Protein 9K7M (pdb70)

InterPro domains:
  IPR041524 Glycoside hydrolase 131, catalytic N-terminal [PF18271] (20-307)
  IPR041524 Glycoside hydrolase 131, catalytic N-terminal [PTHR34612] (4-308)

Radius of gyration: 28.74 Å; Cα contacts (8 Å, |Δi|>4): 1596; chains: 2; bounding box: 76×79×74 Å

Foldseek 3Di:
DAFLFDPQAALPDDLVCQQVCAPFWRWQQWFPDGSCVFKPWCRPVDQAFQQPWDADPPCPPPGTDGRGTKMKGKWFQRGWHAPDPDRDTQNLKIDTKIWGDDPSHQPVSFVVCQAFKKKWKKKWAADPVFHDDLQWKKFFKFFQFPVRFGQKTFIAHAYEDVVDDDPPDVLNQWTFIAGSVRDTQDTGHNDHPKIWIWMWMAGNVQQWIWIWIDIGQDFTDTDGDTGHRPVQDPDSRNIGIIMGHIIIFAYFDPVDDPVCRVVSSHDHDDDRGMHIMMMRTTTMDGAVVAPSRGPPDGDHDD/DAFLFDPQAALPDDLVCQQVCDPFWNWQQWFPDGSCVFKPWCRPVDQAFQQPWDADPVCPPPGTDGGGTKMKGKWFQRGWHAPDPDRDTQNLKIDTKIWGDDPSHQVVSFVVCQAFKKKWKKKWAADPVAHDDLQWKKFFKFFQFPVRFGQKTFMAHAYEDVVDDDPPDVLNQWTFIAGSVRDTQDTGHNDHPKIWIWMWMAGNVQQWIWIWIDIGQDFTDTDGDTGHRPVQDPDRRNIGIIMGHIIIFAYFDPVDDPVCRVVSSHDHDDDRGMGIMMMRTTTMGGAVVAPSRGPPDGDHDD

Organism: Coprinopsis cinerea (strain Okayama-7 / 130 / ATCC MYA-4618 / FGSC 9003) (NCBI:txid240176)

Structure (mmCIF, N/CA/C/O backbone):
data_9K7M
#
_entry.id   9K7M
#
_cell.length_a   71.660
_cell.length_b   71.660
_cell.length_c   226.521
_cell.angle_alpha   90.00
_cell.angle_beta   90.00
_cell.angle_gamma   120.00
#
_symmetry.space_group_name_H-M   'P 61'
#
loop_
_entity.id
_entity.type
_entity.pdbx_description
1 polymer 'Glycoside hydrolase 131 catalytic N-terminal domain-containing protein'
2 branched beta-D-glucopyranose-(1-4)-alpha-D-glucopyranose
3 non-polymer '2-(N-MORPHOLINO)-ETHANESULFONIC ACID'
4 non-polymer DI(HYDROXYETHYL)ETHER
5 non-polymer 'TRIETHYLENE GLYCOL'
6 water water
#
loop_
_atom_site.group_PDB
_atom_site.id
_atom_site.type_symbol
_atom_site.label_atom_id
_atom_site.label_alt_id
_atom_site.label_comp_id
_atom_site.label_asym_id
_atom_site.label_entity_id
_atom_site.label_seq_id
_atom_site.pdbx_PDB_ins_code
_atom_site.Cartn_x
_atom_site.Cartn_y
_atom_site.Cartn_z
_atom_site.occupancy
_atom_site.B_iso_or_equiv
_atom_site.auth_seq_id
_atom_site.auth_comp_id
_atom_site.auth_asym_id
_atom_site.auth_atom_id
_atom_site.pdbx_PDB_model_num
ATOM 1 N N . GLY A 1 2 ? 32.662 -55.138 -26.124 1.00 16.78 18 GLY A N 1
ATOM 2 C CA . GLY A 1 2 ? 34.023 -55.113 -26.693 1.00 15.48 18 GLY A CA 1
ATOM 3 C C . GLY A 1 2 ? 35.013 -55.823 -25.779 1.00 14.21 18 GLY A C 1
ATOM 4 O O . GLY A 1 2 ? 34.656 -56.296 -24.713 1.00 15.84 18 GLY A O 1
ATOM 5 N N . LYS A 1 3 ? 36.257 -55.929 -26.234 1.00 15.21 19 LYS A N 1
ATOM 6 C CA . LYS A 1 3 ? 37.319 -56.502 -25.427 1.00 15.39 19 LYS A CA 1
ATOM 7 C C . LYS A 1 3 ? 37.751 -55.465 -24.387 1.00 13.35 19 LYS A C 1
ATOM 8 O O . LYS A 1 3 ? 38.013 -54.314 -24.748 1.00 14.06 19 LYS A O 1
ATOM 14 N N . VAL A 1 4 ? 37.934 -55.900 -23.139 1.00 14.73 20 VAL A N 1
ATOM 15 C CA . VAL A 1 4 ? 38.400 -54.985 -22.107 1.00 14.66 20 VAL A CA 1
ATOM 16 C C . VAL A 1 4 ? 39.875 -54.699 -22.338 1.00 15.43 20 VAL A C 1
ATOM 17 O O . VAL A 1 4 ? 40.689 -55.625 -22.409 1.00 18.82 20 VAL A O 1
ATOM 21 N N . LEU A 1 5 ? 40.221 -53.422 -22.470 1.00 14.00 21 LEU A N 1
ATOM 22 C CA . LEU A 1 5 ? 41.600 -53.002 -22.698 1.00 14.22 21 LEU A CA 1
ATOM 23 C C . LEU A 1 5 ? 42.293 -52.663 -21.384 1.00 14.27 21 LEU A C 1
ATOM 24 O O . LEU A 1 5 ? 43.504 -52.790 -21.240 1.00 14.88 21 LEU A O 1
ATOM 29 N N . TRP A 1 6 ? 41.509 -52.156 -20.428 1.00 13.35 22 TRP A N 1
ATOM 30 C CA . TRP A 1 6 ? 42.004 -51.818 -19.103 1.00 11.83 22 TRP A CA 1
ATOM 31 C C . TRP A 1 6 ? 40.798 -51.836 -18.175 1.00 11.93 22 TRP A C 1
ATOM 32 O O . TRP A 1 6 ? 39.743 -51.316 -18.562 1.00 12.55 22 TRP A O 1
ATOM 43 N N . ASP A 1 7 ? 40.934 -52.473 -17.015 1.00 12.05 23 ASP A N 1
ATOM 44 C CA . ASP A 1 7 ? 39.814 -52.624 -16.107 1.00 12.33 23 ASP A CA 1
ATOM 45 C C . ASP A 1 7 ? 40.117 -51.922 -14.790 1.00 12.69 23 ASP A C 1
ATOM 46 O O . ASP A 1 7 ? 40.971 -52.342 -14.020 1.00 13.03 23 ASP A O 1
ATOM 51 N N . GLY A 1 8 ? 39.419 -50.818 -14.552 1.00 12.60 24 GLY A N 1
ATOM 52 C CA . GLY A 1 8 ? 39.555 -50.065 -13.320 1.00 13.06 24 GLY A CA 1
ATOM 53 C C . GLY A 1 8 ? 38.424 -50.336 -12.334 1.00 12.19 24 GLY A C 1
ATOM 54 O O . GLY A 1 8 ? 38.238 -49.571 -11.399 1.00 11.74 24 GLY A O 1
ATOM 55 N N . ARG A 1 9 ? 37.672 -51.420 -12.545 1.00 11.53 25 ARG A N 1
ATOM 56 C CA . ARG A 1 9 ? 36.656 -51.843 -11.590 1.00 11.73 25 ARG A CA 1
ATOM 57 C C . ARG A 1 9 ? 37.351 -52.552 -10.443 1.00 12.58 25 ARG A C 1
ATOM 58 O O . ARG A 1 9 ? 37.949 -53.593 -10.648 1.00 13.58 25 ARG A O 1
ATOM 66 N N . ALA A 1 10 ? 37.409 -51.910 -9.286 1.00 12.32 26 ALA A N 1
ATOM 67 C CA . ALA A 1 10 ? 38.274 -52.377 -8.218 1.00 12.46 26 ALA A CA 1
ATOM 68 C C . ALA A 1 10 ? 37.870 -53.790 -7.805 1.00 13.28 26 ALA A C 1
ATOM 69 O O . ALA A 1 10 ? 36.735 -54.042 -7.387 1.00 13.88 26 ALA A O 1
ATOM 71 N N . PRO A 1 11 ? 38.795 -54.779 -7.853 1.00 14.29 27 PRO A N 1
ATOM 72 C CA . PRO A 1 11 ? 38.441 -56.114 -7.383 1.00 15.55 27 PRO A CA 1
ATOM 73 C C . PRO A 1 11 ? 37.955 -56.089 -5.936 1.00 17.02 27 PRO A C 1
ATOM 74 O O . PRO A 1 11 ? 38.386 -55.253 -5.128 1.00 15.41 27 PRO A O 1
ATOM 78 N N . ARG A 1 12 ? 37.111 -57.057 -5.582 1.00 16.38 28 ARG A N 1
ATOM 79 C CA . ARG A 1 12 ? 36.607 -57.140 -4.222 1.00 19.28 28 ARG A CA 1
ATOM 80 C C . ARG A 1 12 ? 37.759 -57.377 -3.243 1.00 18.65 28 ARG A C 1
ATOM 81 O O . ARG A 1 12 ? 37.674 -56.945 -2.103 1.00 20.99 28 ARG A O 1
ATOM 89 N N . ASN A 1 13 ? 38.846 -58.000 -3.701 1.00 19.49 29 ASN A N 1
ATOM 90 C CA . ASN A 1 13 ? 39.991 -58.256 -2.842 1.00 20.76 29 ASN A CA 1
ATOM 91 C C . ASN A 1 13 ? 41.044 -57.143 -2.876 1.00 19.31 29 ASN A C 1
ATOM 92 O O . ASN A 1 13 ? 42.076 -57.278 -2.234 1.00 18.46 29 ASN A O 1
ATOM 97 N N . TYR A 1 14 ? 40.810 -56.035 -3.597 1.00 16.74 30 TYR A N 1
ATOM 98 C CA . TYR A 1 14 ? 41.778 -54.941 -3.627 1.00 15.53 30 TYR A CA 1
ATOM 99 C C . TYR A 1 14 ? 41.832 -54.256 -2.260 1.00 15.98 30 TYR A C 1
ATOM 100 O O . TYR A 1 14 ? 40.828 -54.199 -1.561 1.00 15.85 30 TYR A O 1
ATOM 109 N N . THR A 1 15 ? 43.014 -53.731 -1.905 1.00 15.51 31 THR A N 1
ATOM 110 C CA . THR A 1 15 ? 43.221 -53.124 -0.600 1.00 16.28 31 THR A CA 1
ATOM 111 C C . THR A 1 15 ? 43.983 -51.801 -0.687 1.00 14.66 31 THR A C 1
ATOM 112 O O . THR A 1 15 ? 44.592 -51.451 -1.712 1.00 15.11 31 THR A O 1
ATOM 116 N N . SER A 1 16 ? 43.996 -51.102 0.453 1.00 15.13 32 SER A N 1
ATOM 117 C CA . SER A 1 16 ? 44.788 -49.902 0.650 1.00 15.55 32 SER A CA 1
ATOM 118 C C . SER A 1 16 ? 46.264 -50.136 0.323 1.00 15.14 32 SER A C 1
ATOM 119 O O . SER A 1 16 ? 46.957 -49.246 -0.158 1.00 15.27 32 SER A O 1
ATOM 122 N N . PHE A 1 17 ? 46.749 -51.346 0.623 1.00 16.27 33 PHE A N 1
ATOM 123 C CA . PHE A 1 17 ? 48.138 -51.683 0.374 1.00 16.82 33 PHE A CA 1
ATOM 124 C C . PHE A 1 17 ? 48.445 -51.735 -1.117 1.00 16.42 33 PHE A C 1
ATOM 125 O O . PHE A 1 17 ? 49.535 -51.367 -1.535 1.00 17.60 33 PHE A O 1
ATOM 133 N N . HIS A 1 18 ? 47.469 -52.120 -1.935 1.00 16.13 34 HIS A N 1
ATOM 134 C CA . HIS A 1 18 ? 47.678 -52.069 -3.371 1.00 15.98 34 HIS A CA 1
ATOM 135 C C . HIS A 1 18 ? 47.808 -50.615 -3.831 1.00 15.69 34 HIS A C 1
ATOM 136 O O . HIS A 1 18 ? 48.698 -50.264 -4.593 1.00 15.39 34 HIS A O 1
ATOM 143 N N . LEU A 1 19 ? 46.898 -49.759 -3.350 1.00 15.40 35 LEU A N 1
ATOM 144 C CA . LEU A 1 19 ? 46.883 -48.355 -3.746 1.00 15.93 35 LEU A CA 1
ATOM 145 C C . LEU A 1 19 ? 48.197 -47.667 -3.359 1.00 15.97 35 LEU A C 1
ATOM 146 O O . LEU A 1 19 ? 48.760 -46.871 -4.121 1.00 16.07 35 LEU A O 1
ATOM 151 N N . ASP A 1 20 ? 48.697 -48.020 -2.175 1.00 17.42 36 ASP A N 1
ATOM 152 C CA . ASP A 1 20 ? 49.917 -47.429 -1.651 1.00 17.88 36 ASP A CA 1
ATOM 153 C C . ASP A 1 20 ? 51.139 -47.929 -2.429 1.00 19.98 36 ASP A C 1
ATOM 154 O O . ASP A 1 20 ? 52.153 -47.236 -2.483 1.00 25.79 36 ASP A O 1
ATOM 159 N N . ALA A 1 21 ? 51.024 -49.090 -3.077 1.00 16.53 37 ALA A N 1
ATOM 160 C CA . ALA A 1 21 ? 52.105 -49.586 -3.917 1.00 17.54 37 ALA A CA 1
ATOM 161 C C . ALA A 1 21 ? 51.977 -49.088 -5.358 1.00 17.03 37 ALA A C 1
ATOM 162 O O . ALA A 1 21 ? 52.880 -49.310 -6.164 1.00 19.07 37 ALA A O 1
ATOM 164 N N . SER A 1 22 ? 50.872 -48.394 -5.697 1.00 15.48 38 SER A N 1
ATOM 165 C CA . SER A 1 22 ? 50.639 -47.879 -7.040 1.00 16.56 38 SER A CA 1
ATOM 166 C C . SER A 1 22 ? 50.762 -48.994 -8.083 1.00 15.91 38 SER A C 1
ATOM 167 O O . SER A 1 22 ? 51.422 -48.829 -9.107 1.00 17.75 38 SER A O 1
ATOM 170 N N . VAL A 1 23 ? 50.102 -50.124 -7.819 1.00 15.90 39 VAL A N 1
ATOM 171 C CA . VAL A 1 23 ? 50.159 -51.259 -8.721 1.00 15.86 39 VAL A CA 1
ATOM 172 C C . VAL A 1 23 ? 48.907 -51.262 -9.588 1.00 16.03 39 VAL A C 1
ATOM 173 O O . VAL A 1 23 ? 47.936 -50.537 -9.355 1.00 14.95 39 VAL A O 1
ATOM 177 N N . ASP A 1 24 ? 48.931 -52.132 -10.587 1.00 14.02 40 ASP A N 1
ATOM 178 C CA . ASP A 1 24 ? 47.807 -52.242 -11.493 1.00 13.44 40 ASP A CA 1
ATOM 179 C C . ASP A 1 24 ? 46.532 -52.431 -10.687 1.00 13.40 40 ASP A C 1
ATOM 180 O O . ASP A 1 24 ? 46.518 -53.116 -9.661 1.00 14.99 40 ASP A O 1
ATOM 185 N N . PRO A 1 25 ? 45.393 -51.852 -11.125 1.00 13.43 41 PRO A N 1
ATOM 186 C CA . PRO A 1 25 ? 45.291 -51.077 -12.361 1.00 12.95 41 PRO A CA 1
ATOM 187 C C . PRO A 1 25 ? 45.481 -49.564 -12.292 1.00 12.68 41 PRO A C 1
ATOM 188 O O . PRO A 1 25 ? 45.240 -48.894 -13.295 1.00 12.81 41 PRO A O 1
ATOM 192 N N . TYR A 1 26 ? 45.972 -49.039 -11.156 1.00 12.68 42 TYR A N 1
ATOM 193 C CA . TYR A 1 26 ? 45.940 -47.601 -10.935 1.00 12.60 42 TYR A CA 1
ATOM 194 C C . TYR A 1 26 ? 47.316 -47.026 -10.607 1.00 12.15 42 TYR A C 1
ATOM 195 O O . TYR A 1 26 ? 47.948 -47.435 -9.621 1.00 12.22 42 TYR A O 1
ATOM 204 N N . LEU A 1 27 ? 47.735 -46.033 -11.404 1.00 11.34 43 LEU A N 1
ATOM 205 C CA . LEU A 1 27 ? 48.821 -45.143 -11.023 1.00 11.31 43 LEU A CA 1
ATOM 206 C C . LEU A 1 27 ? 48.253 -44.116 -10.046 1.00 11.81 43 LEU A C 1
ATOM 207 O O . LEU A 1 27 ? 47.297 -43.413 -10.395 1.00 12.30 43 LEU A O 1
ATOM 212 N N . THR A 1 28 ? 48.857 -43.981 -8.858 1.00 11.86 44 THR A N 1
ATOM 213 C CA . THR A 1 28 ? 48.266 -43.204 -7.773 1.00 12.60 44 THR A CA 1
ATOM 214 C C . THR A 1 28 ? 49.055 -41.931 -7.440 1.00 13.38 44 THR A C 1
ATOM 215 O O . THR A 1 28 ? 48.762 -41.304 -6.424 1.00 14.06 44 THR A O 1
ATOM 219 N N . VAL A 1 29 ? 49.962 -41.497 -8.319 1.00 13.67 45 VAL A N 1
ATOM 220 C CA . VAL A 1 29 ? 50.908 -40.434 -7.993 1.00 14.37 45 VAL A CA 1
ATOM 221 C C . VAL A 1 29 ? 50.239 -39.053 -7.917 1.00 13.91 45 VAL A C 1
ATOM 222 O O . VAL A 1 29 ? 50.785 -38.154 -7.257 1.00 14.34 45 VAL A O 1
ATOM 226 N N . VAL A 1 30 ? 49.114 -38.839 -8.620 1.00 12.49 46 VAL A N 1
ATOM 227 C CA . VAL A 1 30 ? 48.513 -37.509 -8.673 1.00 12.26 46 VAL A CA 1
ATOM 228 C C . VAL A 1 30 ? 47.624 -37.293 -7.442 1.00 11.65 46 VAL A C 1
ATOM 229 O O . VAL A 1 30 ? 46.458 -37.674 -7.401 1.00 12.26 46 VAL A O 1
ATOM 233 N N . LYS A 1 31 ? 48.242 -36.700 -6.415 1.00 11.67 47 LYS A N 1
ATOM 234 C CA . LYS A 1 31 ? 47.649 -36.534 -5.099 1.00 11.78 47 LYS A CA 1
ATOM 235 C C . LYS A 1 31 ? 48.589 -35.653 -4.282 1.00 13.11 47 LYS A C 1
ATOM 236 O O . LYS A 1 31 ? 49.691 -35.329 -4.741 1.00 12.91 47 LYS A O 1
ATOM 242 N N . GLY A 1 32 ? 48.145 -35.290 -3.081 1.00 12.53 48 GLY A N 1
ATOM 243 C CA . GLY A 1 32 ? 48.995 -34.621 -2.127 1.00 13.36 48 GLY A CA 1
ATOM 244 C C . GLY A 1 32 ? 50.027 -35.574 -1.546 1.00 14.17 48 GLY A C 1
ATOM 245 O O . GLY A 1 32 ? 50.181 -36.719 -1.977 1.00 15.06 48 GLY A O 1
ATOM 246 N N . PRO A 1 33 ? 50.813 -35.104 -0.563 1.00 15.77 49 PRO A N 1
ATOM 247 C CA . PRO A 1 33 ? 51.951 -35.881 -0.086 1.00 16.99 49 PRO A CA 1
ATOM 248 C C . PRO A 1 33 ? 51.595 -37.108 0.726 1.00 16.72 49 PRO A C 1
ATOM 249 O O . PRO A 1 33 ? 52.470 -37.946 0.943 1.00 19.62 49 PRO A O 1
ATOM 253 N N . ARG A 1 34 ? 50.360 -37.211 1.219 1.00 16.67 50 ARG A N 1
ATOM 254 C CA . ARG A 1 34 ? 49.989 -38.348 2.047 1.00 17.56 50 ARG A CA 1
ATOM 255 C C . ARG A 1 34 ? 49.834 -39.598 1.178 1.00 16.89 50 ARG A C 1
ATOM 256 O O . ARG A 1 34 ? 49.771 -39.511 -0.037 1.00 16.69 50 ARG A O 1
ATOM 264 N N . ALA A 1 35 ? 49.777 -40.765 1.827 1.00 15.66 51 ALA A N 1
ATOM 265 C CA . ALA A 1 35 ? 49.700 -42.031 1.104 1.00 14.80 51 ALA A CA 1
ATOM 266 C C . ALA A 1 35 ? 48.439 -42.052 0.248 1.00 14.68 51 ALA A C 1
ATOM 267 O O . ALA A 1 35 ? 47.425 -41.471 0.629 1.00 14.62 51 ALA A O 1
ATOM 269 N N . ALA A 1 36 ? 48.478 -42.807 -0.853 1.00 13.42 52 ALA A N 1
ATOM 270 C CA . ALA A 1 36 ? 47.341 -42.862 -1.760 1.00 12.99 52 ALA A CA 1
ATOM 271 C C . ALA A 1 36 ? 46.076 -43.274 -1.008 1.00 13.96 52 ALA A C 1
ATOM 272 O O . ALA A 1 36 ? 45.002 -42.752 -1.307 1.00 14.00 52 ALA A O 1
ATOM 274 N N . SER A 1 37 ? 46.203 -44.241 -0.090 1.00 14.15 53 SER A N 1
ATOM 275 C CA . SER A 1 37 ? 45.073 -44.804 0.638 1.00 14.78 53 SER A CA 1
ATOM 276 C C . SER A 1 37 ? 44.460 -43.814 1.629 1.00 13.98 53 SER A C 1
ATOM 277 O O . SER A 1 37 ? 43.384 -44.073 2.171 1.00 15.85 53 SER A O 1
ATOM 280 N N . ILE A 1 38 ? 45.129 -42.693 1.889 1.00 14.28 54 ILE A N 1
ATOM 281 C CA . ILE A 1 38 ? 44.509 -41.657 2.702 1.00 15.39 54 ILE A CA 1
ATOM 282 C C . ILE A 1 38 ? 43.434 -40.943 1.878 1.00 14.97 54 ILE A C 1
ATOM 283 O O . ILE A 1 38 ? 42.412 -40.555 2.420 1.00 16.37 54 ILE A O 1
ATOM 288 N N . TYR A 1 39 ? 43.695 -40.721 0.582 1.00 13.85 55 TYR A N 1
ATOM 289 C CA . TYR A 1 39 ? 42.761 -39.976 -0.257 1.00 13.24 55 TYR A CA 1
ATOM 290 C C . TYR A 1 39 ? 41.735 -40.875 -0.938 1.00 14.16 55 TYR A C 1
ATOM 291 O O . TYR A 1 39 ? 40.625 -40.422 -1.209 1.00 14.91 55 TYR A O 1
ATOM 300 N N . THR A 1 40 ? 42.109 -42.114 -1.278 1.00 13.21 56 THR A N 1
ATOM 301 C CA . THR A 1 40 ? 41.200 -43.026 -1.950 1.00 13.20 56 THR A CA 1
ATOM 302 C C . THR A 1 40 ? 40.895 -44.224 -1.055 1.00 14.04 56 THR A C 1
ATOM 303 O O . THR A 1 40 ? 41.811 -44.911 -0.619 1.00 15.06 56 THR A O 1
ATOM 307 N N . ARG A 1 41 ? 39.618 -44.412 -0.753 1.00 13.92 57 ARG A N 1
ATOM 308 C CA . ARG A 1 41 ? 39.167 -45.473 0.131 1.00 15.31 57 ARG A CA 1
ATOM 309 C C . ARG A 1 41 ? 38.377 -46.501 -0.669 1.00 15.60 57 ARG A C 1
ATOM 310 O O . ARG A 1 41 ? 37.569 -46.173 -1.528 1.00 16.98 57 ARG A O 1
ATOM 318 N N . LEU A 1 42 ? 38.589 -47.771 -0.356 1.00 14.68 58 LEU A N 1
ATOM 319 C CA . LEU A 1 42 ? 37.871 -48.860 -0.987 1.00 14.84 58 LEU A CA 1
ATOM 320 C C . LEU A 1 42 ? 36.696 -49.229 -0.084 1.00 16.03 58 LEU A C 1
ATOM 321 O O . LEU A 1 42 ? 36.882 -49.488 1.097 1.00 18.76 58 LEU A O 1
ATOM 326 N N . LEU A 1 43 ? 35.492 -49.239 -0.632 1.00 14.40 59 LEU A N 1
ATOM 327 C CA . LEU A 1 43 ? 34.292 -49.196 0.193 1.00 15.12 59 LEU A CA 1
ATOM 328 C C . LEU A 1 43 ? 33.744 -50.579 0.548 1.00 17.00 59 LEU A C 1
ATOM 329 O O . LEU A 1 43 ? 32.799 -50.670 1.327 1.00 17.97 59 LEU A O 1
ATOM 334 N N . GLY A 1 44 ? 34.272 -51.656 -0.030 1.00 17.04 60 GLY A N 1
ATOM 335 C CA . GLY A 1 44 ? 33.814 -52.981 0.388 1.00 18.39 60 GLY A CA 1
ATOM 336 C C . GLY A 1 44 ? 32.309 -53.187 0.184 1.00 21.70 60 GLY A C 1
ATOM 337 O O . GLY A 1 44 ? 31.790 -52.900 -0.894 1.00 22.90 60 GLY A O 1
ATOM 338 N N . ARG A 1 45 ? 31.605 -53.721 1.202 1.00 23.97 61 ARG A N 1
ATOM 339 C CA . ARG A 1 45 ? 30.170 -53.934 1.094 1.00 24.60 61 ARG A CA 1
ATOM 340 C C . ARG A 1 45 ? 29.392 -52.772 1.710 1.00 22.49 61 ARG A C 1
ATOM 341 O O . ARG A 1 45 ? 28.166 -52.819 1.701 1.00 25.33 61 ARG A O 1
ATOM 349 N N . GLU A 1 46 ? 30.080 -51.712 2.161 1.00 21.67 62 GLU A N 1
ATOM 350 C CA . GLU A 1 46 ? 29.427 -50.518 2.693 1.00 22.32 62 GLU A CA 1
ATOM 351 C C . GLU A 1 46 ? 28.543 -49.842 1.646 1.00 21.93 62 GLU A C 1
ATOM 352 O O . GLU A 1 46 ? 27.502 -49.281 1.978 1.00 20.70 62 GLU A O 1
ATOM 358 N N . VAL A 1 47 ? 29.032 -49.797 0.398 1.00 17.89 63 VAL A N 1
ATOM 359 C CA . VAL A 1 47 ? 28.341 -49.123 -0.685 1.00 17.17 63 VAL A CA 1
ATOM 360 C C . VAL A 1 47 ? 28.225 -50.112 -1.831 1.00 15.54 63 VAL A C 1
ATOM 361 O O . VAL A 1 47 ? 29.238 -50.617 -2.325 1.00 19.24 63 VAL A O 1
ATOM 365 N N . THR A 1 48 ? 27.003 -50.325 -2.302 1.00 14.72 64 THR A N 1
ATOM 366 C CA . THR A 1 48 ? 26.749 -51.173 -3.449 1.00 15.84 64 THR A CA 1
ATOM 367 C C . THR A 1 48 ? 27.205 -50.433 -4.706 1.00 15.44 64 THR A C 1
ATOM 368 O O . THR A 1 48 ? 26.763 -49.322 -4.941 1.00 15.90 64 THR A O 1
ATOM 372 N N . PRO A 1 49 ? 28.086 -51.008 -5.553 1.00 15.16 65 PRO A N 1
ATOM 373 C CA . PRO A 1 49 ? 28.522 -50.317 -6.773 1.00 14.10 65 PRO A CA 1
ATOM 374 C C . PRO A 1 49 ? 27.425 -50.350 -7.836 1.00 13.56 65 PRO A C 1
ATOM 375 O O . PRO A 1 49 ? 26.349 -50.929 -7.652 1.00 13.47 65 PRO A O 1
ATOM 379 N N . THR A 1 50 ? 27.659 -49.691 -8.979 1.00 12.24 66 THR A N 1
ATOM 380 C CA . THR A 1 50 ? 26.683 -49.700 -10.043 1.00 12.55 66 THR A CA 1
ATOM 381 C C . THR A 1 50 ? 26.310 -51.135 -10.363 1.00 13.12 66 THR A C 1
ATOM 382 O O . THR A 1 50 ? 27.168 -52.015 -10.409 1.00 14.62 66 THR A O 1
ATOM 386 N N . PRO A 1 51 ? 25.019 -51.411 -10.575 1.00 13.65 67 PRO A N 1
ATOM 387 C CA . PRO A 1 51 ? 24.623 -52.787 -10.838 1.00 13.88 67 PRO A CA 1
ATOM 388 C C . PRO A 1 51 ? 24.942 -53.260 -12.252 1.00 14.04 67 PRO A C 1
ATOM 389 O O . PRO A 1 51 ? 24.743 -54.436 -12.561 1.00 13.66 67 PRO A O 1
ATOM 393 N N . LEU A 1 52 ? 25.414 -52.371 -13.142 1.00 12.65 68 LEU A N 1
ATOM 394 C CA . LEU A 1 52 ? 25.532 -52.752 -14.545 1.00 12.61 68 LEU A CA 1
ATOM 395 C C . LEU A 1 52 ? 26.440 -53.964 -14.744 1.00 12.11 68 LEU A C 1
ATOM 396 O O . LEU A 1 52 ? 26.209 -54.703 -15.698 1.00 12.95 68 LEU A O 1
ATOM 401 N N . TRP A 1 53 ? 27.483 -54.134 -13.910 1.00 11.87 69 TRP A N 1
ATOM 402 C CA . TRP A 1 53 ? 28.505 -55.152 -14.143 1.00 12.44 69 TRP A CA 1
ATOM 403 C C . TRP A 1 53 ? 28.377 -56.281 -13.113 1.00 13.36 69 TRP A C 1
ATOM 404 O O . TRP A 1 53 ? 29.333 -57.026 -12.888 1.00 14.49 69 TRP A O 1
ATOM 415 N N . ASN A 1 54 ? 27.204 -56.388 -12.478 1.00 13.40 70 ASN A N 1
ATOM 416 C CA . ASN A 1 54 ? 26.927 -57.492 -11.568 1.00 15.24 70 ASN A CA 1
ATOM 417 C C . ASN A 1 54 ? 26.931 -58.840 -12.286 1.00 15.52 70 ASN A C 1
ATOM 418 O O . ASN A 1 54 ? 26.730 -58.939 -13.492 1.00 15.84 70 ASN A O 1
ATOM 423 N N . ASP A 1 55 ? 27.130 -59.892 -11.483 1.00 16.66 71 ASP A N 1
ATOM 424 C CA . ASP A 1 55 ? 26.825 -61.246 -11.918 1.00 17.74 71 ASP A CA 1
ATOM 425 C C . ASP A 1 55 ? 25.462 -61.596 -11.332 1.00 19.20 71 ASP A C 1
ATOM 426 O O . ASP A 1 55 ? 24.996 -60.925 -10.423 1.00 23.51 71 ASP A O 1
ATOM 431 N N . ARG A 1 56 ? 24.758 -62.536 -11.964 1.00 20.54 72 ARG A N 1
ATOM 432 C CA . ARG A 1 56 ? 23.432 -62.922 -11.508 1.00 21.22 72 ARG A CA 1
ATOM 433 C C . ARG A 1 56 ? 23.460 -64.371 -11.039 1.00 19.80 72 ARG A C 1
ATOM 434 O O . ARG A 1 56 ? 24.074 -65.224 -11.680 1.00 18.47 72 ARG A O 1
ATOM 442 N N . LEU A 1 57 ? 22.742 -64.650 -9.951 1.00 19.58 73 LEU A N 1
ATOM 443 C CA . LEU A 1 57 ? 22.668 -65.985 -9.383 1.00 21.37 73 LEU A CA 1
ATOM 444 C C . LEU A 1 57 ? 21.431 -66.701 -9.915 1.00 21.47 73 LEU A C 1
ATOM 445 O O . LEU A 1 57 ? 20.431 -66.074 -10.288 1.00 23.50 73 LEU A O 1
ATOM 450 N N . PHE A 1 58 ? 21.566 -68.027 -10.013 1.00 21.91 74 PHE A N 1
ATOM 451 C CA . PHE A 1 58 ? 20.417 -68.904 -10.115 1.00 28.03 74 PHE A CA 1
ATOM 452 C C . PHE A 1 58 ? 20.438 -69.843 -8.908 1.00 30.62 74 PHE A C 1
ATOM 453 O O . PHE A 1 58 ? 21.467 -70.458 -8.644 1.00 26.39 74 PHE A O 1
ATOM 461 N N . PRO A 1 59 ? 19.344 -69.984 -8.115 1.00 41.22 75 PRO A N 1
ATOM 462 C CA . PRO A 1 59 ? 18.078 -69.276 -8.340 1.00 44.41 75 PRO A CA 1
ATOM 463 C C . PRO A 1 59 ? 18.157 -67.785 -8.014 1.00 48.80 75 PRO A C 1
ATOM 464 O O . PRO A 1 59 ? 19.127 -67.336 -7.401 1.00 46.96 75 PRO A O 1
ATOM 468 N N . GLU A 1 60 ? 17.109 -67.044 -8.407 1.00 54.07 76 GLU A N 1
ATOM 469 C CA . GLU A 1 60 ? 17.115 -65.587 -8.406 1.00 58.12 76 GLU A CA 1
ATOM 470 C C . GLU A 1 60 ? 16.462 -65.056 -7.128 1.00 62.14 76 GLU A C 1
ATOM 471 O O . GLU A 1 60 ? 16.119 -63.877 -7.045 1.00 58.15 76 GLU A O 1
ATOM 477 N N . VAL A 1 61 ? 16.300 -65.960 -6.152 1.00 67.43 77 VAL A N 1
ATOM 478 C CA . VAL A 1 61 ? 16.028 -65.665 -4.752 1.00 72.92 77 VAL A CA 1
ATOM 479 C C . VAL A 1 61 ? 16.823 -66.703 -3.952 1.00 75.30 77 VAL A C 1
ATOM 480 O O . VAL A 1 61 ? 16.915 -67.848 -4.393 1.00 76.11 77 VAL A O 1
ATOM 484 N N . PRO A 1 62 ? 17.462 -66.387 -2.795 1.00 79.39 78 PRO A N 1
ATOM 485 C CA . PRO A 1 62 ? 17.359 -65.091 -2.113 1.00 79.91 78 PRO A CA 1
ATOM 486 C C . PRO A 1 62 ? 18.106 -63.931 -2.777 1.00 78.48 78 PRO A C 1
ATOM 487 O O . PRO A 1 62 ? 17.530 -62.862 -2.982 1.00 76.33 78 PRO A O 1
ATOM 491 N N . TYR A 1 63 ? 19.392 -64.150 -3.090 1.00 74.45 79 TYR A N 1
ATOM 492 C CA . TYR A 1 63 ? 20.245 -63.137 -3.694 1.00 70.75 79 TYR A CA 1
ATOM 493 C C . TYR A 1 63 ? 20.109 -63.194 -5.216 1.00 57.51 79 TYR A C 1
ATOM 494 O O . TYR A 1 63 ? 20.503 -64.179 -5.832 1.00 52.02 79 TYR A O 1
ATOM 503 N N . PRO A 1 64 ? 19.548 -62.170 -5.897 1.00 47.58 80 PRO A N 1
ATOM 504 C CA . PRO A 1 64 ? 19.559 -62.166 -7.360 1.00 42.57 80 PRO A CA 1
ATOM 505 C C . PRO A 1 64 ? 20.944 -61.898 -7.955 1.00 38.58 80 PRO A C 1
ATOM 506 O O . PRO A 1 64 ? 21.235 -62.408 -9.033 1.00 36.00 80 PRO A O 1
ATOM 510 N N . ALA A 1 65 ? 21.783 -61.118 -7.250 1.00 33.98 81 ALA A N 1
ATOM 511 C CA . ALA A 1 65 ? 22.970 -60.513 -7.843 1.00 33.79 81 ALA A CA 1
ATOM 512 C C . ALA A 1 65 ? 24.193 -60.644 -6.935 1.00 29.65 81 ALA A C 1
ATOM 513 O O . ALA A 1 65 ? 24.071 -60.626 -5.719 1.00 27.65 81 ALA A O 1
ATOM 515 N N . VAL A 1 66 ? 25.382 -60.750 -7.542 1.00 26.16 82 VAL A N 1
ATOM 516 C CA . VAL A 1 66 ? 26.629 -60.633 -6.801 1.00 26.72 82 VAL A CA 1
ATOM 517 C C . VAL A 1 66 ? 27.457 -59.507 -7.423 1.00 24.49 82 VAL A C 1
ATOM 518 O O . VAL A 1 66 ? 27.580 -59.413 -8.644 1.00 21.42 82 VAL A O 1
ATOM 522 N N . SER A 1 67 ? 27.980 -58.629 -6.557 1.00 23.86 83 SER A N 1
ATOM 523 C CA . SER A 1 67 ? 28.849 -57.547 -6.993 1.00 24.14 83 SER A CA 1
ATOM 524 C C . SER A 1 67 ? 30.186 -58.129 -7.446 1.00 23.58 83 SER A C 1
ATOM 525 O O . SER A 1 67 ? 30.685 -59.066 -6.834 1.00 26.36 83 SER A O 1
ATOM 528 N N . THR A 1 68 ? 30.754 -57.559 -8.520 1.00 19.93 84 THR A N 1
ATOM 529 C CA . THR A 1 68 ? 31.998 -58.013 -9.125 1.00 18.58 84 THR A CA 1
ATOM 530 C C . THR A 1 68 ? 33.114 -56.996 -8.917 1.00 16.59 84 THR A C 1
ATOM 531 O O . THR A 1 68 ? 34.213 -57.146 -9.463 1.00 18.83 84 THR A O 1
ATOM 535 N N . GLU A 1 69 ? 32.796 -55.956 -8.142 1.00 15.19 85 GLU A N 1
ATOM 536 C CA . GLU A 1 69 ? 33.718 -54.876 -7.844 1.00 14.42 85 GLU A CA 1
ATOM 537 C C . GLU A 1 69 ? 33.320 -54.242 -6.523 1.00 14.28 85 GLU A C 1
ATOM 538 O O . GLU A 1 69 ? 32.210 -54.457 -6.040 1.00 14.66 85 GLU A O 1
ATOM 544 N N . GLN A 1 70 ? 34.231 -53.450 -5.967 1.00 13.72 86 GLN A N 1
ATOM 545 C CA . GLN A 1 70 ? 33.867 -52.529 -4.902 1.00 14.12 86 GLN A CA 1
ATOM 546 C C . GLN A 1 70 ? 34.036 -51.100 -5.393 1.00 13.14 86 GLN A C 1
ATOM 547 O O . GLN A 1 70 ? 34.890 -50.809 -6.233 1.00 14.08 86 GLN A O 1
ATOM 553 N N . ALA 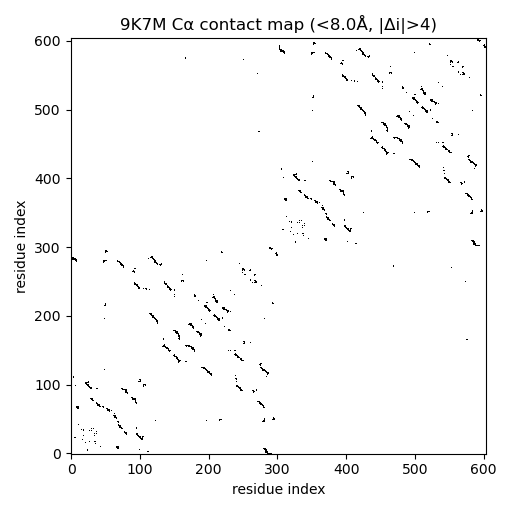A 1 71 ? 33.208 -50.218 -4.831 1.00 12.45 87 ALA A N 1
ATOM 554 C CA . ALA A 1 71 ? 33.259 -48.810 -5.166 1.00 13.30 87 ALA A CA 1
ATOM 555 C C . ALA A 1 71 ? 34.486 -48.170 -4.515 1.00 12.93 87 ALA A C 1
ATOM 556 O O . ALA A 1 71 ? 35.037 -48.663 -3.535 1.00 12.62 87 ALA A O 1
ATOM 558 N N . LEU A 1 72 ? 34.931 -47.056 -5.102 1.00 12.42 88 LEU A N 1
ATOM 559 C CA . LEU A 1 72 ? 36.020 -46.251 -4.599 1.00 12.67 88 LEU A CA 1
ATOM 560 C C . LEU A 1 72 ? 35.488 -44.910 -4.125 1.00 12.27 88 LEU A C 1
ATOM 561 O O . LEU A 1 72 ? 34.691 -44.307 -4.822 1.00 12.90 88 LEU A O 1
ATOM 566 N N . LEU A 1 73 ? 35.955 -44.438 -2.984 1.00 12.13 89 LEU A N 1
ATOM 567 C CA . LEU A 1 73 ? 35.684 -43.089 -2.526 1.00 12.48 89 LEU A CA 1
ATOM 568 C C . LEU A 1 73 ? 36.957 -42.283 -2.747 1.00 12.18 89 LEU A C 1
ATOM 569 O O . LEU A 1 73 ? 37.987 -42.581 -2.139 1.00 12.68 89 LEU A O 1
ATOM 574 N N . VAL A 1 74 ? 36.883 -41.253 -3.591 1.00 10.32 90 VAL A N 1
ATOM 575 C CA . VAL A 1 74 ? 37.998 -40.352 -3.823 1.00 11.14 90 VAL A CA 1
ATOM 576 C C . VAL A 1 74 ? 37.738 -39.063 -3.060 1.00 11.30 90 VAL A C 1
ATOM 577 O O . VAL A 1 74 ? 36.693 -38.445 -3.243 1.00 11.81 90 VAL A O 1
ATOM 581 N N . LEU A 1 75 ? 38.708 -38.680 -2.237 1.00 11.28 91 LEU A N 1
ATOM 582 C CA . LEU A 1 75 ? 38.622 -37.510 -1.370 1.00 11.91 91 LEU A CA 1
ATOM 583 C C . LEU A 1 75 ? 39.699 -36.509 -1.770 1.00 12.33 91 LEU A C 1
ATOM 584 O O . LEU A 1 75 ? 40.821 -36.892 -2.098 1.00 12.12 91 LEU A O 1
ATOM 589 N N . ILE A 1 76 ? 39.361 -35.225 -1.655 1.00 11.91 92 ILE A N 1
ATOM 590 C CA . ILE A 1 76 ? 40.334 -34.148 -1.602 1.00 11.86 92 ILE A CA 1
ATOM 591 C C . ILE A 1 76 ? 40.156 -33.392 -0.289 1.00 11.35 92 ILE A C 1
ATOM 592 O O . ILE A 1 76 ? 39.058 -33.346 0.277 1.00 12.49 92 ILE A O 1
ATOM 597 N N . GLY A 1 77 ? 41.255 -32.830 0.197 1.00 11.18 93 GLY A N 1
ATOM 598 C CA . GLY A 1 77 ? 41.244 -31.958 1.352 1.00 11.79 93 GLY A CA 1
ATOM 599 C C . GLY A 1 77 ? 42.377 -30.955 1.277 1.00 13.40 93 GLY A C 1
ATOM 600 O O . GLY A 1 77 ? 43.020 -30.770 0.236 1.00 12.33 93 GLY A O 1
ATOM 601 N N . ASN A 1 78 ? 42.637 -30.271 2.402 1.00 14.13 94 ASN A N 1
ATOM 602 C CA . ASN A 1 78 ? 43.575 -29.162 2.309 1.00 16.11 94 ASN A CA 1
ATOM 603 C C . ASN A 1 78 ? 44.992 -29.638 1.952 1.00 15.09 94 ASN A C 1
ATOM 604 O O . ASN A 1 78 ? 45.727 -28.828 1.407 1.00 15.77 94 ASN A O 1
ATOM 609 N N . SER A 1 79 ? 45.355 -30.924 2.140 1.00 13.86 95 SER A N 1
ATOM 610 C CA . SER A 1 79 ? 46.683 -31.376 1.755 1.00 13.61 95 SER A CA 1
ATOM 611 C C . SER A 1 79 ? 46.770 -31.795 0.289 1.00 12.98 95 SER A C 1
ATOM 612 O O . SER A 1 79 ? 47.860 -32.163 -0.160 1.00 13.72 95 SER A O 1
ATOM 615 N N . SER A 1 80 ? 45.662 -31.736 -0.464 1.00 11.68 96 SER A N 1
ATOM 616 C CA . SER A 1 80 ? 45.620 -32.305 -1.808 1.00 11.44 96 SER A CA 1
ATOM 617 C C . SER A 1 80 ? 46.253 -31.367 -2.849 1.00 11.20 96 SER A C 1
ATOM 618 O O . SER A 1 80 ? 45.628 -30.964 -3.831 1.00 12.14 96 SER A O 1
ATOM 621 N N . VAL A 1 81 ? 47.525 -31.013 -2.612 1.00 11.87 97 VAL A N 1
ATOM 622 C CA . VAL A 1 81 ? 48.318 -30.162 -3.470 1.00 11.92 97 VAL A CA 1
ATOM 623 C C . VAL A 1 81 ? 49.340 -31.047 -4.166 1.00 12.77 97 VAL A C 1
ATOM 624 O O . VAL A 1 81 ? 50.206 -31.647 -3.526 1.00 13.78 97 VAL A O 1
ATOM 628 N N . PHE A 1 82 ? 49.214 -31.127 -5.479 1.00 13.59 98 PHE A N 1
ATOM 629 C CA . PHE A 1 82 ? 50.103 -31.949 -6.285 1.00 13.14 98 PHE A CA 1
ATOM 630 C C . PHE A 1 82 ? 51.394 -31.185 -6.583 1.00 13.98 98 PHE A C 1
ATOM 631 O O . PHE A 1 82 ? 51.348 -30.051 -7.034 1.00 14.05 98 PHE A O 1
ATOM 639 N N . THR A 1 83 ? 52.536 -31.846 -6.364 1.00 15.20 99 THR A N 1
ATOM 640 C CA . THR A 1 83 ? 53.810 -31.328 -6.833 1.00 16.32 99 THR A CA 1
ATOM 641 C C . THR A 1 83 ? 54.256 -32.103 -8.080 1.00 16.79 99 THR A C 1
ATOM 642 O O . THR A 1 83 ? 54.487 -33.300 -7.951 1.00 18.02 99 THR A O 1
ATOM 646 N N . PRO A 1 84 ? 54.420 -31.462 -9.263 1.00 16.83 100 PRO A N 1
ATOM 647 C CA . PRO A 1 84 ? 54.929 -32.138 -10.471 1.00 18.55 100 PRO A CA 1
ATOM 648 C C . PRO A 1 84 ? 56.360 -32.642 -10.308 1.00 20.54 100 PRO A C 1
ATOM 649 O O . PRO A 1 84 ? 57.211 -31.939 -9.794 1.00 18.64 100 PRO A O 1
ATOM 653 N N . GLY A 1 85 ? 56.630 -33.870 -10.761 1.00 22.96 101 GLY A N 1
ATOM 654 C CA . GLY A 1 85 ? 57.964 -34.435 -10.643 1.00 23.16 101 GLY A CA 1
ATOM 655 C C . GLY A 1 85 ? 58.410 -34.454 -9.182 1.00 25.24 101 GLY A C 1
ATOM 656 O O . GLY A 1 85 ? 57.582 -34.539 -8.279 1.00 27.54 101 GLY A O 1
ATOM 657 N N . SER A 1 86 ? 59.730 -34.342 -8.966 1.00 24.49 102 SER A N 1
ATOM 658 C CA . SER A 1 86 ? 60.327 -34.212 -7.643 1.00 24.63 102 SER A CA 1
ATOM 659 C C . SER A 1 86 ? 60.448 -32.749 -7.211 1.00 21.91 102 SER A C 1
ATOM 660 O O . SER A 1 86 ? 60.575 -32.450 -6.033 1.00 26.94 102 SER A O 1
ATOM 663 N N . SER A 1 87 ? 60.476 -31.839 -8.190 1.00 17.60 103 SER A N 1
ATOM 664 C CA . SER A 1 87 ? 61.027 -30.512 -7.993 1.00 17.69 103 SER A CA 1
ATOM 665 C C . SER A 1 87 ? 60.093 -29.402 -8.469 1.00 16.37 103 SER A C 1
ATOM 666 O O . SER A 1 87 ? 60.486 -28.247 -8.467 1.00 17.41 103 SER A O 1
ATOM 669 N N . GLY A 1 88 ? 58.891 -29.733 -8.943 1.00 16.31 104 GLY A N 1
ATOM 670 C CA . GLY A 1 88 ? 58.023 -28.728 -9.517 1.00 15.52 104 GLY A CA 1
ATOM 671 C C . GLY A 1 88 ? 57.435 -27.790 -8.467 1.00 15.00 104 GLY A C 1
ATOM 672 O O . GLY A 1 88 ? 57.435 -28.052 -7.262 1.00 16.32 104 GLY A O 1
ATOM 673 N N . ARG A 1 89 ? 56.914 -26.690 -8.980 1.00 13.88 105 ARG A N 1
ATOM 674 C CA . ARG A 1 89 ? 56.139 -25.779 -8.162 1.00 13.47 105 ARG A CA 1
ATOM 675 C C . ARG A 1 89 ? 54.836 -26.465 -7.773 1.00 13.48 105 ARG A C 1
ATOM 676 O O . ARG A 1 89 ? 54.104 -26.964 -8.635 1.00 13.50 105 ARG A O 1
ATOM 684 N N . PRO A 1 90 ? 54.498 -26.533 -6.466 1.00 12.52 106 PRO A N 1
ATOM 685 C CA . PRO A 1 90 ? 53.216 -27.106 -6.022 1.00 13.10 106 PRO A CA 1
ATOM 686 C C . PRO A 1 90 ? 52.025 -26.419 -6.689 1.00 12.31 106 PRO A C 1
ATOM 687 O O . PRO A 1 90 ? 51.981 -25.198 -6.865 1.00 12.08 106 PRO A O 1
ATOM 691 N N . GLN A 1 91 ? 51.021 -27.232 -7.047 1.00 12.47 107 GLN A N 1
ATOM 692 C CA . GLN A 1 91 ? 49.845 -26.719 -7.711 1.00 11.87 107 GLN A CA 1
ATOM 693 C C . GLN A 1 91 ? 48.827 -26.233 -6.681 1.00 12.36 107 GLN A C 1
ATOM 694 O O . GLN A 1 91 ? 47.765 -26.832 -6.475 1.00 11.75 107 GLN A O 1
ATOM 700 N N . THR A 1 92 ? 49.176 -25.113 -6.040 1.00 12.12 108 THR A N 1
ATOM 701 C CA . THR A 1 92 ? 48.460 -24.592 -4.885 1.00 12.50 108 THR A CA 1
ATOM 702 C C . THR A 1 92 ? 47.062 -24.086 -5.242 1.00 12.77 108 THR A C 1
ATOM 703 O O . THR A 1 92 ? 46.226 -23.884 -4.350 1.00 12.88 108 THR A O 1
ATOM 707 N N . GLY A 1 93 ? 46.806 -23.836 -6.525 1.00 12.14 109 GLY A N 1
ATOM 708 C CA . GLY A 1 93 ? 45.504 -23.373 -6.972 1.00 12.18 109 GLY A CA 1
ATOM 709 C C . GLY A 1 93 ? 44.484 -24.506 -7.088 1.00 12.82 109 GLY A C 1
ATOM 710 O O . GLY A 1 93 ? 43.281 -24.263 -7.091 1.00 12.86 109 GLY A O 1
ATOM 711 N N . PHE A 1 94 ? 44.972 -25.739 -7.225 1.00 11.59 110 PHE A N 1
ATOM 712 C CA . PHE A 1 94 ? 44.119 -26.895 -7.398 1.00 10.93 110 PHE A CA 1
ATOM 713 C C . PHE A 1 94 ? 44.023 -27.685 -6.101 1.00 10.69 110 PHE A C 1
ATOM 714 O O . PHE A 1 94 ? 44.918 -27.620 -5.267 1.00 11.66 110 PHE A O 1
ATOM 722 N N . ARG A 1 95 ? 42.938 -28.440 -5.944 1.00 10.28 111 ARG A N 1
ATOM 723 C CA . ARG A 1 95 ? 42.888 -29.539 -4.993 1.00 10.11 111 ARG A CA 1
ATOM 724 C C . ARG A 1 95 ? 42.563 -30.794 -5.794 1.00 10.70 111 ARG A C 1
ATOM 725 O O . ARG A 1 95 ? 41.543 -30.856 -6.478 1.00 12.29 111 ARG A O 1
ATOM 733 N N . ARG A 1 96 ? 43.436 -31.799 -5.730 1.00 11.21 112 ARG A N 1
ATOM 734 C CA . ARG A 1 96 ? 43.223 -32.922 -6.631 1.00 11.20 112 ARG A CA 1
ATOM 735 C C . ARG A 1 96 ? 43.707 -34.231 -6.028 1.00 10.58 112 ARG A C 1
ATOM 736 O O . ARG A 1 96 ? 44.692 -34.305 -5.294 1.00 11.73 112 ARG A O 1
ATOM 744 N N . THR A 1 97 ? 42.950 -35.263 -6.368 1.00 10.32 113 THR A N 1
ATOM 745 C CA . THR A 1 97 ? 43.274 -36.648 -6.134 1.00 10.65 113 THR A CA 1
ATOM 746 C C . THR A 1 97 ? 42.783 -37.408 -7.356 1.00 10.54 113 THR A C 1
ATOM 747 O O . THR A 1 97 ? 41.581 -37.365 -7.654 1.00 11.02 113 THR A O 1
ATOM 751 N N . GLU A 1 98 ? 43.714 -38.029 -8.106 1.00 10.48 114 GLU A N 1
ATOM 752 C CA . GLU A 1 98 ? 43.311 -38.782 -9.279 1.00 11.23 114 GLU A CA 1
ATOM 753 C C . GLU A 1 98 ? 43.966 -40.152 -9.293 1.00 11.16 114 GLU A C 1
ATOM 754 O O . GLU A 1 98 ? 45.021 -40.355 -8.703 1.00 12.07 114 GLU A O 1
ATOM 760 N N . LEU A 1 99 ? 43.269 -41.068 -9.960 1.00 11.18 115 LEU A N 1
ATOM 761 C CA . LEU A 1 99 ? 43.782 -42.380 -10.298 1.00 12.33 115 LEU A CA 1
ATOM 762 C C . LEU A 1 99 ? 43.950 -42.387 -11.808 1.00 11.81 115 LEU A C 1
ATOM 763 O O . LEU A 1 99 ? 43.082 -41.889 -12.524 1.00 10.81 115 LEU A O 1
ATOM 768 N N . ILE A 1 100 ? 45.081 -42.922 -12.294 1.00 11.67 116 ILE A N 1
ATOM 769 C CA . ILE A 1 100 ? 45.385 -42.938 -13.712 1.00 12.14 116 ILE A CA 1
ATOM 770 C C . ILE A 1 100 ? 45.514 -44.389 -14.181 1.00 11.31 116 ILE A C 1
ATOM 771 O O . ILE A 1 100 ? 46.132 -45.213 -13.519 1.00 11.70 116 ILE A O 1
ATOM 776 N N . ALA A 1 101 ? 44.917 -44.720 -15.322 1.00 12.35 117 ALA A N 1
ATOM 777 C CA . ALA A 1 101 ? 45.012 -46.077 -15.839 1.00 11.73 117 ALA A CA 1
ATOM 778 C C . ALA A 1 101 ? 46.451 -46.454 -16.192 1.00 11.64 117 ALA A C 1
ATOM 779 O O . ALA A 1 101 ? 47.157 -45.670 -16.808 1.00 12.36 117 ALA A O 1
ATOM 781 N N . GLN A 1 102 ? 46.862 -47.661 -15.775 1.00 12.36 118 GLN A N 1
ATOM 782 C CA . GLN A 1 102 ? 48.166 -48.186 -16.153 1.00 13.69 118 GLN A CA 1
ATOM 783 C C . GLN A 1 102 ? 48.021 -49.684 -16.415 1.00 15.44 118 GLN A C 1
ATOM 784 O O . GLN A 1 102 ? 47.089 -50.319 -15.918 1.00 14.33 118 GLN A O 1
ATOM 790 N N . VAL A 1 103 ? 49.011 -50.230 -17.137 1.00 17.13 119 VAL A N 1
ATOM 791 C CA . VAL A 1 103 ? 49.196 -51.666 -17.256 1.00 18.53 119 VAL A CA 1
ATOM 792 C C . VAL A 1 103 ? 50.679 -51.969 -17.068 1.00 19.52 119 VAL A C 1
ATOM 793 O O . VAL A 1 103 ? 51.525 -51.194 -17.493 1.00 19.93 119 VAL A O 1
ATOM 797 N N . ASN A 1 104 ? 50.974 -53.064 -16.360 1.00 22.21 120 ASN A N 1
ATOM 798 C CA . ASN A 1 104 ? 52.341 -53.436 -16.016 1.00 24.60 120 ASN A CA 1
ATOM 799 C C . ASN A 1 104 ? 53.071 -52.273 -15.359 1.00 25.55 120 ASN A C 1
ATOM 800 O O . ASN A 1 104 ? 54.249 -52.035 -15.629 1.00 27.72 120 ASN A O 1
ATOM 805 N N . GLY A 1 105 ? 52.363 -51.532 -14.506 1.00 22.93 121 GLY A N 1
ATOM 806 C CA . GLY A 1 105 ? 52.969 -50.440 -13.766 1.00 22.52 121 GLY A CA 1
ATOM 807 C C . GLY A 1 105 ? 53.295 -49.216 -14.622 1.00 22.63 121 GLY A C 1
ATOM 808 O O . GLY A 1 105 ? 54.015 -48.343 -14.150 1.00 23.95 121 GLY A O 1
ATOM 809 N N . SER A 1 106 ? 52.675 -49.108 -15.811 1.00 23.06 122 SER A N 1
ATOM 810 C CA . SER A 1 106 ? 53.060 -48.118 -16.809 1.00 22.13 122 SER A CA 1
ATOM 811 C C . SER A 1 106 ? 51.840 -47.471 -17.461 1.00 19.35 122 SER A C 1
ATOM 812 O O . SER A 1 106 ? 51.057 -48.151 -18.121 1.00 18.65 122 SER A O 1
ATOM 815 N N . ASN A 1 107 ? 51.704 -46.146 -17.305 1.00 19.25 123 ASN A N 1
ATOM 816 C CA . ASN A 1 107 ? 50.751 -45.404 -18.120 1.00 18.48 123 ASN A CA 1
ATOM 817 C C . ASN A 1 107 ? 51.223 -45.315 -19.574 1.00 19.12 123 ASN A C 1
ATOM 818 O O . ASN A 1 107 ? 50.410 -45.330 -20.483 1.00 16.29 123 ASN A O 1
ATOM 823 N N . ILE A 1 108 ? 52.544 -45.268 -19.804 1.00 20.20 124 ILE A N 1
ATOM 824 C CA . ILE A 1 108 ? 53.107 -45.077 -21.133 1.00 21.30 124 ILE A CA 1
ATOM 825 C C . ILE A 1 108 ? 52.692 -46.223 -22.052 1.00 21.13 124 ILE A C 1
ATOM 826 O O . ILE A 1 108 ? 52.288 -45.985 -23.184 1.00 22.54 124 ILE A O 1
ATOM 831 N N . ASP A 1 109 ? 52.789 -47.456 -21.546 1.00 21.82 125 ASP A N 1
ATOM 832 C CA . ASP A 1 109 ? 52.511 -48.633 -22.354 1.00 24.30 125 ASP A CA 1
ATOM 833 C C . ASP A 1 109 ? 51.038 -48.680 -22.752 1.00 21.92 125 ASP A C 1
ATOM 834 O O . ASP A 1 109 ? 50.692 -49.273 -23.772 1.00 24.80 125 ASP A O 1
ATOM 839 N N . LEU A 1 110 ? 50.166 -48.049 -21.948 1.00 20.76 126 LEU A N 1
ATOM 840 C CA . LEU A 1 110 ? 48.739 -48.102 -22.222 1.00 19.95 126 LEU A CA 1
ATOM 841 C C . LEU A 1 110 ? 48.344 -47.104 -23.312 1.00 18.38 126 LEU A C 1
ATOM 842 O O . LEU A 1 110 ? 47.338 -47.298 -23.989 1.00 18.44 126 LEU A O 1
ATOM 847 N N . ILE A 1 111 ? 49.153 -46.063 -23.563 1.00 19.53 127 ILE A N 1
ATOM 848 C CA . ILE A 1 111 ? 48.758 -44.992 -24.464 1.00 21.25 127 ILE A CA 1
ATOM 849 C C . ILE A 1 111 ? 48.325 -45.547 -25.821 1.00 23.20 127 ILE A C 1
ATOM 850 O O . ILE A 1 111 ? 47.273 -45.162 -26.325 1.00 23.64 127 ILE A O 1
ATOM 855 N N . PRO A 1 112 ? 49.140 -46.376 -26.518 1.00 23.48 128 PRO A N 1
ATOM 856 C CA . PRO A 1 112 ? 48.788 -46.800 -27.871 1.00 26.85 128 PRO A CA 1
ATOM 857 C C . PRO A 1 112 ? 47.573 -47.724 -27.882 1.00 25.80 128 PRO A C 1
ATOM 858 O O . PRO A 1 112 ? 46.801 -47.686 -28.841 1.00 29.44 128 PRO A O 1
ATOM 862 N N . ILE A 1 113 ? 47.393 -48.489 -26.800 1.00 24.04 129 ILE A N 1
ATOM 863 C CA . ILE A 1 113 ? 46.283 -49.423 -26.664 1.00 23.61 129 ILE A CA 1
ATOM 864 C C . ILE A 1 113 ? 44.947 -48.676 -26.562 1.00 24.25 129 ILE A C 1
ATOM 865 O O . ILE A 1 113 ? 44.021 -48.925 -27.340 1.00 23.17 129 ILE A O 1
ATOM 870 N N . ILE A 1 114 ? 44.833 -47.740 -25.616 1.00 20.08 130 ILE A N 1
ATOM 871 C CA . ILE A 1 114 ? 43.575 -47.018 -25.457 1.00 18.59 130 ILE A CA 1
ATOM 872 C C . ILE A 1 114 ? 43.454 -45.856 -26.446 1.00 18.69 130 ILE A C 1
ATOM 873 O O . ILE A 1 114 ? 42.456 -45.132 -26.443 1.00 19.07 130 ILE A O 1
ATOM 878 N N . GLY A 1 115 ? 44.462 -45.681 -27.314 1.00 19.66 131 GLY A N 1
ATOM 879 C CA . GLY A 1 115 ? 44.534 -44.532 -28.190 1.00 19.26 131 GLY A CA 1
ATOM 880 C C . GLY A 1 115 ? 44.492 -44.896 -29.677 1.00 20.59 131 GLY A C 1
ATOM 881 O O . GLY A 1 115 ? 44.876 -44.088 -30.514 1.00 20.25 131 GLY A O 1
ATOM 882 N N . LYS A 1 116 ? 43.991 -46.089 -30.001 1.00 22.25 132 LYS A N 1
ATOM 883 C CA . LYS A 1 116 ? 43.857 -46.502 -31.393 1.00 23.91 132 LYS A CA 1
ATOM 884 C C . LYS A 1 116 ? 42.427 -46.960 -31.678 1.00 19.99 132 LYS A C 1
ATOM 885 O O . LYS A 1 116 ? 41.809 -47.637 -30.857 1.00 20.64 132 LYS A O 1
ATOM 891 N N . GLY A 1 117 ? 41.943 -46.630 -32.876 1.00 19.87 133 GLY A N 1
ATOM 892 C CA . GLY A 1 117 ? 40.655 -47.122 -33.331 1.00 19.59 133 GLY A CA 1
ATOM 893 C C . GLY A 1 117 ? 39.531 -46.480 -32.525 1.00 18.44 133 GLY A C 1
ATOM 894 O O . GLY A 1 117 ? 39.617 -45.309 -32.185 1.00 18.18 133 GLY A O 1
ATOM 895 N N . ARG A 1 118 ? 38.466 -47.249 -32.281 1.00 16.77 134 ARG A N 1
ATOM 896 C CA . ARG A 1 118 ? 37.345 -46.792 -31.476 1.00 14.82 134 ARG A CA 1
ATOM 897 C C . ARG A 1 118 ? 37.437 -47.448 -30.100 1.00 14.59 134 ARG A C 1
ATOM 898 O O . ARG A 1 118 ? 37.595 -48.659 -29.983 1.00 14.57 134 ARG A O 1
ATOM 906 N N . VAL A 1 119 ? 37.345 -46.594 -29.062 1.00 13.01 135 VAL A N 1
ATOM 907 C CA . VAL A 1 119 ? 37.551 -47.005 -27.682 1.00 13.99 135 VAL A CA 1
ATOM 908 C C . VAL A 1 119 ? 36.437 -46.398 -26.836 1.00 12.82 135 VAL A C 1
ATOM 909 O O . VAL A 1 119 ? 36.145 -45.210 -26.985 1.00 13.37 135 VAL A O 1
ATOM 913 N N . ALA A 1 120 ? 35.838 -47.216 -25.966 1.00 11.53 136 ALA A N 1
ATOM 914 C CA . ALA A 1 120 ? 34.787 -46.740 -25.076 1.00 11.86 136 ALA A CA 1
ATOM 915 C C . ALA A 1 120 ? 35.361 -46.619 -23.675 1.00 10.95 136 ALA A C 1
ATOM 916 O O . ALA A 1 120 ? 35.830 -47.593 -23.106 1.00 10.99 136 ALA A O 1
ATOM 918 N N . PHE A 1 121 ? 35.223 -45.410 -23.107 1.00 10.55 137 PHE A N 1
ATOM 919 C CA . PHE A 1 121 ? 35.645 -45.074 -21.762 1.00 10.69 137 PHE A CA 1
ATOM 920 C C . PHE A 1 121 ? 34.417 -45.068 -20.857 1.00 9.79 137 PHE A C 1
ATOM 921 O O . PHE A 1 121 ? 33.516 -44.270 -21.075 1.00 10.41 137 PHE A O 1
ATOM 929 N N . HIS A 1 122 ? 34.371 -46.040 -19.948 1.00 9.20 138 HIS A N 1
ATOM 930 C CA . HIS A 1 122 ? 33.257 -46.242 -19.039 1.00 9.55 138 HIS A CA 1
ATOM 931 C C . HIS A 1 122 ? 33.607 -45.667 -17.675 1.00 9.40 138 HIS A C 1
ATOM 932 O O . HIS A 1 122 ? 34.704 -45.855 -17.189 1.00 9.50 138 HIS A O 1
ATOM 939 N N . PHE A 1 123 ? 32.589 -45.128 -16.984 1.00 9.35 139 PHE A N 1
ATOM 940 C CA . PHE A 1 123 ? 32.743 -44.637 -15.626 1.00 9.22 139 PHE A CA 1
ATOM 941 C C . PHE A 1 123 ? 31.351 -44.362 -15.062 1.00 9.16 139 PHE A C 1
ATOM 942 O O . PHE A 1 123 ? 30.507 -43.833 -15.774 1.00 9.93 139 PHE A O 1
ATOM 950 N N . SER A 1 124 ? 31.153 -44.725 -13.790 1.00 9.66 140 SER A N 1
ATOM 951 C CA . SER A 1 124 ? 29.943 -44.377 -13.067 1.00 9.18 140 SER A CA 1
ATOM 952 C C . SER A 1 124 ? 30.301 -43.596 -11.802 1.00 9.45 140 SER A C 1
ATOM 953 O O . SER A 1 124 ? 31.297 -43.901 -11.154 1.00 9.10 140 SER A O 1
ATOM 956 N N . VAL A 1 125 ? 29.435 -42.639 -11.426 1.00 9.76 141 VAL A N 1
ATOM 957 C CA . VAL A 1 125 ? 29.657 -41.821 -10.248 1.00 9.51 141 VAL A CA 1
ATOM 958 C C . VAL A 1 125 ? 28.409 -41.808 -9.365 1.00 10.25 141 VAL A C 1
ATOM 959 O O . VAL A 1 125 ? 27.279 -41.848 -9.865 1.00 9.82 141 VAL A O 1
ATOM 963 N N . LEU A 1 126 ? 28.683 -41.667 -8.065 1.00 10.44 142 LEU A N 1
ATOM 964 C CA . LEU A 1 126 ? 27.684 -41.585 -7.017 1.00 10.98 142 LEU A CA 1
ATOM 965 C C . LEU A 1 126 ? 28.090 -40.470 -6.067 1.00 10.82 142 LEU A C 1
ATOM 966 O O . LEU A 1 126 ? 29.232 -40.398 -5.622 1.00 10.62 142 LEU A O 1
ATOM 971 N N . MET A 1 127 ? 27.132 -39.604 -5.732 1.00 10.98 143 MET A N 1
ATOM 972 C CA . MET A 1 127 ? 27.377 -38.481 -4.851 1.00 12.86 143 MET A CA 1
ATOM 973 C C . MET A 1 127 ? 27.727 -38.963 -3.442 1.00 12.84 143 MET A C 1
ATOM 974 O O . MET A 1 127 ? 27.073 -39.862 -2.904 1.00 13.88 143 MET A O 1
ATOM 979 N N . ASP A 1 128 ? 28.777 -38.377 -2.863 1.00 13.22 144 ASP A N 1
ATOM 980 C CA . ASP A 1 128 ? 29.181 -38.641 -1.489 1.00 16.72 144 ASP A CA 1
ATOM 981 C C . ASP A 1 128 ? 28.406 -37.724 -0.550 1.00 18.42 144 ASP A C 1
ATOM 982 O O . ASP A 1 128 ? 28.591 -36.521 -0.579 1.00 19.32 144 ASP A O 1
ATOM 987 N N . GLU A 1 129 ? 27.528 -38.311 0.276 1.00 20.98 145 GLU A N 1
ATOM 988 C CA . GLU A 1 129 ? 26.673 -37.534 1.164 1.00 26.60 145 GLU A CA 1
ATOM 989 C C . GLU A 1 129 ? 27.443 -37.041 2.389 1.00 23.47 145 GLU A C 1
ATOM 990 O O . GLU A 1 129 ? 27.003 -36.108 3.063 1.00 24.88 145 GLU A O 1
ATOM 996 N N . TRP A 1 130 ? 28.593 -37.666 2.668 1.00 22.73 146 TRP A N 1
ATOM 997 C CA . TRP A 1 130 ? 29.321 -37.410 3.903 1.00 21.64 146 TRP A CA 1
ATOM 998 C C . TRP A 1 130 ? 30.375 -36.320 3.745 1.00 20.11 146 TRP A C 1
ATOM 999 O O . TRP A 1 130 ? 30.864 -35.801 4.750 1.00 20.61 146 TRP A O 1
ATOM 1010 N N . HIS A 1 131 ? 30.789 -36.015 2.498 1.00 18.22 147 HIS A N 1
ATOM 1011 C CA . HIS A 1 131 ? 31.743 -34.941 2.258 1.00 16.28 147 HIS A CA 1
ATOM 1012 C C . HIS A 1 131 ? 31.339 -34.202 0.984 1.00 16.69 147 HIS A C 1
ATOM 1013 O O . HIS A 1 131 ? 31.862 -34.441 -0.111 1.00 15.43 147 HIS A O 1
ATOM 1020 N N . LYS A 1 132 ? 30.351 -33.319 1.103 1.00 15.66 148 LYS A N 1
ATOM 1021 C CA . LYS A 1 132 ? 29.662 -32.834 -0.080 1.00 14.39 148 LYS A CA 1
ATOM 1022 C C . LYS A 1 132 ? 30.588 -31.969 -0.938 1.00 12.72 148 LYS A C 1
ATOM 1023 O O . LYS A 1 132 ? 31.276 -31.087 -0.438 1.00 12.53 148 LYS A O 1
ATOM 1029 N N . LEU A 1 133 ? 30.522 -32.192 -2.256 1.00 12.49 149 LEU A N 1
ATOM 1030 C CA . LEU A 1 133 ? 31.138 -31.295 -3.218 1.00 12.20 149 LEU A CA 1
ATOM 1031 C C . LEU A 1 133 ? 30.496 -29.920 -3.132 1.00 12.62 149 LEU A C 1
ATOM 1032 O O . LEU A 1 133 ? 29.285 -29.819 -2.965 1.00 13.63 149 LEU A O 1
ATOM 1037 N N . ASP A 1 134 ? 31.331 -28.894 -3.263 1.00 11.64 150 ASP A N 1
ATOM 1038 C CA . ASP A 1 134 ? 30.875 -27.516 -3.298 1.00 11.27 150 ASP A CA 1
ATOM 1039 C C . ASP A 1 134 ? 30.714 -27.066 -4.749 1.00 10.71 150 ASP A C 1
ATOM 1040 O O . ASP A 1 134 ? 31.699 -26.797 -5.439 1.00 10.19 150 ASP A O 1
ATOM 1045 N N . MET A 1 135 ? 29.468 -26.962 -5.220 1.00 11.25 151 MET A N 1
ATOM 1046 C CA . MET A 1 135 ? 29.203 -26.681 -6.622 1.00 11.36 151 MET A CA 1
ATOM 1047 C C . MET A 1 135 ? 29.449 -25.221 -6.982 1.00 11.50 151 MET A C 1
ATOM 1048 O O . MET A 1 135 ? 29.268 -24.826 -8.121 1.00 11.81 151 MET A O 1
ATOM 1053 N N . ILE A 1 136 ? 29.897 -24.411 -6.007 1.00 11.16 152 ILE A N 1
ATOM 1054 C CA . ILE A 1 136 ? 30.432 -23.095 -6.319 1.00 11.07 152 ILE A CA 1
ATOM 1055 C C . ILE A 1 136 ? 31.701 -23.167 -7.177 1.00 10.81 152 ILE A C 1
ATOM 1056 O O . ILE A 1 136 ? 31.995 -22.263 -7.960 1.00 11.14 152 ILE A O 1
ATOM 1061 N N . HIS A 1 137 ? 32.461 -24.261 -7.005 1.00 11.09 153 HIS A N 1
ATOM 1062 C CA . HIS A 1 137 ? 33.687 -24.516 -7.743 1.00 10.43 153 HIS A CA 1
ATOM 1063 C C . HIS A 1 137 ? 33.484 -25.513 -8.889 1.00 10.45 153 HIS A C 1
ATOM 1064 O O . HIS A 1 137 ? 32.632 -26.388 -8.832 1.00 10.99 153 HIS A O 1
ATOM 1071 N N . GLU A 1 138 ? 34.411 -25.418 -9.839 1.00 10.76 154 GLU A N 1
ATOM 1072 C CA . GLU A 1 138 ? 34.471 -26.361 -10.949 1.00 10.51 154 GLU A CA 1
ATOM 1073 C C . GLU A 1 138 ? 35.276 -27.579 -10.523 1.00 9.83 154 GLU A C 1
ATOM 1074 O O . GLU A 1 138 ? 36.351 -27.461 -9.949 1.00 9.79 154 GLU A O 1
ATOM 1080 N N . HIS A 1 139 ? 34.764 -28.750 -10.900 1.00 9.57 155 HIS A N 1
ATOM 1081 C CA . HIS A 1 139 ? 35.449 -30.012 -10.682 1.00 9.80 155 HIS A CA 1
ATOM 1082 C C . HIS A 1 139 ? 35.546 -30.762 -12.004 1.00 9.36 155 HIS A C 1
ATOM 1083 O O . HIS A 1 139 ? 34.546 -30.969 -12.697 1.00 9.68 155 HIS A O 1
ATOM 1090 N N . GLN A 1 140 ? 36.777 -31.153 -12.349 1.00 9.79 156 GLN A N 1
ATOM 1091 C CA . GLN A 1 140 ? 37.039 -32.035 -13.476 1.00 9.55 156 GLN A CA 1
ATOM 1092 C C . GLN A 1 140 ? 37.243 -33.420 -12.891 1.00 9.29 156 GLN A C 1
ATOM 1093 O O . GLN A 1 140 ? 38.192 -33.641 -12.149 1.00 9.78 156 GLN A O 1
ATOM 1099 N N . LEU A 1 141 ? 36.326 -34.323 -13.238 1.00 9.01 157 LEU A N 1
ATOM 1100 C CA . LEU A 1 141 ? 36.221 -35.616 -12.576 1.00 8.98 157 LEU A CA 1
ATOM 1101 C C . LEU A 1 141 ? 36.909 -36.716 -13.380 1.00 9.81 157 LEU A C 1
ATOM 1102 O O . LEU A 1 141 ? 37.569 -37.560 -12.791 1.00 10.26 157 LEU A O 1
ATOM 1107 N N . VAL A 1 142 ? 36.657 -36.741 -14.691 1.00 9.98 158 VAL A N 1
ATOM 1108 C CA . VAL A 1 142 ? 37.160 -37.793 -15.560 1.00 9.93 158 VAL A CA 1
ATOM 1109 C C . VAL A 1 142 ? 37.642 -37.109 -16.828 1.00 10.57 158 VAL A C 1
ATOM 1110 O O . VAL A 1 142 ? 36.935 -36.254 -17.376 1.00 9.55 158 VAL A O 1
ATOM 1114 N N . PHE A 1 143 ? 38.801 -37.526 -17.339 1.00 10.20 159 PHE A N 1
ATOM 1115 C CA . PHE A 1 143 ? 39.294 -36.986 -18.587 1.00 10.07 159 PHE A CA 1
ATOM 1116 C C . PHE A 1 143 ? 40.401 -37.872 -19.158 1.00 10.42 159 PHE A C 1
ATOM 1117 O O . PHE A 1 143 ? 41.040 -38.622 -18.416 1.00 10.58 159 PHE A O 1
ATOM 1125 N N . VAL A 1 144 ? 40.614 -37.728 -20.469 1.00 11.28 160 VAL A N 1
ATOM 1126 C CA . VAL A 1 144 ? 41.801 -38.226 -21.158 1.00 10.71 160 VAL A CA 1
ATOM 1127 C C . VAL A 1 144 ? 42.667 -37.022 -21.499 1.00 10.65 160 VAL A C 1
ATOM 1128 O O . VAL A 1 144 ? 42.196 -36.121 -22.172 1.00 11.14 160 VAL A O 1
ATOM 1132 N N . ALA A 1 145 ? 43.891 -37.000 -20.954 1.00 11.27 161 ALA A N 1
ATOM 1133 C CA . ALA A 1 145 ? 44.769 -35.844 -21.071 1.00 12.46 161 ALA A CA 1
ATOM 1134 C C . ALA A 1 145 ? 46.003 -36.155 -21.920 1.00 12.53 161 ALA A C 1
ATOM 1135 O O . ALA A 1 145 ? 46.889 -36.864 -21.451 1.00 13.37 161 ALA A O 1
ATOM 1137 N N . PRO A 1 146 ? 46.134 -35.519 -23.108 1.00 12.31 162 PRO A N 1
ATOM 1138 C CA . PRO A 1 146 ? 47.401 -35.516 -23.852 1.00 13.76 162 PRO A CA 1
ATOM 1139 C C . PRO A 1 146 ? 48.486 -34.801 -23.059 1.00 14.72 162 PRO A C 1
ATOM 1140 O O . PRO A 1 146 ? 48.236 -34.197 -22.015 1.00 15.07 162 PRO A O 1
ATOM 1144 N N . SER A 1 147 ? 49.705 -34.862 -23.609 1.00 14.81 163 SER A N 1
ATOM 1145 C CA . SER A 1 147 ? 50.868 -34.320 -22.937 1.00 15.29 163 SER A CA 1
ATOM 1146 C C . SER A 1 147 ? 50.734 -32.822 -22.694 1.00 14.50 163 SER A C 1
ATOM 1147 O O . SER A 1 147 ? 51.359 -32.319 -21.774 1.00 14.49 163 SER A O 1
ATOM 1150 N N . ASP A 1 148 ? 49.916 -32.117 -23.491 1.00 14.18 164 ASP A N 1
ATOM 1151 C CA . ASP A 1 148 ? 49.782 -30.680 -23.355 1.00 15.20 164 ASP A CA 1
ATOM 1152 C C . ASP A 1 148 ? 48.829 -30.296 -22.221 1.00 15.46 164 ASP A C 1
ATOM 1153 O O . ASP A 1 148 ? 48.653 -29.112 -21.961 1.00 17.49 164 ASP A O 1
ATOM 1158 N N . GLY A 1 149 ? 48.211 -31.279 -21.556 1.00 14.72 165 GLY A N 1
ATOM 1159 C CA . GLY A 1 149 ? 47.327 -31.005 -20.429 1.00 14.80 165 GLY A CA 1
ATOM 1160 C C . GLY A 1 149 ? 45.886 -30.678 -20.817 1.00 14.52 165 GLY A C 1
ATOM 1161 O O . GLY A 1 149 ? 45.062 -30.437 -19.931 1.00 14.43 165 GLY A O 1
ATOM 1162 N N . SER A 1 150 ? 45.586 -30.621 -22.112 1.00 13.65 166 SER A N 1
ATOM 1163 C CA . SER A 1 150 ? 44.226 -30.530 -22.611 1.00 13.19 166 SER A CA 1
ATOM 1164 C C . SER A 1 150 ? 43.479 -31.821 -22.263 1.00 12.53 166 SER A C 1
ATOM 1165 O O . SER A 1 150 ? 44.072 -32.767 -21.800 1.00 11.70 166 SER A O 1
ATOM 1168 N N . HIS A 1 151 ? 42.166 -31.838 -22.500 1.00 10.92 167 HIS A N 1
ATOM 1169 C CA . HIS A 1 151 ? 41.328 -32.994 -22.215 1.00 10.34 167 HIS A CA 1
ATOM 1170 C C . HIS A 1 151 ? 40.527 -33.359 -23.462 1.00 10.13 167 HIS A C 1
ATOM 1171 O O . HIS A 1 151 ? 39.724 -32.576 -23.947 1.00 11.83 167 HIS A O 1
ATOM 1178 N N . VAL A 1 152 ? 40.754 -34.552 -24.018 1.00 11.27 168 VAL A N 1
ATOM 1179 C CA . VAL A 1 152 ? 40.024 -34.992 -25.196 1.00 11.26 168 VAL A CA 1
ATOM 1180 C C . VAL A 1 152 ? 38.511 -34.953 -24.945 1.00 10.78 168 VAL A C 1
ATOM 1181 O O . VAL A 1 152 ? 37.746 -34.558 -25.818 1.00 11.16 168 VAL A O 1
ATOM 1185 N N . PHE A 1 153 ? 38.104 -35.359 -23.741 1.00 9.67 169 PHE A N 1
ATOM 1186 C CA . PHE A 1 153 ? 36.784 -35.112 -23.191 1.00 9.66 169 PHE A CA 1
ATOM 1187 C C . PHE A 1 153 ? 36.960 -34.965 -21.693 1.00 9.56 169 PHE A C 1
ATOM 1188 O O . PHE A 1 153 ? 37.985 -35.358 -21.140 1.00 8.94 169 PHE A O 1
ATOM 1196 N N . THR A 1 154 ? 35.940 -34.400 -21.043 1.00 9.86 170 THR A N 1
ATOM 1197 C CA . THR A 1 154 ? 35.931 -34.193 -19.601 1.00 9.71 170 THR A CA 1
ATOM 1198 C C . THR A 1 154 ? 34.533 -34.471 -19.059 1.00 9.32 170 THR A C 1
ATOM 1199 O O . THR A 1 154 ? 33.568 -34.017 -19.658 1.00 9.41 170 THR A O 1
ATOM 1203 N N . LEU A 1 155 ? 34.435 -35.183 -17.939 1.00 8.97 171 LEU A N 1
ATOM 1204 C CA . LEU A 1 155 ? 33.240 -35.149 -17.114 1.00 8.26 171 LEU A CA 1
ATOM 1205 C C . LEU A 1 155 ? 33.486 -34.085 -16.060 1.00 8.36 171 LEU A C 1
ATOM 1206 O O . LEU A 1 155 ? 34.462 -34.168 -15.317 1.00 8.85 171 LEU A O 1
ATOM 1211 N N . GLN A 1 156 ? 32.610 -33.077 -16.029 1.00 9.31 172 GLN A N 1
ATOM 1212 C CA . GLN A 1 156 ? 32.705 -31.915 -15.155 1.00 8.87 172 GLN A CA 1
ATOM 1213 C C . GLN A 1 156 ? 31.475 -31.833 -14.255 1.00 9.69 172 GLN A C 1
ATOM 1214 O O . GLN A 1 156 ? 30.393 -32.220 -14.654 1.00 9.50 172 GLN A O 1
ATOM 1220 N N . VAL A 1 157 ? 31.627 -31.255 -13.069 1.00 9.83 173 VAL A N 1
ATOM 1221 C CA . VAL A 1 157 ? 30.484 -30.848 -12.275 1.00 9.86 173 VAL A CA 1
ATOM 1222 C C . VAL A 1 157 ? 30.893 -29.607 -11.492 1.00 10.31 173 VAL A C 1
ATOM 1223 O O . VAL A 1 157 ? 32.071 -29.417 -11.144 1.00 10.63 173 VAL A O 1
ATOM 1227 N N . GLY A 1 158 ? 29.883 -28.784 -11.169 1.00 10.44 174 GLY A N 1
ATOM 1228 C CA . GLY A 1 158 ? 30.116 -27.533 -10.450 1.00 10.41 174 GLY A CA 1
ATOM 1229 C C . GLY A 1 158 ? 30.208 -26.344 -11.410 1.00 11.51 174 GLY A C 1
ATOM 1230 O O . GLY A 1 158 ? 30.392 -26.490 -12.613 1.00 12.32 174 GLY A O 1
ATOM 1231 N N . SER A 1 159 ? 30.166 -25.136 -10.837 1.00 10.44 175 SER A N 1
ATOM 1232 C CA . SER A 1 159 ? 30.128 -23.919 -11.618 1.00 10.89 175 SER A CA 1
ATOM 1233 C C . SER A 1 159 ? 31.459 -23.741 -12.320 1.00 10.88 175 SER A C 1
ATOM 1234 O O . SER A 1 159 ? 32.496 -23.660 -11.652 1.00 11.00 175 SER A O 1
ATOM 1237 N N . PRO A 1 160 ? 31.486 -23.645 -13.660 1.00 11.69 176 PRO A N 1
ATOM 1238 C CA . PRO A 1 160 ? 32.742 -23.385 -14.367 1.00 12.05 176 PRO A CA 1
ATOM 1239 C C . PRO A 1 160 ? 33.500 -22.176 -13.839 1.00 12.73 176 PRO A C 1
ATOM 1240 O O . PRO A 1 160 ? 32.898 -21.137 -13.532 1.00 13.28 176 PRO A O 1
ATOM 1244 N N . PHE A 1 161 ? 34.823 -22.335 -13.711 1.00 12.69 177 PHE A N 1
ATOM 1245 C CA . PHE A 1 161 ? 35.703 -21.260 -13.275 1.00 12.57 177 PHE A CA 1
ATOM 1246 C C . PHE A 1 161 ? 35.643 -20.133 -14.302 1.00 13.58 177 PHE A C 1
ATOM 1247 O O . PHE A 1 161 ? 35.769 -20.383 -15.498 1.00 13.51 177 PHE A O 1
ATOM 1255 N N . THR A 1 162 ? 35.513 -18.891 -13.823 1.00 13.55 178 THR A N 1
ATOM 1256 C CA . THR A 1 162 ? 35.654 -17.739 -14.701 1.00 14.63 178 THR A CA 1
ATOM 1257 C C . THR A 1 162 ? 36.455 -16.660 -13.985 1.00 15.61 178 THR A C 1
ATOM 1258 O O . THR A 1 162 ? 36.405 -16.538 -12.760 1.00 14.51 178 THR A O 1
ATOM 1262 N N . ASN A 1 163 ? 37.183 -15.891 -14.798 1.00 15.68 179 ASN A N 1
ATOM 1263 C CA . ASN A 1 163 ? 37.879 -14.704 -14.351 1.00 17.04 179 ASN A CA 1
ATOM 1264 C C . ASN A 1 163 ? 37.483 -13.556 -15.268 1.00 18.09 179 ASN A C 1
ATOM 1265 O O . ASN A 1 163 ? 37.871 -13.567 -16.429 1.00 18.97 179 ASN A O 1
ATOM 1270 N N . PRO A 1 164 ? 36.772 -12.514 -14.777 1.00 18.48 180 PRO A N 1
ATOM 1271 C CA . PRO A 1 164 ? 36.383 -12.399 -13.369 1.00 17.43 180 PRO A CA 1
ATOM 1272 C C . PRO A 1 164 ? 35.268 -13.333 -12.912 1.00 16.47 180 PRO A C 1
ATOM 1273 O O . PRO A 1 164 ? 34.543 -13.904 -13.722 1.00 16.82 180 PRO A O 1
ATOM 1277 N N . THR A 1 165 ? 35.143 -13.443 -11.593 1.00 16.65 181 THR A N 1
ATOM 1278 C CA . THR A 1 165 ? 34.052 -14.183 -10.988 1.00 17.05 181 THR A CA 1
ATOM 1279 C C . THR A 1 165 ? 32.711 -13.613 -11.456 1.00 18.23 181 THR A C 1
ATOM 1280 O O . THR A 1 165 ? 32.527 -12.387 -11.536 1.00 19.26 181 THR A O 1
ATOM 1284 N N . GLY A 1 166 ? 31.791 -14.523 -11.800 1.00 17.35 182 GLY A N 1
ATOM 1285 C CA . GLY A 1 166 ? 30.427 -14.188 -12.182 1.00 16.90 182 GLY A CA 1
ATOM 1286 C C . GLY A 1 166 ? 29.439 -14.670 -11.128 1.00 17.10 182 GLY A C 1
ATOM 1287 O O . GLY A 1 166 ? 29.845 -15.085 -10.046 1.00 16.43 182 GLY A O 1
ATOM 1288 N N . PRO A 1 167 ? 28.123 -14.668 -11.436 1.00 18.07 183 PRO A N 1
ATOM 1289 C CA . PRO A 1 167 ? 27.113 -15.105 -10.481 1.00 18.65 183 PRO A CA 1
ATOM 1290 C C . PRO A 1 167 ? 27.366 -16.576 -10.170 1.00 19.12 183 PRO A C 1
ATOM 1291 O O . PRO A 1 167 ? 27.633 -17.356 -11.088 1.00 17.97 183 PRO A O 1
ATOM 1295 N N . LEU A 1 168 ? 27.316 -16.920 -8.881 1.00 16.77 184 LEU A N 1
ATOM 1296 C CA . LEU A 1 168 ? 27.559 -18.276 -8.417 1.00 16.57 184 LEU A CA 1
ATOM 1297 C C . LEU A 1 168 ? 26.538 -18.657 -7.355 1.00 19.65 184 LEU A C 1
ATOM 1298 O O . LEU A 1 168 ? 26.275 -17.884 -6.420 1.00 20.73 184 LEU A O 1
ATOM 1303 N N . PRO A 1 169 ? 26.019 -19.901 -7.366 1.00 15.57 185 PRO A N 1
ATOM 1304 C CA . PRO A 1 169 ? 26.375 -20.903 -8.384 1.00 14.77 185 PRO A CA 1
ATOM 1305 C C . PRO A 1 169 ? 25.783 -20.620 -9.758 1.00 16.24 185 PRO A C 1
ATOM 1306 O O . PRO A 1 169 ? 24.769 -19.936 -9.882 1.00 17.62 185 PRO A O 1
ATOM 1310 N N . ALA A 1 170 ? 26.437 -21.161 -10.795 1.00 14.88 186 ALA A N 1
ATOM 1311 C CA . ALA A 1 170 ? 25.954 -21.086 -12.165 1.00 14.86 186 ALA A CA 1
ATOM 1312 C C . ALA A 1 170 ? 24.670 -21.883 -12.301 1.00 14.79 186 ALA A C 1
ATOM 1313 O O . ALA A 1 170 ? 24.433 -22.821 -11.546 1.00 14.90 186 ALA A O 1
ATOM 1315 N N . PRO A 1 171 ? 23.812 -21.580 -13.302 1.00 16.19 187 PRO A N 1
ATOM 1316 C CA . PRO A 1 171 ? 22.691 -22.462 -13.595 1.00 16.85 187 PRO A CA 1
ATOM 1317 C C . PRO A 1 171 ? 23.169 -23.890 -13.848 1.00 15.09 187 PRO A C 1
ATOM 1318 O O . PRO A 1 171 ? 24.142 -24.092 -14.565 1.00 16.76 187 PRO A O 1
ATOM 1322 N N . ARG A 1 172 ? 22.479 -24.855 -13.240 1.00 14.96 188 ARG A N 1
ATOM 1323 C CA . ARG A 1 172 ? 22.794 -26.270 -13.406 1.00 14.92 188 ARG A CA 1
ATOM 1324 C C . ARG A 1 172 ? 24.225 -26.570 -12.974 1.00 14.02 188 ARG A C 1
ATOM 1325 O O . ARG A 1 172 ? 24.865 -27.486 -13.492 1.00 13.22 188 ARG A O 1
ATOM 1333 N N . ALA A 1 173 ? 24.729 -25.837 -11.979 1.00 13.50 189 ALA A N 1
ATOM 1334 C CA . ALA A 1 173 ? 26.036 -26.134 -11.408 1.00 12.86 189 ALA A CA 1
ATOM 1335 C C . ALA A 1 173 ? 26.106 -27.584 -10.954 1.00 13.09 189 ALA A C 1
ATOM 1336 O O . ALA A 1 173 ? 27.160 -28.217 -11.090 1.00 12.88 189 ALA A O 1
ATOM 1338 N N . ASP A 1 174 ? 25.004 -28.126 -10.431 1.00 12.68 190 ASP A N 1
ATOM 1339 C CA . ASP A 1 174 ? 25.015 -29.476 -9.903 1.00 12.91 190 ASP A CA 1
ATOM 1340 C C . ASP A 1 174 ? 24.585 -30.495 -10.961 1.00 12.12 190 ASP A C 1
ATOM 1341 O O . ASP A 1 174 ? 24.186 -31.599 -10.591 1.00 13.00 190 ASP A O 1
ATOM 1346 N N . TRP A 1 175 ? 24.696 -30.134 -12.236 1.00 11.31 191 TRP A N 1
ATOM 1347 C CA . TRP A 1 175 ? 24.564 -31.087 -13.330 1.00 10.85 191 TRP A CA 1
ATOM 1348 C C . TRP A 1 175 ? 25.948 -31.565 -13.769 1.00 11.28 191 TRP A C 1
ATOM 1349 O O . TRP A 1 175 ? 26.828 -30.756 -14.053 1.00 10.90 191 TRP A O 1
ATOM 1360 N N . LEU A 1 176 ? 26.069 -32.896 -13.851 1.00 10.31 192 LEU A N 1
ATOM 1361 C CA . LEU A 1 176 ? 27.185 -33.536 -14.546 1.00 10.28 192 LEU A CA 1
ATOM 1362 C C . LEU A 1 176 ? 27.161 -33.141 -16.019 1.00 10.91 192 LEU A C 1
ATOM 1363 O O . LEU A 1 176 ? 26.087 -33.135 -16.627 1.00 10.57 192 LEU A O 1
ATOM 1368 N N . LYS A 1 177 ? 28.336 -32.834 -16.583 1.00 9.85 193 LYS A N 1
ATOM 1369 C CA . LYS A 1 177 ? 28.452 -32.409 -17.967 1.00 10.46 193 LYS A CA 1
ATOM 1370 C C . LYS A 1 177 ? 29.591 -33.157 -18.639 1.00 9.78 193 LYS A C 1
ATOM 1371 O O . LYS A 1 177 ? 30.650 -33.334 -18.036 1.00 10.67 193 LYS A O 1
ATOM 1377 N N . ILE A 1 178 ? 29.333 -33.646 -19.836 1.00 9.91 194 ILE A N 1
ATOM 1378 C CA . ILE A 1 178 ? 30.404 -34.143 -20.685 1.00 9.35 194 ILE A CA 1
ATOM 1379 C C . ILE A 1 178 ? 30.783 -33.031 -21.656 1.00 10.03 194 ILE A C 1
ATOM 1380 O O . ILE A 1 178 ? 29.917 -32.543 -22.387 1.00 10.74 194 ILE A O 1
ATOM 1385 N N . LEU A 1 179 ? 32.087 -32.703 -21.687 1.00 10.00 195 LEU A N 1
ATOM 1386 C CA . LEU A 1 179 ? 32.644 -31.694 -22.579 1.00 10.49 195 LEU A CA 1
ATOM 1387 C C . LEU A 1 179 ? 33.538 -32.331 -23.638 1.00 10.88 195 LEU A C 1
ATOM 1388 O O . LEU A 1 179 ? 34.235 -33.289 -23.362 1.00 10.68 195 LEU A O 1
ATOM 1393 N N . ASN A 1 180 ? 33.601 -31.679 -24.793 1.00 10.71 196 ASN A N 1
ATOM 1394 C CA . ASN A 1 180 ? 34.571 -32.032 -25.810 1.00 11.65 196 ASN A CA 1
ATOM 1395 C C . ASN A 1 180 ? 35.879 -31.305 -25.498 1.00 11.36 196 ASN A C 1
ATOM 1396 O O . ASN A 1 180 ? 36.008 -30.590 -24.511 1.00 10.94 196 ASN A O 1
ATOM 1401 N N . HIS A 1 181 ? 36.867 -31.492 -26.375 1.00 11.54 197 HIS A N 1
ATOM 1402 C CA . HIS A 1 181 ? 38.195 -30.935 -26.169 1.00 12.26 197 HIS A CA 1
ATOM 1403 C C . HIS A 1 181 ? 38.198 -29.404 -26.193 1.00 12.02 197 HIS A C 1
ATOM 1404 O O . HIS A 1 181 ? 39.057 -28.793 -25.555 1.00 13.43 197 HIS A O 1
ATOM 1411 N N . ASN A 1 182 ? 37.221 -28.818 -26.884 1.00 11.77 198 ASN A N 1
ATOM 1412 C CA . ASN A 1 182 ? 37.000 -27.380 -26.961 1.00 13.18 198 ASN A CA 1
ATOM 1413 C C . ASN A 1 182 ? 36.137 -26.825 -25.825 1.00 13.23 198 ASN A C 1
ATOM 1414 O O . ASN A 1 182 ? 35.825 -25.635 -25.830 1.00 14.60 198 ASN A O 1
ATOM 1419 N N . LEU A 1 183 ? 35.768 -27.689 -24.869 1.00 12.28 199 LEU A N 1
ATOM 1420 C CA . LEU A 1 183 ? 34.938 -27.353 -23.719 1.00 12.75 199 LEU A CA 1
ATOM 1421 C C . LEU A 1 183 ? 33.477 -27.089 -24.066 1.00 13.15 199 LEU A C 1
ATOM 1422 O O . LEU A 1 183 ? 32.723 -26.658 -23.197 1.00 13.60 199 LEU A O 1
ATOM 1427 N N . ASP A 1 184 ? 33.027 -27.486 -25.253 1.00 13.02 200 ASP A N 1
ATOM 1428 C CA . ASP A 1 184 ? 31.603 -27.425 -25.536 1.00 14.01 200 ASP A CA 1
ATOM 1429 C C . ASP A 1 184 ? 30.871 -28.473 -24.706 1.00 13.27 200 ASP A C 1
ATOM 1430 O O . ASP A 1 184 ? 31.355 -29.605 -24.562 1.00 13.72 200 ASP A O 1
ATOM 1435 N N . VAL A 1 185 ? 29.718 -28.085 -24.169 1.00 12.40 201 VAL A N 1
ATOM 1436 C CA . VAL A 1 185 ? 28.873 -29.004 -23.426 1.00 11.79 201 VAL A CA 1
ATOM 1437 C C . VAL A 1 185 ? 28.150 -29.902 -24.414 1.00 12.66 201 VAL A C 1
ATOM 1438 O O . VAL A 1 185 ? 27.376 -29.413 -25.235 1.00 13.35 201 VAL A O 1
ATOM 1442 N N . LEU A 1 186 ? 28.423 -31.203 -24.339 1.00 11.98 202 LEU A N 1
ATOM 1443 C CA . LEU A 1 186 ? 27.795 -32.153 -25.242 1.00 11.77 202 LEU A CA 1
ATOM 1444 C C . LEU A 1 186 ? 26.513 -32.725 -24.664 1.00 11.75 202 LEU A C 1
ATOM 1445 O O . LEU A 1 186 ? 25.587 -33.056 -25.416 1.00 12.59 202 LEU A O 1
ATOM 1450 N N . PHE A 1 187 ? 26.515 -32.938 -23.352 1.00 11.09 203 PHE A N 1
ATOM 1451 C CA . PHE A 1 187 ? 25.448 -33.599 -22.630 1.00 11.39 203 PHE A CA 1
ATOM 1452 C C . PHE A 1 187 ? 25.518 -33.163 -21.176 1.00 11.65 203 PHE A C 1
ATOM 1453 O O . PHE A 1 187 ? 26.609 -33.081 -20.631 1.00 11.55 203 PHE A O 1
ATOM 1461 N N . GLU A 1 188 ? 24.377 -32.931 -20.526 1.00 11.82 204 GLU A N 1
ATOM 1462 C CA . GLU A 1 188 ? 24.372 -32.585 -19.113 1.00 12.69 204 GLU A CA 1
ATOM 1463 C C . GLU A 1 188 ? 23.132 -33.195 -18.465 1.00 11.81 204 GLU A C 1
ATOM 1464 O O . GLU A 1 188 ? 22.091 -33.333 -19.102 1.00 13.16 204 GLU A O 1
ATOM 1470 N N . THR A 1 189 ? 23.269 -33.587 -17.205 1.00 12.28 205 THR A N 1
ATOM 1471 C CA . THR A 1 189 ? 22.192 -34.238 -16.487 1.00 12.67 205 THR A CA 1
ATOM 1472 C C . THR A 1 189 ? 22.379 -33.979 -14.999 1.00 12.55 205 THR A C 1
ATOM 1473 O O . THR A 1 189 ? 23.499 -33.894 -14.499 1.00 11.92 205 THR A O 1
ATOM 1477 N N . GLU A 1 190 ? 21.279 -33.865 -14.246 1.00 12.55 206 GLU A N 1
ATOM 1478 C CA . GLU A 1 190 ? 21.377 -33.479 -12.847 1.00 13.64 206 GLU A CA 1
ATOM 1479 C C . GLU A 1 190 ? 22.158 -34.547 -12.082 1.00 11.85 206 GLU A C 1
ATOM 1480 O O . GLU A 1 190 ? 21.871 -35.723 -12.236 1.00 12.98 206 GLU A O 1
ATOM 1486 N N . PHE A 1 191 ? 23.076 -34.134 -11.202 1.00 11.72 207 PHE A N 1
ATOM 1487 C CA . PHE A 1 191 ? 23.774 -35.059 -10.321 1.00 11.81 207 PHE A CA 1
ATOM 1488 C C . PHE A 1 191 ? 22.884 -35.394 -9.125 1.00 12.58 207 PHE A C 1
ATOM 1489 O O . PHE A 1 191 ? 23.126 -34.928 -8.013 1.00 14.20 207 PHE A O 1
ATOM 1497 N N . THR A 1 192 ? 21.845 -36.171 -9.393 1.00 12.97 208 THR A N 1
ATOM 1498 C CA . THR A 1 192 ? 20.911 -36.563 -8.352 1.00 13.17 208 THR A CA 1
ATOM 1499 C C . THR A 1 192 ? 21.627 -37.470 -7.358 1.00 13.27 208 THR A C 1
ATOM 1500 O O . THR A 1 192 ? 22.512 -38.246 -7.731 1.00 12.48 208 THR A O 1
ATOM 1504 N N . ASP A 1 193 ? 21.237 -37.382 -6.082 1.00 14.75 209 ASP A N 1
ATOM 1505 C CA . ASP A 1 193 ? 21.840 -38.190 -5.038 1.00 15.78 209 ASP A CA 1
ATOM 1506 C C . ASP A 1 193 ? 21.332 -39.637 -5.102 1.00 14.21 209 ASP A C 1
ATOM 1507 O O . ASP A 1 193 ? 20.333 -39.955 -5.754 1.00 14.77 209 ASP A O 1
ATOM 1512 N N . GLU A 1 194 ? 22.048 -40.522 -4.401 1.00 15.16 210 GLU A N 1
ATOM 1513 C CA . GLU A 1 194 ? 21.649 -41.914 -4.195 1.00 16.86 210 GLU A CA 1
ATOM 1514 C C . GLU A 1 194 ? 21.392 -42.634 -5.512 1.00 17.81 210 GLU A C 1
ATOM 1515 O O . GLU A 1 194 ? 20.572 -43.545 -5.568 1.00 19.64 210 GLU A O 1
ATOM 1521 N N . THR A 1 195 ? 22.135 -42.234 -6.554 1.00 15.40 211 THR A N 1
ATOM 1522 C CA . THR A 1 195 ? 21.970 -42.731 -7.903 1.00 14.30 211 THR A CA 1
ATOM 1523 C C . THR A 1 195 ? 23.352 -42.957 -8.520 1.00 12.90 211 THR A C 1
ATOM 1524 O O . THR A 1 195 ? 24.238 -42.101 -8.419 1.00 13.18 211 THR A O 1
ATOM 1528 N N . TRP A 1 196 ? 23.546 -44.131 -9.118 1.00 11.43 212 TRP A N 1
ATOM 1529 C CA . TRP A 1 196 ? 24.711 -44.351 -9.958 1.00 10.83 212 TRP A CA 1
ATOM 1530 C C . TRP A 1 196 ? 24.443 -43.766 -11.323 1.00 11.19 212 TRP A C 1
ATOM 1531 O O . TRP A 1 196 ? 23.522 -44.196 -12.014 1.00 11.32 212 TRP A O 1
ATOM 1542 N N . HIS A 1 197 ? 25.276 -42.787 -11.693 1.00 10.83 213 HIS A N 1
ATOM 1543 C CA . HIS A 1 197 ? 25.238 -42.126 -12.979 1.00 10.80 213 HIS A CA 1
ATOM 1544 C C . HIS A 1 197 ? 26.281 -42.807 -13.860 1.00 9.94 213 HIS A C 1
ATOM 1545 O O . HIS A 1 197 ? 27.476 -42.640 -13.637 1.00 10.53 213 HIS A O 1
ATOM 1552 N N . ASN A 1 198 ? 25.797 -43.624 -14.784 1.00 8.88 214 ASN A N 1
ATOM 1553 C CA . ASN A 1 198 ? 26.635 -44.452 -15.644 1.00 9.12 214 ASN A CA 1
ATOM 1554 C C . ASN A 1 198 ? 26.899 -43.720 -16.953 1.00 9.24 214 ASN A C 1
ATOM 1555 O O . ASN A 1 198 ? 25.952 -43.310 -17.633 1.00 9.16 214 ASN A O 1
ATOM 1560 N N . PHE A 1 199 ? 28.167 -43.721 -17.399 1.00 9.45 215 PHE A N 1
ATOM 1561 C CA . PHE A 1 199 ? 28.569 -43.102 -18.652 1.00 9.34 215 PHE A CA 1
ATOM 1562 C C . PHE A 1 199 ? 29.435 -44.040 -19.482 1.00 9.30 215 PHE A C 1
ATOM 1563 O O . PHE A 1 199 ? 30.180 -44.846 -18.923 1.00 9.28 215 PHE A O 1
ATOM 1571 N N . ALA A 1 200 ? 29.347 -43.871 -20.796 1.00 9.87 216 ALA A N 1
ATOM 1572 C CA . ALA A 1 200 ? 30.426 -44.281 -21.672 1.00 9.18 216 ALA A CA 1
ATOM 1573 C C . ALA A 1 200 ? 30.619 -43.169 -22.693 1.00 10.12 216 ALA A C 1
ATOM 1574 O O . ALA A 1 200 ? 29.650 -42.663 -23.263 1.00 11.99 216 ALA A O 1
ATOM 1576 N N . VAL A 1 201 ? 31.893 -42.873 -22.974 1.00 9.81 217 VAL A N 1
ATOM 1577 C CA . VAL A 1 201 ? 32.280 -41.957 -24.025 1.00 9.61 217 VAL A CA 1
ATOM 1578 C C . VAL A 1 201 ? 33.081 -42.764 -25.040 1.00 9.96 217 VAL A C 1
ATOM 1579 O O . VAL A 1 201 ? 34.095 -43.357 -24.667 1.00 10.69 217 VAL A O 1
ATOM 1583 N N . ILE A 1 202 ? 32.558 -42.855 -26.267 1.00 10.60 218 ILE A N 1
ATOM 1584 C CA . ILE A 1 202 ? 33.282 -43.502 -27.351 1.00 10.66 218 ILE A CA 1
ATOM 1585 C C . ILE A 1 202 ? 34.122 -42.437 -28.025 1.00 10.16 218 ILE A C 1
ATOM 1586 O O . ILE A 1 202 ? 33.594 -41.463 -28.548 1.00 11.08 218 ILE A O 1
ATOM 1591 N N . VAL A 1 203 ? 35.436 -42.669 -27.999 1.00 11.57 219 VAL A N 1
ATOM 1592 C CA . VAL A 1 203 ? 36.384 -41.893 -28.773 1.00 11.89 219 VAL A CA 1
ATOM 1593 C C . VAL A 1 203 ? 36.740 -42.686 -30.024 1.00 12.38 219 VAL A C 1
ATOM 1594 O O . VAL A 1 203 ? 37.218 -43.805 -29.906 1.00 13.41 219 VAL A O 1
ATOM 1598 N N . ASP A 1 204 ? 36.546 -42.065 -31.186 1.00 14.11 220 ASP A N 1
ATOM 1599 C CA . ASP A 1 204 ? 37.065 -42.636 -32.426 1.00 14.20 220 ASP A CA 1
ATOM 1600 C C . ASP A 1 204 ? 38.345 -41.870 -32.713 1.00 14.99 220 ASP A C 1
ATOM 1601 O O . ASP A 1 204 ? 38.244 -40.716 -33.102 1.00 15.94 220 ASP A O 1
ATOM 1606 N N . TRP A 1 205 ? 39.482 -42.504 -32.406 1.00 16.89 221 TRP A N 1
ATOM 1607 C CA . TRP A 1 205 ? 40.789 -41.874 -32.542 1.00 17.68 221 TRP A CA 1
ATOM 1608 C C . TRP A 1 205 ? 41.150 -41.616 -34.003 1.00 20.56 221 TRP A C 1
ATOM 1609 O O . TRP A 1 205 ? 41.964 -40.742 -34.264 1.00 22.31 221 TRP A O 1
ATOM 1620 N N . GLU A 1 206 ? 40.550 -42.356 -34.947 1.00 21.22 222 GLU A N 1
ATOM 1621 C CA . GLU A 1 206 ? 40.852 -42.151 -36.355 1.00 22.28 222 GLU A CA 1
ATOM 1622 C C . GLU A 1 206 ? 40.127 -40.920 -36.875 1.00 24.62 222 GLU A C 1
ATOM 1623 O O . GLU A 1 206 ? 40.702 -40.119 -37.595 1.00 25.45 222 GLU A O 1
ATOM 1629 N N . LYS A 1 207 ? 38.844 -40.785 -36.527 1.00 23.77 223 LYS A N 1
ATOM 1630 C CA . LYS A 1 207 ? 37.997 -39.751 -37.096 1.00 24.25 223 LYS A CA 1
ATOM 1631 C C . LYS A 1 207 ? 37.883 -38.548 -36.163 1.00 21.70 223 LYS A C 1
ATOM 1632 O O . LYS A 1 207 ? 37.301 -37.548 -36.567 1.00 21.79 223 LYS A O 1
ATOM 1638 N N . ARG A 1 208 ? 38.468 -38.649 -34.962 1.00 21.38 224 ARG A N 1
ATOM 1639 C CA . ARG A 1 208 ? 38.400 -37.631 -33.917 1.00 21.31 224 ARG A CA 1
ATOM 1640 C C . ARG A 1 208 ? 36.941 -37.229 -33.674 1.00 18.48 224 ARG A C 1
ATOM 1641 O O . ARG A 1 208 ? 36.541 -36.087 -33.873 1.00 18.76 224 ARG A O 1
ATOM 1649 N N . THR A 1 209 ? 36.145 -38.224 -33.255 1.00 15.99 225 THR A N 1
ATOM 1650 C CA . THR A 1 209 ? 34.773 -38.010 -32.838 1.00 14.16 225 THR A CA 1
ATOM 1651 C C . THR A 1 209 ? 34.605 -38.460 -31.387 1.00 13.20 225 THR A C 1
ATOM 1652 O O . THR A 1 209 ? 35.420 -39.201 -30.834 1.00 12.95 225 THR A O 1
ATOM 1656 N N . LEU A 1 210 ? 33.485 -37.997 -30.812 1.00 13.35 226 LEU A N 1
ATOM 1657 C CA . LEU A 1 210 ? 32.992 -38.419 -29.509 1.00 11.91 226 LEU A CA 1
ATOM 1658 C C . LEU A 1 210 ? 31.526 -38.806 -29.612 1.00 12.41 226 LEU A C 1
ATOM 1659 O O . LEU A 1 210 ? 30.753 -38.207 -30.356 1.00 12.88 226 LEU A O 1
ATOM 1664 N N . GLN A 1 211 ? 31.133 -39.776 -28.795 1.00 11.49 227 GLN A N 1
ATOM 1665 C CA . GLN A 1 211 ? 29.719 -40.061 -28.602 1.00 11.80 227 GLN A CA 1
ATOM 1666 C C . GLN A 1 211 ? 29.470 -40.433 -27.152 1.00 11.94 227 GLN A C 1
ATOM 1667 O O . GLN A 1 211 ? 30.196 -41.245 -26.585 1.00 11.43 227 GLN A O 1
ATOM 1673 N N . VAL A 1 212 ? 28.438 -39.821 -26.567 1.00 11.22 228 VAL A N 1
ATOM 1674 C CA . VAL A 1 212 ? 28.121 -40.030 -25.169 1.00 10.75 228 VAL A CA 1
ATOM 1675 C C . VAL A 1 212 ? 26.942 -40.988 -25.001 1.00 9.94 228 VAL A C 1
ATOM 1676 O O . VAL A 1 212 ? 25.933 -40.884 -25.711 1.00 10.70 228 VAL A O 1
ATOM 1680 N N . TRP A 1 213 ? 27.117 -41.905 -24.053 1.00 9.97 229 TRP A N 1
ATOM 1681 C CA . TRP A 1 213 ? 26.111 -42.847 -23.596 1.00 11.07 229 TRP A CA 1
ATOM 1682 C C . TRP A 1 213 ? 25.910 -42.669 -22.093 1.00 10.11 229 TRP A C 1
ATOM 1683 O O . TRP A 1 213 ? 26.875 -42.394 -21.364 1.00 9.46 229 TRP A O 1
ATOM 1694 N N . TYR A 1 214 ? 24.665 -42.801 -21.622 1.00 10.71 230 TYR A N 1
ATOM 1695 C CA . TYR A 1 214 ? 24.346 -42.541 -20.240 1.00 11.05 230 TYR A CA 1
ATOM 1696 C C . TYR A 1 214 ? 23.145 -43.363 -19.782 1.00 11.31 230 TYR A C 1
ATOM 1697 O O . TYR A 1 214 ? 22.244 -43.651 -20.579 1.00 11.85 230 TYR A O 1
ATOM 1706 N N . SER A 1 215 ? 23.158 -43.718 -18.492 1.00 10.72 231 SER A N 1
ATOM 1707 C CA . SER A 1 215 ? 21.971 -44.259 -17.830 1.00 10.67 231 SER A CA 1
ATOM 1708 C C . SER A 1 215 ? 22.107 -44.076 -16.331 1.00 11.25 231 SER A C 1
ATOM 1709 O O . SER A 1 215 ? 23.161 -43.704 -15.828 1.00 10.68 231 SER A O 1
ATOM 1712 N N . GLN A 1 216 ? 21.039 -44.448 -15.614 1.00 11.55 232 GLN A N 1
ATOM 1713 C CA . GLN A 1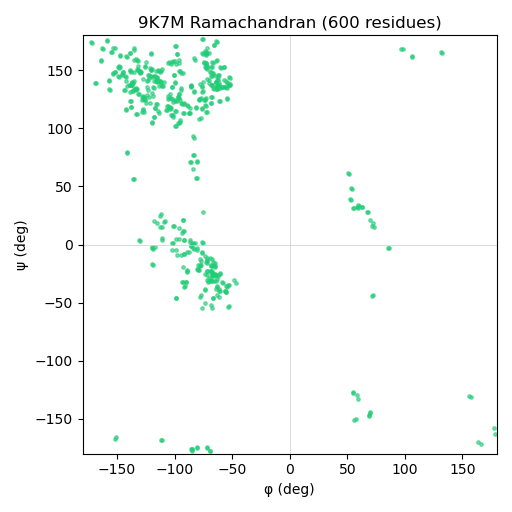 216 ? 21.047 -44.468 -14.165 1.00 12.32 232 GLN A CA 1
ATOM 1714 C C . GLN A 1 216 ? 20.857 -45.881 -13.616 1.00 11.99 232 GLN A C 1
ATOM 1715 O O . GLN A 1 216 ? 20.071 -46.657 -14.145 1.00 12.44 232 GLN A O 1
ATOM 1721 N N . ASN A 1 217 ? 21.580 -46.198 -12.554 1.00 12.00 233 ASN A N 1
ATOM 1722 C CA . ASN A 1 217 ? 21.374 -47.414 -11.787 1.00 12.61 233 ASN A CA 1
ATOM 1723 C C . ASN A 1 217 ? 21.460 -48.623 -12.707 1.00 13.35 233 ASN A C 1
ATOM 1724 O O . ASN A 1 217 ? 22.450 -48.773 -13.410 1.00 12.15 233 ASN A O 1
ATOM 1729 N N . GLU A 1 218 ? 20.447 -49.501 -12.677 1.00 14.00 234 GLU A N 1
ATOM 1730 C CA . GLU A 1 218 ? 20.489 -50.762 -13.408 1.00 14.57 234 GLU A CA 1
ATOM 1731 C C . GLU A 1 218 ? 20.067 -50.654 -14.873 1.00 14.35 234 GLU A C 1
ATOM 1732 O O . GLU A 1 218 ? 20.030 -51.659 -15.577 1.00 15.76 234 GLU A O 1
ATOM 1738 N N . ASN A 1 219 ? 19.740 -49.461 -15.356 1.00 13.38 235 ASN A N 1
ATOM 1739 C CA . ASN A 1 219 ? 19.246 -49.289 -16.711 1.00 14.01 235 ASN A CA 1
ATOM 1740 C C . ASN A 1 219 ? 20.411 -49.352 -17.691 1.00 13.29 235 ASN A C 1
ATOM 1741 O O . ASN A 1 219 ? 21.475 -48.819 -17.400 1.00 13.00 235 ASN A O 1
ATOM 1746 N N . ASN A 1 220 ? 20.221 -50.032 -18.815 1.00 12.82 236 ASN A N 1
ATOM 1747 C CA . ASN A 1 220 ? 21.275 -50.110 -19.810 1.00 13.52 236 ASN A CA 1
ATOM 1748 C C . ASN A 1 220 ? 21.631 -48.719 -20.334 1.00 13.04 236 ASN A C 1
ATOM 1749 O O . ASN A 1 220 ? 20.789 -47.835 -20.469 1.00 12.88 236 ASN A O 1
ATOM 1754 N N . LEU A 1 221 ? 22.914 -48.526 -20.649 1.00 12.18 237 LEU A N 1
ATOM 1755 C CA . LEU A 1 221 ? 23.354 -47.310 -21.313 1.00 11.39 237 LEU A CA 1
ATOM 1756 C C . LEU A 1 221 ? 22.539 -47.075 -22.585 1.00 11.83 237 LEU A C 1
ATOM 1757 O O . LEU A 1 221 ? 22.310 -48.012 -23.351 1.00 12.18 237 LEU A O 1
ATOM 1762 N N . VAL A 1 222 ? 22.169 -45.808 -22.838 1.00 12.12 238 VAL A N 1
ATOM 1763 C CA . VAL A 1 222 ? 21.541 -45.394 -24.074 1.00 12.13 238 VAL A CA 1
ATOM 1764 C C . VAL A 1 222 ? 22.365 -44.243 -24.652 1.00 12.24 238 VAL A C 1
ATOM 1765 O O . VAL A 1 222 ? 23.016 -43.498 -23.913 1.00 11.55 238 VAL A O 1
ATOM 1769 N N . TRP A 1 223 ? 22.318 -44.069 -25.974 1.00 12.43 239 TRP A N 1
ATOM 1770 C CA . TRP A 1 223 ? 23.061 -42.982 -26.590 1.00 11.94 239 TRP A CA 1
ATOM 1771 C C . TRP A 1 223 ? 22.335 -41.664 -26.328 1.00 12.17 239 TRP A C 1
ATOM 1772 O O . TRP A 1 223 ? 21.124 -41.579 -26.496 1.00 12.54 239 TRP A O 1
ATOM 1783 N N . VAL A 1 224 ? 23.094 -40.653 -25.892 1.00 11.54 240 VAL A N 1
ATOM 1784 C CA . VAL A 1 224 ? 22.521 -39.349 -25.585 1.00 10.94 240 VAL A CA 1
ATOM 1785 C C . VAL A 1 224 ? 23.115 -38.233 -26.441 1.00 10.97 240 VAL A C 1
ATOM 1786 O O . VAL A 1 224 ? 22.678 -37.084 -26.320 1.00 11.97 240 VAL A O 1
ATOM 1790 N N . THR A 1 225 ? 24.087 -38.563 -27.300 1.00 11.28 241 THR A N 1
ATOM 1791 C CA . THR A 1 225 ? 24.505 -37.665 -28.363 1.00 11.25 241 THR A CA 1
ATOM 1792 C C . THR A 1 225 ? 24.633 -38.493 -29.625 1.00 11.62 241 THR A C 1
ATOM 1793 O O . THR A 1 225 ? 24.891 -39.682 -29.536 1.00 11.90 241 THR A O 1
ATOM 1797 N N . PRO A 1 226 ? 24.580 -37.863 -30.812 1.00 13.19 242 PRO A N 1
ATOM 1798 C CA . PRO A 1 226 ? 25.078 -38.513 -32.013 1.00 13.35 242 PRO A CA 1
ATOM 1799 C C . PRO A 1 226 ? 26.596 -38.635 -31.936 1.00 13.07 242 PRO A C 1
ATOM 1800 O O . PRO A 1 226 ? 27.235 -38.221 -30.967 1.00 12.06 242 PRO A O 1
ATOM 1804 N N . VAL A 1 227 ? 27.194 -39.175 -32.995 1.00 13.91 243 VAL A N 1
ATOM 1805 C CA . VAL A 1 227 ? 28.630 -39.131 -33.178 1.00 14.36 243 VAL A CA 1
ATOM 1806 C C . VAL A 1 227 ? 29.017 -37.711 -33.557 1.00 14.69 243 VAL A C 1
ATOM 1807 O O . VAL A 1 227 ? 28.514 -37.184 -34.544 1.00 17.08 243 VAL A O 1
ATOM 1811 N N . LEU A 1 228 ? 29.855 -37.086 -32.730 1.00 14.14 244 LEU A N 1
ATOM 1812 C CA . LEU A 1 228 ? 30.116 -35.669 -32.843 1.00 15.21 244 LEU A CA 1
ATOM 1813 C C . LEU A 1 228 ? 31.572 -35.429 -33.211 1.00 14.71 244 LEU A C 1
ATOM 1814 O O . LEU A 1 228 ? 32.477 -36.041 -32.649 1.00 14.26 244 LEU A O 1
ATOM 1819 N N . PRO A 1 229 ? 31.866 -34.453 -34.090 1.00 16.89 245 PRO A N 1
ATOM 1820 C CA . PRO A 1 229 ? 33.252 -34.099 -34.376 1.00 16.55 245 PRO A CA 1
ATOM 1821 C C . PRO A 1 229 ? 33.901 -33.462 -33.155 1.00 15.35 245 PRO A C 1
ATOM 1822 O O . PRO A 1 229 ? 33.231 -32.745 -32.407 1.00 15.92 245 PRO A O 1
ATOM 1826 N N . ASN A 1 230 ? 35.193 -33.741 -32.974 1.00 14.52 246 ASN A N 1
ATOM 1827 C CA . ASN A 1 230 ? 35.993 -33.262 -31.855 1.00 13.91 246 ASN A CA 1
ATOM 1828 C C . ASN A 1 230 ? 37.333 -32.794 -32.420 1.00 14.53 246 ASN A C 1
ATOM 1829 O O . ASN A 1 230 ? 38.384 -33.231 -31.991 1.00 15.40 246 ASN A O 1
ATOM 1834 N N . GLU A 1 231 ? 37.270 -31.860 -33.376 1.00 17.08 247 GLU A N 1
ATOM 1835 C CA . GLU A 1 231 ? 38.368 -31.623 -34.304 1.00 20.37 247 GLU A CA 1
ATOM 1836 C C . GLU A 1 231 ? 39.437 -30.692 -33.725 1.00 19.46 247 GLU A C 1
ATOM 1837 O O . GLU A 1 231 ? 40.427 -30.437 -34.405 1.00 20.63 247 GLU A O 1
ATOM 1843 N N . THR A 1 232 ? 39.268 -30.154 -32.510 1.00 17.40 248 THR A N 1
ATOM 1844 C CA . THR A 1 232 ? 40.330 -29.370 -31.896 1.00 17.26 248 THR A CA 1
ATOM 1845 C C . THR A 1 232 ? 41.426 -30.269 -31.315 1.00 17.60 248 THR A C 1
ATOM 1846 O O . THR A 1 232 ? 42.491 -29.756 -30.979 1.00 17.43 248 THR A O 1
ATOM 1850 N N . VAL A 1 233 ? 41.187 -31.586 -31.205 1.00 17.80 249 VAL A N 1
ATOM 1851 C CA . VAL A 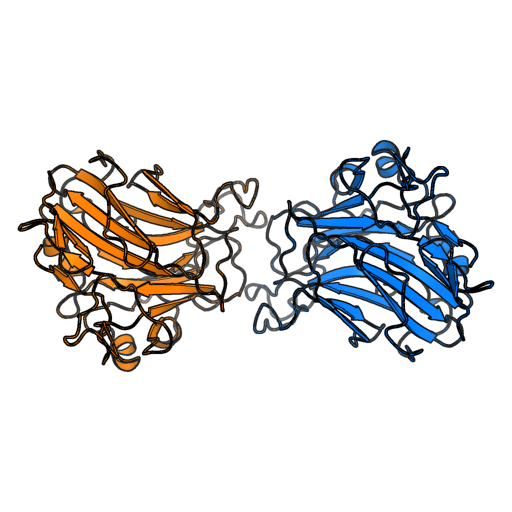1 233 ? 42.192 -32.541 -30.743 1.00 18.30 249 VAL A CA 1
ATOM 1852 C C . VAL A 1 233 ? 43.327 -32.541 -31.760 1.00 19.42 249 VAL A C 1
ATOM 1853 O O . VAL A 1 233 ? 43.055 -32.529 -32.949 1.00 21.92 249 VAL A O 1
ATOM 1857 N N . LYS A 1 234 ? 44.566 -32.605 -31.283 1.00 19.20 250 LYS A N 1
ATOM 1858 C CA . LYS A 1 234 ? 45.715 -32.572 -32.175 1.00 20.76 250 LYS A CA 1
ATOM 1859 C C . LYS A 1 234 ? 45.829 -33.892 -32.923 1.00 21.87 250 LYS A C 1
ATOM 1860 O O . LYS A 1 234 ? 45.378 -34.930 -32.456 1.00 21.78 250 LYS A O 1
ATOM 1866 N N . ARG A 1 235 ? 46.458 -33.811 -34.096 1.00 25.06 251 ARG A N 1
ATOM 1867 C CA . ARG A 1 235 ? 46.708 -34.963 -34.938 1.00 26.72 251 ARG A CA 1
ATOM 1868 C C . ARG A 1 235 ? 47.800 -35.818 -34.311 1.00 23.04 251 ARG A C 1
ATOM 1869 O O . ARG A 1 235 ? 48.671 -35.312 -33.606 1.00 24.45 251 ARG A O 1
ATOM 1877 N N . GLY A 1 236 ? 47.741 -37.121 -34.598 1.00 23.25 252 GLY A N 1
ATOM 1878 C CA . GLY A 1 236 ? 48.802 -38.048 -34.255 1.00 23.07 252 GLY A CA 1
ATOM 1879 C C . GLY A 1 236 ? 48.922 -38.258 -32.747 1.00 23.03 252 GLY A C 1
ATOM 1880 O O . GLY A 1 236 ? 47.924 -38.207 -32.019 1.00 19.91 252 GLY A O 1
ATOM 1881 N N . THR A 1 237 ? 50.157 -38.468 -32.284 1.00 21.74 253 THR A N 1
ATOM 1882 C CA . THR A 1 237 ? 50.408 -38.901 -30.918 1.00 21.36 253 THR A CA 1
ATOM 1883 C C . THR A 1 237 ? 50.072 -37.783 -29.928 1.00 19.36 253 THR A C 1
ATOM 1884 O O . THR A 1 237 ? 49.740 -38.077 -28.785 1.00 19.37 253 THR A O 1
ATOM 1888 N N . ALA A 1 238 ? 50.077 -36.533 -30.398 1.00 19.19 254 ALA A N 1
ATOM 1889 C CA . ALA A 1 238 ? 49.865 -35.372 -29.548 1.00 19.77 254 ALA A CA 1
ATOM 1890 C C . ALA A 1 238 ? 48.398 -35.260 -29.138 1.00 19.69 254 ALA A C 1
ATOM 1891 O O . ALA A 1 238 ? 48.045 -34.399 -28.319 1.00 19.56 254 ALA A O 1
ATOM 1893 N N . GLY A 1 239 ? 47.543 -36.076 -29.757 1.00 18.27 255 GLY A N 1
ATOM 1894 C CA . GLY A 1 239 ? 46.125 -36.101 -29.447 1.00 17.23 255 GLY A CA 1
ATOM 1895 C C . GLY A 1 239 ? 45.752 -37.214 -28.481 1.00 17.01 255 GLY A C 1
ATOM 1896 O O . GLY A 1 239 ? 44.618 -37.257 -28.042 1.00 17.48 255 GLY A O 1
ATOM 1897 N N . ARG A 1 240 ? 46.682 -38.119 -28.189 1.00 15.80 256 ARG A N 1
ATOM 1898 C CA . ARG A 1 240 ? 46.448 -39.238 -27.296 1.00 16.78 256 ARG A CA 1
ATOM 1899 C C . ARG A 1 240 ? 46.982 -38.885 -25.910 1.00 16.36 256 ARG A C 1
ATOM 1900 O O . ARG A 1 240 ? 47.768 -37.957 -25.759 1.00 15.98 256 ARG A O 1
ATOM 1908 N N . GLY A 1 241 ? 46.567 -39.644 -24.898 1.00 16.92 257 GLY A N 1
ATOM 1909 C CA . GLY A 1 241 ? 47.072 -39.385 -23.565 1.00 16.85 257 GLY A CA 1
ATOM 1910 C C . GLY A 1 241 ? 46.462 -40.323 -22.531 1.00 15.34 257 GLY A C 1
ATOM 1911 O O . GLY A 1 241 ? 45.946 -41.381 -22.879 1.00 16.32 257 GLY A O 1
ATOM 1912 N N . ASP A 1 242 ? 46.592 -39.930 -21.266 1.00 13.43 258 ASP A N 1
ATOM 1913 C CA . ASP A 1 242 ? 46.319 -40.785 -20.119 1.00 12.96 258 ASP A CA 1
ATOM 1914 C C . ASP A 1 242 ? 44.880 -40.612 -19.640 1.00 12.09 258 ASP A C 1
ATOM 1915 O O . ASP A 1 242 ? 44.311 -39.526 -19.716 1.00 12.32 258 ASP A O 1
ATOM 1920 N N . PHE A 1 243 ? 44.325 -41.708 -19.124 1.00 11.41 259 PHE A N 1
ATOM 1921 C CA . PHE A 1 243 ? 42.992 -41.685 -18.545 1.00 11.24 259 PHE A CA 1
ATOM 1922 C C . PHE A 1 243 ? 43.081 -41.411 -17.046 1.00 11.24 259 PHE A C 1
ATOM 1923 O O . PHE A 1 243 ? 43.688 -42.178 -16.302 1.00 11.08 259 PHE A O 1
ATOM 1931 N N . HIS A 1 244 ? 42.415 -40.329 -16.616 1.00 10.47 260 HIS A N 1
ATOM 1932 C CA . HIS A 1 244 ? 42.353 -39.894 -15.222 1.00 10.14 260 HIS A CA 1
ATOM 1933 C C . HIS A 1 244 ? 40.924 -39.978 -14.695 1.00 9.46 260 HIS A C 1
ATOM 1934 O O . HIS A 1 244 ? 39.995 -39.619 -15.417 1.00 9.74 260 HIS A O 1
ATOM 1941 N N . PHE A 1 245 ? 40.762 -40.413 -13.453 1.00 9.81 261 PHE A N 1
ATOM 1942 C CA . PHE A 1 245 ? 39.492 -40.227 -12.777 1.00 9.81 261 PHE A CA 1
ATOM 1943 C C . PHE A 1 245 ? 39.742 -39.925 -11.310 1.00 10.12 261 PHE A C 1
ATOM 1944 O O . PHE A 1 245 ? 40.662 -40.437 -10.697 1.00 9.66 261 PHE A O 1
ATOM 1952 N N . GLY A 1 246 ? 38.887 -39.065 -10.744 1.00 10.47 262 GLY A N 1
ATOM 1953 C CA . GLY A 1 246 ? 39.012 -38.644 -9.368 1.00 10.51 262 GLY A CA 1
ATOM 1954 C C . GLY A 1 246 ? 38.345 -37.290 -9.197 1.00 9.68 262 GLY A C 1
ATOM 1955 O O . GLY A 1 246 ? 37.203 -37.126 -9.626 1.00 9.36 262 GLY A O 1
ATOM 1956 N N . ILE A 1 247 ? 39.066 -36.359 -8.577 1.00 9.37 263 ILE A N 1
ATOM 1957 C CA . ILE A 1 247 ? 38.582 -35.001 -8.411 1.00 9.80 263 ILE A CA 1
ATOM 1958 C C . ILE A 1 247 ? 39.746 -34.056 -8.675 1.00 9.55 263 ILE A C 1
ATOM 1959 O O . ILE A 1 247 ? 40.730 -34.121 -7.961 1.00 10.58 263 ILE A O 1
ATOM 1964 N N . LEU A 1 248 ? 39.553 -33.149 -9.626 1.00 9.65 264 LEU A N 1
ATOM 1965 C CA . LEU A 1 248 ? 40.424 -31.995 -9.831 1.00 10.59 264 LEU A CA 1
ATOM 1966 C C . LEU A 1 248 ? 39.564 -30.753 -9.642 1.00 9.94 264 LEU A C 1
ATOM 1967 O O . LEU A 1 248 ? 38.758 -30.407 -10.501 1.00 9.56 264 LEU A O 1
ATOM 1972 N N . LYS A 1 249 ? 39.751 -30.114 -8.485 1.00 10.32 265 LYS A N 1
ATOM 1973 C CA . LYS A 1 249 ? 38.950 -28.956 -8.110 1.00 10.37 265 LYS A CA 1
ATOM 1974 C C . LYS A 1 249 ? 39.714 -27.671 -8.434 1.00 9.86 265 LYS A C 1
ATOM 1975 O O . LYS A 1 249 ? 40.804 -27.459 -7.914 1.00 10.17 265 LYS A O 1
ATOM 1981 N N . LEU A 1 250 ? 39.089 -26.814 -9.245 1.00 10.41 266 LEU A N 1
ATOM 1982 C CA . LEU A 1 250 ? 39.645 -25.503 -9.546 1.00 10.70 266 LEU A CA 1
ATOM 1983 C C . LEU A 1 250 ? 39.285 -24.535 -8.428 1.00 10.30 266 LEU A C 1
ATOM 1984 O O . LEU A 1 250 ? 38.316 -24.735 -7.680 1.00 10.00 266 LEU A O 1
ATOM 1989 N N . PRO A 1 251 ? 40.035 -23.428 -8.327 1.00 10.82 267 PRO A N 1
ATOM 1990 C CA . PRO A 1 251 ? 39.755 -22.403 -7.316 1.00 11.09 267 PRO A CA 1
ATOM 1991 C C . PRO A 1 251 ? 38.708 -21.401 -7.782 1.00 11.41 267 PRO A C 1
ATOM 1992 O O . PRO A 1 251 ? 38.126 -21.537 -8.846 1.00 12.52 267 PRO A O 1
ATOM 1996 N N . LEU A 1 252 ? 38.455 -20.384 -6.947 1.00 11.96 268 LEU A N 1
ATOM 1997 C CA . LEU A 1 252 ? 37.832 -19.154 -7.418 1.00 13.10 268 LEU A CA 1
ATOM 1998 C C . LEU A 1 252 ? 38.902 -18.074 -7.490 1.00 12.67 268 LEU A C 1
ATOM 1999 O O . LEU A 1 252 ? 39.917 -18.139 -6.788 1.00 14.35 268 LEU A O 1
ATOM 2004 N N . VAL A 1 253 ? 38.666 -17.054 -8.315 1.00 13.16 269 VAL A N 1
ATOM 2005 C CA . VAL A 1 253 ? 39.580 -15.922 -8.338 1.00 13.93 269 VAL A CA 1
ATOM 2006 C C . VAL A 1 253 ? 39.656 -15.284 -6.953 1.00 14.37 269 VAL A C 1
ATOM 2007 O O . VAL A 1 253 ? 38.634 -15.040 -6.308 1.00 15.35 269 VAL A O 1
ATOM 2011 N N . ASN A 1 254 ? 40.891 -14.981 -6.535 1.00 15.28 270 ASN A N 1
ATOM 2012 C CA . ASN A 1 254 ? 41.146 -14.112 -5.399 1.00 17.87 270 ASN A CA 1
ATOM 2013 C C . ASN A 1 254 ? 41.535 -12.731 -5.918 1.00 19.77 270 ASN A C 1
ATOM 2014 O O . ASN A 1 254 ? 42.633 -12.561 -6.437 1.00 19.09 270 ASN A O 1
ATOM 2019 N N . VAL A 1 255 ? 40.651 -11.743 -5.739 1.00 21.03 271 VAL A N 1
ATOM 2020 C CA . VAL A 1 255 ? 40.920 -10.393 -6.224 1.00 25.02 271 VAL A CA 1
ATOM 2021 C C . VAL A 1 255 ? 42.120 -9.779 -5.499 1.00 25.98 271 VAL A C 1
ATOM 2022 O O . VAL A 1 255 ? 42.690 -8.808 -5.995 1.00 28.73 271 VAL A O 1
ATOM 2026 N N . ALA A 1 256 ? 42.534 -10.350 -4.360 1.00 25.84 272 ALA A N 1
ATOM 2027 C CA . ALA A 1 256 ? 43.745 -9.898 -3.684 1.00 27.30 272 ALA A CA 1
ATOM 2028 C C . ALA A 1 256 ? 44.980 -10.200 -4.529 1.00 26.89 272 ALA A C 1
ATOM 2029 O O . ALA A 1 256 ? 46.005 -9.543 -4.377 1.00 29.63 272 ALA A O 1
ATOM 2031 N N . ASP A 1 257 ? 44.908 -11.223 -5.393 1.00 25.00 273 ASP A N 1
ATOM 2032 C CA . ASP A 1 257 ? 46.029 -11.548 -6.252 1.00 23.13 273 ASP A CA 1
ATOM 2033 C C . ASP A 1 257 ? 46.126 -10.499 -7.347 1.00 22.84 273 ASP A C 1
ATOM 2034 O O . ASP A 1 257 ? 45.123 -9.919 -7.736 1.00 22.09 273 ASP A O 1
ATOM 2039 N N . PRO A 1 258 ? 47.327 -10.242 -7.899 1.00 26.21 274 PRO A N 1
ATOM 2040 C CA . PRO A 1 258 ? 47.438 -9.319 -9.021 1.00 26.46 274 PRO A CA 1
ATOM 2041 C C . PRO A 1 258 ? 46.688 -9.851 -10.234 1.00 25.98 274 PRO A C 1
ATOM 2042 O O . PRO A 1 258 ? 46.687 -11.066 -10.473 1.00 23.76 274 PRO A O 1
ATOM 2046 N N . PRO A 1 259 ? 46.075 -8.960 -11.049 1.00 24.76 275 PRO A N 1
ATOM 2047 C CA . PRO A 1 259 ? 45.405 -9.367 -12.284 1.00 24.86 275 PRO A CA 1
ATOM 2048 C C . PRO A 1 259 ? 46.214 -10.325 -13.153 1.00 26.06 275 PRO A C 1
ATOM 2049 O O . PRO A 1 259 ? 45.636 -11.184 -13.813 1.00 26.27 275 PRO A O 1
ATOM 2053 N N . GLU A 1 260 ? 47.548 -10.179 -13.134 1.00 27.60 276 GLU A N 1
ATOM 2054 C CA . GLU A 1 260 ? 48.433 -10.883 -14.051 1.00 28.52 276 GLU A CA 1
ATOM 2055 C C . GLU A 1 260 ? 48.536 -12.377 -13.729 1.00 26.72 276 GLU A C 1
ATOM 2056 O O . GLU A 1 260 ? 49.012 -13.141 -14.566 1.00 28.87 276 GLU A O 1
ATOM 2062 N N . VAL A 1 261 ? 48.086 -12.802 -12.537 1.00 22.81 277 VAL A N 1
ATOM 2063 C CA . VAL A 1 261 ? 48.201 -14.208 -12.157 1.00 21.30 277 VAL A CA 1
ATOM 2064 C C . VAL A 1 261 ? 46.828 -14.857 -11.943 1.00 19.83 277 VAL A C 1
ATOM 2065 O O . VAL A 1 261 ? 46.779 -16.061 -11.682 1.00 18.47 277 VAL A O 1
ATOM 2069 N N . ARG A 1 262 ? 45.722 -14.115 -12.067 1.00 17.49 278 ARG A N 1
ATOM 2070 C CA . ARG A 1 262 ? 44.424 -14.647 -11.673 1.00 18.20 278 ARG A CA 1
ATOM 2071 C C . ARG A 1 262 ? 43.982 -15.782 -12.599 1.00 17.53 278 ARG A C 1
ATOM 2072 O O . ARG A 1 262 ? 43.235 -16.659 -12.163 1.00 16.78 278 ARG A O 1
ATOM 2080 N N . ASP A 1 263 ? 44.450 -15.793 -13.848 1.00 17.27 279 ASP A N 1
ATOM 2081 C CA . ASP A 1 263 ? 44.082 -16.842 -14.782 1.00 17.31 279 ASP A CA 1
ATOM 2082 C C . ASP A 1 263 ? 44.864 -18.123 -14.494 1.00 15.47 279 ASP A C 1
ATOM 2083 O O . ASP A 1 263 ? 44.478 -19.181 -14.979 1.00 16.60 279 ASP A O 1
ATOM 2088 N N . ASP A 1 264 ? 45.964 -18.036 -13.745 1.00 15.59 280 ASP A N 1
ATOM 2089 C CA . ASP A 1 264 ? 46.804 -19.195 -13.483 1.00 14.70 280 ASP A CA 1
ATOM 2090 C C . ASP A 1 264 ? 46.230 -19.972 -12.300 1.00 14.36 280 ASP A C 1
ATOM 2091 O O . ASP A 1 264 ? 46.775 -19.961 -11.205 1.00 14.32 280 ASP A O 1
ATOM 2096 N N . VAL A 1 265 ? 45.163 -20.717 -12.584 1.00 13.45 281 VAL A N 1
ATOM 2097 C CA . VAL A 1 265 ? 44.447 -21.518 -11.608 1.00 12.09 281 VAL A CA 1
ATOM 2098 C C . VAL A 1 265 ? 45.297 -22.655 -11.056 1.00 12.24 281 VAL A C 1
ATOM 2099 O O . VAL A 1 265 ? 44.919 -23.250 -10.064 1.00 12.45 281 VAL A O 1
ATOM 2103 N N . VAL A 1 266 ? 46.389 -23.031 -11.739 1.00 12.02 282 VAL A N 1
ATOM 2104 C CA . VAL A 1 266 ? 47.262 -24.074 -11.231 1.00 11.66 282 VAL A CA 1
ATOM 2105 C C . VAL A 1 266 ? 47.875 -23.628 -9.907 1.00 12.01 282 VAL A C 1
ATOM 2106 O O . VAL A 1 266 ? 48.094 -24.447 -9.018 1.00 12.40 282 VAL A O 1
ATOM 2110 N N . HIS A 1 267 ? 48.182 -22.328 -9.786 1.00 12.76 283 HIS A N 1
ATOM 2111 C CA . HIS A 1 267 ? 48.940 -21.819 -8.652 1.00 12.89 283 HIS A CA 1
ATOM 2112 C C . HIS A 1 267 ? 48.203 -20.782 -7.803 1.00 13.87 283 HIS A C 1
ATOM 2113 O O . HIS A 1 267 ? 48.677 -20.496 -6.712 1.00 17.11 283 HIS A O 1
ATOM 2120 N N . TYR A 1 268 ? 47.136 -20.163 -8.316 1.00 13.29 284 TYR A N 1
ATOM 2121 C CA . TYR A 1 268 ? 46.506 -19.044 -7.634 1.00 14.25 284 TYR A CA 1
ATOM 2122 C C . TYR A 1 268 ? 45.008 -19.257 -7.542 1.00 13.57 284 TYR A C 1
ATOM 2123 O O . TYR A 1 268 ? 44.388 -19.783 -8.461 1.00 13.63 284 TYR A O 1
ATOM 2132 N N . GLY A 1 269 ? 44.425 -18.736 -6.459 1.00 14.00 285 GLY A N 1
ATOM 2133 C CA . GLY A 1 269 ? 42.988 -18.712 -6.298 1.00 14.75 285 GLY A CA 1
ATOM 2134 C C . GLY A 1 269 ? 42.580 -19.232 -4.924 1.00 13.10 285 GL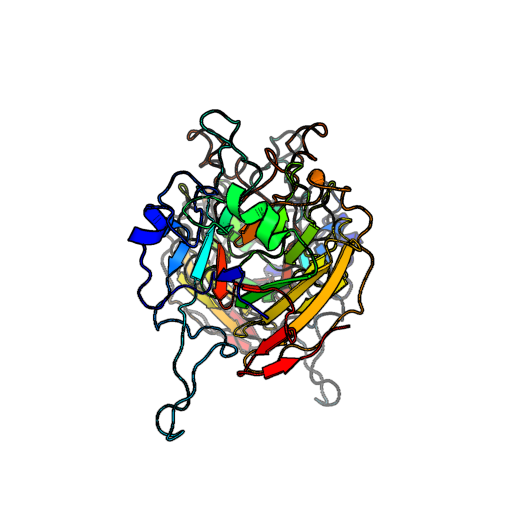Y A C 1
ATOM 2135 O O . GLY A 1 269 ? 43.349 -19.830 -4.191 1.00 14.00 285 GLY A O 1
ATOM 2136 N N . ILE A 1 270 ? 41.323 -18.970 -4.588 1.00 14.00 286 ILE A N 1
ATOM 2137 C CA . ILE A 1 270 ? 40.756 -19.366 -3.319 1.00 14.56 286 ILE A CA 1
ATOM 2138 C C . ILE A 1 270 ? 40.417 -20.851 -3.326 1.00 12.48 286 ILE A C 1
ATOM 2139 O O . ILE A 1 270 ? 39.673 -21.329 -4.184 1.00 13.39 286 ILE A O 1
ATOM 2144 N N . GLN A 1 271 ? 40.955 -21.543 -2.325 1.00 12.35 287 GLN A N 1
ATOM 2145 C CA . GLN A 1 271 ? 40.622 -22.922 -2.035 1.00 13.39 287 GLN A CA 1
ATOM 2146 C C . GLN A 1 271 ? 40.371 -23.034 -0.540 1.00 13.79 287 GLN A C 1
ATOM 2147 O O . GLN A 1 271 ? 41.305 -22.891 0.261 1.00 14.32 287 GLN A O 1
ATOM 2153 N N . PRO A 1 272 ? 39.135 -23.302 -0.101 1.00 13.33 288 PRO A N 1
ATOM 2154 C CA . PRO A 1 272 ? 38.909 -23.517 1.313 1.00 14.43 288 PRO A CA 1
ATOM 2155 C C . PRO A 1 272 ? 39.558 -24.812 1.768 1.00 14.17 288 PRO A C 1
ATOM 2156 O O . PRO A 1 272 ? 39.703 -25.762 0.986 1.00 13.20 288 PRO A O 1
ATOM 2160 N N . PRO A 1 273 ? 39.938 -24.880 3.056 1.00 14.17 289 PRO A N 1
ATOM 2161 C CA . PRO A 1 273 ? 40.516 -26.079 3.651 1.00 14.96 289 PRO A CA 1
ATOM 2162 C C . PRO A 1 273 ? 39.417 -27.034 4.089 1.00 17.67 289 PRO A C 1
ATOM 2163 O O . PRO A 1 273 ? 39.132 -27.164 5.287 1.00 22.54 289 PRO A O 1
ATOM 2167 N N . THR A 1 274 ? 38.672 -27.552 3.115 1.00 14.35 290 THR A N 1
ATOM 2168 C CA . THR A 1 274 ? 37.577 -28.458 3.377 1.00 13.71 290 THR A CA 1
ATOM 2169 C C . THR A 1 274 ? 37.773 -29.749 2.589 1.00 13.36 290 THR A C 1
ATOM 2170 O O . THR A 1 274 ? 38.498 -29.784 1.590 1.00 14.04 290 THR A O 1
ATOM 2174 N N . THR A 1 275 ? 37.133 -30.803 3.086 1.00 12.82 291 THR A N 1
ATOM 2175 C CA . THR A 1 275 ? 37.195 -32.138 2.513 1.00 12.47 291 THR A CA 1
ATOM 2176 C C . THR A 1 275 ? 35.954 -32.390 1.667 1.00 12.57 291 THR A C 1
ATOM 2177 O O . THR A 1 275 ? 34.839 -32.078 2.077 1.00 13.25 291 THR A O 1
ATOM 2181 N N . HIS A 1 276 ? 36.157 -33.042 0.517 1.00 10.95 292 HIS A N 1
ATOM 2182 C CA . HIS A 1 276 ? 35.100 -33.314 -0.433 1.00 11.17 292 HIS A CA 1
ATOM 2183 C C . HIS A 1 276 ? 35.372 -34.670 -1.056 1.00 11.59 292 HIS A C 1
ATOM 2184 O O . HIS A 1 276 ? 36.533 -35.048 -1.252 1.00 12.14 292 HIS A O 1
ATOM 2191 N N . GLY A 1 277 ? 34.297 -35.370 -1.412 1.00 10.92 293 GLY A N 1
ATOM 2192 C CA . GLY A 1 277 ? 34.406 -36.687 -2.000 1.00 10.78 293 GLY A CA 1
ATOM 2193 C C . GLY A 1 277 ? 33.437 -36.917 -3.143 1.00 10.88 293 GLY A C 1
ATOM 2194 O O . GLY A 1 277 ? 32.505 -36.148 -3.386 1.00 10.98 293 GLY A O 1
ATOM 2195 N N . ILE A 1 278 ? 33.744 -37.978 -3.897 1.00 9.80 294 ILE A N 1
ATOM 2196 C CA . ILE A 1 278 ? 32.852 -38.548 -4.887 1.00 10.43 294 ILE A CA 1
ATOM 2197 C C . ILE A 1 278 ? 33.133 -40.046 -4.928 1.00 10.11 294 ILE A C 1
ATOM 2198 O O . ILE A 1 278 ? 34.246 -40.445 -4.602 1.00 11.43 294 ILE A O 1
ATOM 2203 N N . MET A 1 279 ? 32.136 -40.838 -5.329 1.00 10.23 295 MET A N 1
ATOM 2204 C CA . MET A 1 279 ? 32.317 -42.281 -5.393 1.00 11.06 295 MET A CA 1
ATOM 2205 C C . MET A 1 279 ? 32.275 -42.758 -6.841 1.00 10.05 295 MET A C 1
ATOM 2206 O O . MET A 1 279 ? 31.493 -42.247 -7.650 1.00 10.13 295 MET A O 1
ATOM 2211 N N . TYR A 1 280 ? 33.152 -43.721 -7.149 1.00 10.62 296 TYR A N 1
ATOM 2212 C CA . TYR A 1 280 ? 33.322 -44.295 -8.473 1.00 10.28 296 TYR A CA 1
ATOM 2213 C C . TYR A 1 280 ? 33.056 -45.795 -8.420 1.00 10.35 296 TYR A C 1
ATOM 2214 O O . TYR A 1 280 ? 33.429 -46.476 -7.467 1.00 10.87 296 TYR A O 1
ATOM 2223 N N . SER A 1 281 ? 32.467 -46.279 -9.513 1.00 9.72 297 SER A N 1
ATOM 2224 C CA . SER A 1 281 ? 32.459 -47.692 -9.846 1.00 10.65 297 SER A CA 1
ATOM 2225 C C . SER A 1 281 ? 32.321 -47.832 -11.355 1.00 10.60 297 SER A C 1
ATOM 2226 O O . SER A 1 281 ? 32.061 -46.865 -12.070 1.00 10.23 297 SER A O 1
ATOM 2229 N N . GLY A 1 282 ? 32.522 -49.037 -11.881 1.00 10.00 298 GLY A N 1
ATOM 2230 C CA . GLY A 1 282 ? 32.249 -49.290 -13.284 1.00 9.96 298 GLY A CA 1
ATOM 2231 C C . GLY A 1 282 ? 33.215 -48.554 -14.219 1.00 9.78 298 GLY A C 1
ATOM 2232 O O . GLY A 1 282 ? 32.835 -48.209 -15.327 1.00 10.32 298 GLY A O 1
ATOM 2233 N N . VAL A 1 283 ? 34.439 -48.280 -13.744 1.00 9.83 299 VAL A N 1
ATOM 2234 C CA . VAL A 1 283 ? 35.421 -47.551 -14.533 1.00 9.54 299 VAL A CA 1
ATOM 2235 C C . VAL A 1 283 ? 36.286 -48.544 -15.304 1.00 10.10 299 VAL A C 1
ATOM 2236 O O . VAL A 1 283 ? 37.012 -49.318 -14.695 1.00 10.44 299 VAL A O 1
ATOM 2240 N N . PHE A 1 284 ? 36.166 -48.535 -16.633 1.00 10.10 300 PHE A N 1
ATOM 2241 C CA . PHE A 1 284 ? 36.953 -49.452 -17.448 1.00 9.72 300 PHE A CA 1
ATOM 2242 C C . PHE A 1 284 ? 36.942 -48.942 -18.884 1.00 10.29 300 PHE A C 1
ATOM 2243 O O . PHE A 1 284 ? 36.150 -48.072 -19.258 1.00 10.69 300 PHE A O 1
ATOM 2251 N N . ILE A 1 285 ? 37.807 -49.536 -19.723 1.00 11.14 301 ILE A N 1
ATOM 2252 C CA . ILE A 1 285 ? 38.006 -49.123 -21.097 1.00 11.58 301 ILE A CA 1
ATOM 2253 C C . ILE A 1 285 ? 37.945 -50.380 -21.967 1.00 11.84 301 ILE A C 1
ATOM 2254 O O . ILE A 1 285 ? 38.629 -51.349 -21.642 1.00 12.11 301 ILE A O 1
ATOM 2259 N N . GLU A 1 286 ? 37.131 -50.344 -23.024 1.00 11.06 302 GLU A N 1
ATOM 2260 C CA . GLU A 1 286 ? 36.995 -51.471 -23.938 1.00 11.55 302 GLU A CA 1
ATOM 2261 C C . GLU A 1 286 ? 37.102 -50.966 -25.375 1.00 11.49 302 GLU A C 1
ATOM 2262 O O . GLU A 1 286 ? 36.843 -49.811 -25.684 1.00 11.62 302 GLU A O 1
ATOM 2268 N N . ASP A 1 287 ? 37.449 -51.869 -26.310 1.00 12.51 303 ASP A N 1
ATOM 2269 C CA . ASP A 1 287 ? 37.223 -51.587 -27.720 1.00 14.19 303 ASP A CA 1
ATOM 2270 C C . ASP A 1 287 ? 35.757 -51.856 -28.073 1.00 14.08 303 ASP A C 1
ATOM 2271 O O . ASP A 1 287 ? 34.923 -52.116 -27.192 1.00 13.39 303 ASP A O 1
ATOM 2276 N N . LEU A 1 288 ? 35.410 -51.742 -29.363 1.00 15.19 304 LEU A N 1
ATOM 2277 C CA . LEU A 1 288 ? 34.035 -51.911 -29.792 1.00 15.84 304 LEU A CA 1
ATOM 2278 C C . LEU A 1 288 ? 33.861 -53.184 -30.628 1.00 16.41 304 LEU A C 1
ATOM 2279 O O . LEU A 1 288 ? 32.883 -53.290 -31.360 1.00 17.46 304 LEU A O 1
ATOM 2284 N N . GLU A 1 289 ? 34.720 -54.196 -30.430 1.00 16.51 305 GLU A N 1
ATOM 2285 C CA . GLU A 1 289 ? 34.478 -55.516 -31.014 1.00 17.94 305 GLU A CA 1
ATOM 2286 C C . GLU A 1 289 ? 33.093 -56.019 -30.597 1.00 17.75 305 GLU A C 1
ATOM 2287 O O . GLU A 1 289 ? 32.776 -56.072 -29.400 1.00 18.14 305 GLU A O 1
ATOM 2293 N N . ASP A 1 290 ? 32.278 -56.390 -31.604 1.00 16.78 306 ASP A N 1
ATOM 2294 C CA . ASP A 1 290 ? 30.910 -56.876 -31.486 1.00 18.35 306 ASP A CA 1
ATOM 2295 C C . ASP A 1 290 ? 29.973 -55.743 -31.085 1.00 19.34 306 ASP A C 1
ATOM 2296 O O . ASP A 1 290 ? 28.883 -55.625 -31.642 1.00 23.19 306 ASP A O 1
ATOM 2301 N N . GLY A 1 291 ? 30.394 -54.931 -30.114 1.00 17.08 307 GLY A N 1
ATOM 2302 C CA . GLY A 1 291 ? 29.628 -53.752 -29.767 1.00 15.68 307 GLY A CA 1
ATOM 2303 C C . GLY A 1 291 ? 30.078 -53.158 -28.441 1.00 14.53 307 GLY A C 1
ATOM 2304 O O . GLY A 1 291 ? 31.044 -53.592 -27.832 1.00 15.54 307 GLY A O 1
ATOM 2305 N N . LEU A 1 292 ? 29.297 -52.186 -27.989 1.00 12.96 308 LEU A N 1
ATOM 2306 C CA . LEU A 1 292 ? 29.518 -51.502 -26.730 1.00 12.70 308 LEU A CA 1
ATOM 2307 C C . LEU A 1 292 ? 28.854 -52.324 -25.635 1.00 11.67 308 LEU A C 1
ATOM 2308 O O . LEU A 1 292 ? 27.743 -52.819 -25.814 1.00 12.40 308 LEU A O 1
ATOM 2313 N N . SER A 1 293 ? 29.539 -52.488 -24.510 1.00 10.58 309 SER A N 1
ATOM 2314 C CA . SER A 1 293 ? 28.920 -53.060 -23.323 1.00 11.01 309 SER A CA 1
ATOM 2315 C C . SER A 1 293 ? 27.959 -52.039 -22.728 1.00 11.47 309 SER A C 1
ATOM 2316 O O . SER A 1 293 ? 28.399 -51.000 -22.245 1.00 12.02 309 SER A O 1
ATOM 2319 N N . VAL A 1 294 ? 26.659 -52.327 -22.733 1.00 11.45 310 VAL A N 1
ATOM 2320 C CA . VAL A 1 294 ? 25.679 -51.369 -22.231 1.00 11.52 310 VAL A CA 1
ATOM 2321 C C . VAL A 1 294 ? 25.186 -51.722 -20.833 1.00 11.63 310 VAL A C 1
ATOM 2322 O O . VAL A 1 294 ? 24.434 -50.947 -20.264 1.00 11.91 310 VAL A O 1
ATOM 2326 N N . GLY A 1 295 ? 25.701 -52.805 -20.236 1.00 11.90 311 GLY A N 1
ATOM 2327 C CA . GLY A 1 295 ? 25.251 -53.270 -18.937 1.00 12.31 311 GLY A CA 1
ATOM 2328 C C . GLY A 1 295 ? 24.395 -54.521 -19.018 1.00 14.20 311 GLY A C 1
ATOM 2329 O O . GLY A 1 295 ? 23.855 -54.869 -20.069 1.00 12.92 311 GLY A O 1
ATOM 2330 N N . ASN A 1 296 ? 24.273 -55.188 -17.869 1.00 15.07 312 ASN A N 1
ATOM 2331 C CA . ASN A 1 296 ? 23.333 -56.288 -17.715 1.00 17.88 312 ASN A CA 1
ATOM 2332 C C . ASN A 1 296 ? 23.655 -57.410 -18.714 1.00 18.03 312 ASN A C 1
ATOM 2333 O O . ASN A 1 296 ? 22.738 -58.060 -19.216 1.00 19.70 312 ASN A O 1
ATOM 2338 N N . LYS A 1 297 ? 24.940 -57.599 -19.028 1.00 18.36 313 LYS A N 1
ATOM 2339 C CA . LYS A 1 297 ? 25.398 -58.653 -19.930 1.00 19.54 313 LYS A CA 1
ATOM 2340 C C . LYS A 1 297 ? 24.841 -58.485 -21.344 1.00 19.48 313 LYS A C 1
ATOM 2341 O O . LYS A 1 297 ? 24.603 -59.480 -22.039 1.00 20.66 313 LYS A O 1
ATOM 2347 N N . PHE A 1 298 ? 24.622 -57.241 -21.780 1.00 16.06 314 PHE A N 1
ATOM 2348 C CA . PHE A 1 298 ? 24.208 -56.959 -23.140 1.00 16.07 314 PHE A CA 1
ATOM 2349 C C . PHE A 1 298 ? 25.290 -56.170 -23.870 1.00 15.01 314 PHE A C 1
ATOM 2350 O O . PHE A 1 298 ? 25.967 -55.316 -23.287 1.00 15.30 314 PHE A O 1
ATOM 2358 N N . ILE A 1 299 ? 25.441 -56.472 -25.161 1.00 15.55 315 ILE A N 1
ATOM 2359 C CA . ILE A 1 299 ? 26.223 -55.646 -26.061 1.00 15.71 315 ILE A CA 1
ATOM 2360 C C . ILE A 1 299 ? 25.303 -55.001 -27.099 1.00 14.79 315 ILE A C 1
ATOM 2361 O O . ILE A 1 299 ? 24.244 -55.539 -27.450 1.00 15.73 315 ILE A O 1
ATOM 2366 N N . GLN A 1 300 ? 25.687 -53.804 -27.560 1.00 13.30 316 GLN A N 1
ATOM 2367 C CA . GLN A 1 300 ? 24.937 -53.092 -28.573 1.00 14.01 316 GLN A CA 1
ATOM 2368 C C . GLN A 1 300 ? 25.874 -52.673 -29.698 1.00 15.66 316 GLN A C 1
ATOM 2369 O O . GLN A 1 300 ? 26.897 -52.056 -29.459 1.00 15.47 316 GLN A O 1
ATOM 2375 N N . GLU A 1 301 ? 25.521 -53.017 -30.946 1.00 18.18 317 GLU A N 1
ATOM 2376 C CA . GLU A 1 301 ? 26.318 -52.611 -32.094 1.00 21.87 317 GLU A CA 1
ATOM 2377 C C . GLU A 1 301 ? 26.329 -51.094 -32.248 1.00 22.60 317 GLU A C 1
ATOM 2378 O O . GLU A 1 301 ? 25.304 -50.441 -32.068 1.00 24.16 317 GLU A O 1
ATOM 2384 N N . VAL A 1 302 ? 27.503 -50.545 -32.591 1.00 23.47 318 VAL A N 1
ATOM 2385 C CA . VAL A 1 302 ? 27.686 -49.108 -32.720 1.00 27.43 318 VAL A CA 1
ATOM 2386 C C . VAL A 1 302 ? 28.221 -48.799 -34.115 1.00 31.26 318 VAL A C 1
ATOM 2387 O O . VAL A 1 302 ? 29.224 -49.371 -34.525 1.00 33.14 318 VAL A O 1
ATOM 2391 N N . ALA A 1 303 ? 27.559 -47.854 -34.803 1.00 35.95 319 ALA A N 1
ATOM 2392 C CA . ALA A 1 303 ? 27.984 -47.373 -36.113 1.00 37.40 319 ALA A CA 1
ATOM 2393 C C . ALA A 1 303 ? 29.073 -46.297 -35.976 1.00 38.39 319 ALA A C 1
ATOM 2394 O O . ALA A 1 303 ? 28.921 -45.402 -35.095 1.00 31.49 319 ALA A O 1
ATOM 2396 N N . GLY B 1 2 ? 4.397 -6.187 26.262 1.00 16.94 18 GLY B N 1
ATOM 2397 C CA . GLY B 1 2 ? 5.121 -5.018 26.793 1.00 15.86 18 GLY B CA 1
ATOM 2398 C C . GLY B 1 2 ? 4.979 -3.811 25.876 1.00 14.59 18 GLY B C 1
ATOM 2399 O O . GLY B 1 2 ? 4.387 -3.886 24.814 1.00 15.82 18 GLY B O 1
ATOM 2400 N N . LYS B 1 3 ? 5.505 -2.682 26.333 1.00 15.24 19 LYS B N 1
ATOM 2401 C CA . LYS B 1 3 ? 5.554 -1.483 25.522 1.00 15.27 19 LYS B CA 1
ATOM 2402 C C . LYS B 1 3 ? 6.673 -1.629 24.492 1.00 13.49 19 LYS B C 1
ATOM 2403 O O . LYS B 1 3 ? 7.803 -1.965 24.849 1.00 13.77 19 LYS B O 1
ATOM 2409 N N . VAL B 1 4 ? 6.389 -1.244 23.253 1.00 14.83 20 VAL B N 1
ATOM 2410 C CA . VAL B 1 4 ? 7.417 -1.302 22.227 1.00 14.69 20 VAL B CA 1
ATOM 2411 C C . VAL B 1 4 ? 8.395 -0.165 22.469 1.00 15.52 20 VAL B C 1
ATOM 2412 O O . VAL B 1 4 ? 7.995 0.995 22.576 1.00 18.09 20 VAL B O 1
ATOM 2416 N N . LEU B 1 5 ? 9.672 -0.505 22.606 1.00 14.24 21 LEU B N 1
ATOM 2417 C CA . LEU B 1 5 ? 10.724 0.480 22.817 1.00 14.14 21 LEU B CA 1
ATOM 2418 C C . LEU B 1 5 ? 11.352 0.906 21.493 1.00 14.20 21 LEU B C 1
ATOM 2419 O O . LEU B 1 5 ? 11.822 2.029 21.338 1.00 14.84 21 LEU B O 1
ATOM 2424 N N . TRP B 1 6 ? 11.405 -0.037 20.539 1.00 13.27 22 TRP B N 1
ATOM 2425 C CA . TRP B 1 6 ? 11.941 0.205 19.209 1.00 11.97 22 TRP B CA 1
ATOM 2426 C C . TRP B 1 6 ? 11.327 -0.818 18.265 1.00 11.91 22 TRP B C 1
ATOM 2427 O O . TRP B 1 6 ? 11.254 -1.997 18.621 1.00 12.32 22 TRP B O 1
ATOM 2438 N N . ASP B 1 7 ? 10.849 -0.370 17.111 1.00 12.30 23 ASP B N 1
ATOM 2439 C CA . ASP B 1 7 ? 10.164 -1.265 16.201 1.00 12.59 23 ASP B CA 1
ATOM 2440 C C . ASP B 1 7 ? 10.937 -1.348 14.891 1.00 13.26 23 ASP B C 1
ATOM 2441 O O . ASP B 1 7 ? 10.979 -0.402 14.117 1.00 12.96 23 ASP B O 1
ATOM 2446 N N . GLY B 1 8 ? 11.553 -2.500 14.652 1.00 12.68 24 GLY B N 1
ATOM 2447 C CA . GLY B 1 8 ? 12.251 -2.762 13.408 1.00 12.93 24 GLY B CA 1
ATOM 2448 C C . GLY B 1 8 ? 11.435 -3.607 12.436 1.00 11.90 24 GLY B C 1
ATOM 2449 O O . GLY B 1 8 ? 11.997 -4.141 11.489 1.00 11.07 24 GLY B O 1
ATOM 2450 N N . ARG B 1 9 ? 10.119 -3.724 12.658 1.00 11.51 25 ARG B N 1
ATOM 2451 C CA . ARG B 1 9 ? 9.250 -4.388 11.695 1.00 11.55 25 ARG B CA 1
ATOM 2452 C C . ARG B 1 9 ? 9.001 -3.432 10.546 1.00 12.52 25 ARG B C 1
ATOM 2453 O O . ARG B 1 9 ? 8.412 -2.390 10.746 1.00 13.70 25 ARG B O 1
ATOM 2461 N N . ALA B 1 10 ? 9.581 -3.713 9.390 1.00 12.07 26 ALA B N 1
ATOM 2462 C CA . ALA B 1 10 ? 9.609 -2.721 8.332 1.00 12.33 26 ALA B CA 1
ATOM 2463 C C . ALA B 1 10 ? 8.186 -2.368 7.907 1.00 12.50 26 ALA B C 1
ATOM 2464 O O . ALA B 1 10 ? 7.410 -3.232 7.502 1.00 13.27 26 ALA B O 1
ATOM 2466 N N . PRO B 1 11 ? 7.787 -1.073 7.951 1.00 14.22 27 PRO B N 1
ATOM 2467 C CA . PRO B 1 11 ? 6.453 -0.711 7.483 1.00 15.11 27 PRO B CA 1
ATOM 2468 C C . PRO B 1 11 ? 6.232 -1.147 6.038 1.00 16.51 27 PRO B C 1
ATOM 2469 O O . PRO B 1 11 ? 7.175 -1.190 5.237 1.00 15.26 27 PRO B O 1
ATOM 2473 N N . ARG B 1 12 ? 4.971 -1.391 5.682 1.00 17.04 28 ARG B N 1
ATOM 2474 C CA . ARG B 1 12 ? 4.644 -1.790 4.323 1.00 19.42 28 ARG B CA 1
ATOM 2475 C C . ARG B 1 12 ? 5.008 -0.676 3.339 1.00 18.32 28 ARG B C 1
ATOM 2476 O O . ARG B 1 12 ? 5.321 -0.963 2.191 1.00 20.27 28 ARG B O 1
ATOM 2484 N N . ASN B 1 13 ? 5.018 0.573 3.801 1.00 18.26 29 ASN B N 1
ATOM 2485 C CA . ASN B 1 13 ? 5.364 1.693 2.937 1.00 20.82 29 ASN B CA 1
ATOM 2486 C C . ASN B 1 13 ? 6.854 2.059 2.966 1.00 19.20 29 ASN B C 1
ATOM 2487 O O . ASN B 1 13 ? 7.257 3.011 2.309 1.00 18.34 29 ASN B O 1
ATOM 2492 N N . TYR B 1 14 ? 7.700 1.304 3.685 1.00 16.56 30 TYR B N 1
ATOM 2493 C CA . TYR B 1 14 ? 9.127 1.600 3.733 1.00 15.42 30 TYR B CA 1
ATOM 2494 C C . TYR B 1 14 ? 9.754 1.304 2.370 1.00 15.62 30 TYR B C 1
ATOM 2495 O O . TYR B 1 14 ? 9.313 0.403 1.671 1.00 15.53 30 TYR B O 1
ATOM 2504 N N . THR B 1 15 ? 10.797 2.065 2.021 1.00 15.55 31 THR B N 1
ATOM 2505 C CA . THR B 1 15 ? 11.421 1.961 0.708 1.00 16.05 31 THR B CA 1
ATOM 2506 C C . THR B 1 15 ? 12.945 1.943 0.797 1.00 14.86 31 THR B C 1
ATOM 2507 O O . THR B 1 15 ? 13.554 2.279 1.823 1.00 14.54 31 THR B O 1
ATOM 2511 N N . SER B 1 16 ? 13.555 1.588 -0.335 1.00 14.95 32 SER B N 1
ATOM 2512 C CA . SER B 1 16 ? 14.991 1.672 -0.535 1.00 15.61 32 SER B CA 1
ATOM 2513 C C . SER B 1 16 ? 15.535 3.064 -0.205 1.00 14.64 32 SER B C 1
ATOM 2514 O O . SER B 1 16 ? 16.661 3.208 0.267 1.00 14.93 32 SER B O 1
ATOM 2517 N N . PHE B 1 17 ? 14.728 4.097 -0.498 1.00 15.69 33 PHE B N 1
ATOM 2518 C CA . PHE B 1 17 ? 15.143 5.464 -0.255 1.00 16.12 33 PHE B CA 1
ATOM 2519 C C . PHE B 1 17 ? 15.249 5.766 1.233 1.00 15.72 33 PHE B C 1
ATOM 2520 O O . PHE B 1 17 ? 16.110 6.528 1.642 1.00 16.98 33 PHE B O 1
ATOM 2528 N N . HIS B 1 18 ? 14.422 5.118 2.048 1.00 15.75 34 HIS B N 1
ATOM 2529 C CA . HIS B 1 18 ? 14.570 5.269 3.482 1.00 15.77 34 HIS B CA 1
ATOM 2530 C C . HIS B 1 18 ? 15.897 4.651 3.924 1.00 15.14 34 HIS B C 1
ATOM 2531 O O . HIS B 1 18 ? 16.646 5.249 4.684 1.00 15.26 34 HIS B O 1
ATOM 2538 N N . LEU B 1 19 ? 16.190 3.438 3.437 1.00 15.17 35 LEU B N 1
ATOM 2539 C CA . LEU B 1 19 ? 17.399 2.731 3.846 1.00 16.11 35 LEU B CA 1
ATOM 2540 C C . LEU B 1 19 ? 18.649 3.522 3.452 1.00 15.78 35 LEU B C 1
ATOM 2541 O O . LEU B 1 19 ? 19.618 3.618 4.203 1.00 16.46 35 LEU B O 1
ATOM 2546 N N . ASP B 1 20 ? 18.591 4.132 2.272 1.00 17.42 36 ASP B N 1
ATOM 2547 C CA . ASP B 1 20 ? 19.716 4.890 1.756 1.00 17.70 36 ASP B CA 1
ATOM 2548 C C . ASP B 1 20 ? 19.881 6.202 2.529 1.00 20.63 36 ASP B C 1
ATOM 2549 O O . ASP B 1 20 ? 20.987 6.736 2.589 1.00 26.82 36 ASP B O 1
ATOM 2554 N N . ALA B 1 21 ? 18.810 6.685 3.166 1.00 16.85 37 ALA B N 1
ATOM 2555 C CA . ALA B 1 21 ? 18.909 7.860 4.026 1.00 17.53 37 ALA B CA 1
ATOM 2556 C C . ALA B 1 21 ? 19.285 7.500 5.464 1.00 17.03 37 ALA B C 1
ATOM 2557 O O . ALA B 1 21 ? 19.528 8.395 6.269 1.00 18.86 37 ALA B O 1
ATOM 2559 N N . SER B 1 22 ? 19.346 6.198 5.799 1.00 15.52 38 SER B N 1
ATOM 2560 C CA . SER B 1 22 ? 19.682 5.736 7.140 1.00 16.37 38 SER B CA 1
ATOM 2561 C C . SER B 1 22 ? 18.776 6.398 8.182 1.00 15.87 38 SER B C 1
ATOM 2562 O O . SER B 1 22 ? 19.247 6.890 9.200 1.00 17.28 38 SER B O 1
ATOM 2565 N N . VAL B 1 23 ? 17.466 6.386 7.923 1.00 16.27 39 VAL B N 1
ATOM 2566 C CA . VAL B 1 23 ? 16.517 7.005 8.831 1.00 16.24 39 VAL B CA 1
ATOM 2567 C C . VAL B 1 23 ? 15.878 5.928 9.691 1.00 16.01 39 VAL B C 1
ATOM 2568 O O . VAL B 1 23 ? 16.029 4.728 9.452 1.00 15.26 39 VAL B O 1
ATOM 2572 N N . ASP B 1 24 ? 15.140 6.393 10.696 1.00 14.56 40 ASP B N 1
ATOM 2573 C CA . ASP B 1 24 ? 14.489 5.474 11.608 1.00 13.44 40 ASP B CA 1
ATOM 2574 C C . ASP B 1 24 ? 13.675 4.472 10.808 1.00 13.53 40 ASP B C 1
ATOM 2575 O O . ASP B 1 24 ? 13.073 4.816 9.792 1.00 14.78 40 ASP B O 1
ATOM 2580 N N . PRO B 1 25 ? 13.595 3.197 11.238 1.00 13.39 41 PRO B N 1
ATOM 2581 C CA . PRO B 1 25 ? 14.226 2.707 12.465 1.00 13.26 41 PRO B CA 1
ATOM 2582 C C . PRO B 1 25 ? 15.634 2.118 12.396 1.00 12.69 41 PRO B C 1
ATOM 2583 O O . PRO B 1 25 ? 16.096 1.591 13.403 1.00 12.37 41 PRO B O 1
ATOM 2587 N N . TYR B 1 26 ? 16.339 2.277 11.261 1.00 12.98 42 TYR B N 1
ATOM 2588 C CA . TYR B 1 26 ? 17.570 1.535 11.046 1.00 12.62 42 TYR B CA 1
ATOM 2589 C C . TYR B 1 26 ? 18.750 2.444 10.719 1.00 12.26 42 TYR B C 1
ATOM 2590 O O . TYR B 1 26 ? 18.714 3.204 9.737 1.00 12.20 42 TYR B O 1
ATOM 2599 N N . LEU B 1 27 ? 19.820 2.295 11.513 1.00 11.69 43 LEU B N 1
ATOM 2600 C CA . LEU B 1 27 ? 21.144 2.784 11.144 1.00 11.18 43 LEU B CA 1
ATOM 2601 C C . LEU B 1 27 ? 21.745 1.785 10.153 1.00 11.87 43 LEU B C 1
ATOM 2602 O O . LEU B 1 27 ? 21.876 0.606 10.501 1.00 11.90 43 LEU B O 1
ATOM 2607 N N . THR B 1 28 ? 22.150 2.244 8.958 1.00 11.62 44 THR B N 1
ATOM 2608 C CA . THR B 1 28 ? 22.529 1.343 7.873 1.00 12.54 44 THR B CA 1
ATOM 2609 C C . THR B 1 28 ? 24.027 1.377 7.540 1.00 13.38 44 THR B C 1
ATOM 2610 O O . THR B 1 28 ? 24.417 0.819 6.515 1.00 14.82 44 THR B O 1
ATOM 2614 N N . VAL B 1 29 ? 24.867 1.942 8.413 1.00 13.38 45 VAL B N 1
ATOM 2615 C CA . VAL B 1 29 ? 26.255 2.233 8.064 1.00 14.00 45 VAL B CA 1
ATOM 2616 C C . VAL B 1 29 ? 27.124 0.968 8.009 1.00 13.45 45 VAL B C 1
ATOM 2617 O O . VAL B 1 29 ? 28.186 0.996 7.389 1.00 13.73 45 VAL B O 1
ATOM 2621 N N . VAL B 1 30 ? 26.757 -0.101 8.731 1.00 12.57 46 VAL B N 1
ATOM 2622 C CA . VAL B 1 30 ? 27.599 -1.293 8.791 1.00 12.45 46 VAL B CA 1
ATOM 2623 C C . VAL B 1 30 ? 27.336 -2.173 7.565 1.00 11.69 46 VAL B C 1
ATOM 2624 O O . VAL B 1 30 ? 26.414 -2.983 7.516 1.00 11.98 46 VAL B O 1
ATOM 2628 N N . LYS B 1 31 ? 28.148 -1.910 6.536 1.00 12.18 47 LYS B N 1
ATOM 2629 C CA . LYS B 1 31 ? 28.009 -2.513 5.223 1.00 11.88 47 LYS B CA 1
ATOM 2630 C C . LYS B 1 31 ? 29.237 -2.130 4.400 1.00 12.89 47 LYS B C 1
ATOM 2631 O O . LYS B 1 31 ? 30.074 -1.353 4.877 1.00 13.37 47 LYS B O 1
ATOM 2637 N N . GLY B 1 32 ? 29.349 -2.714 3.208 1.00 12.11 48 GLY B N 1
ATOM 2638 C CA . GLY B 1 32 ? 30.352 -2.296 2.254 1.00 13.06 48 GLY B CA 1
ATOM 2639 C C . GLY B 1 32 ? 30.021 -0.938 1.661 1.00 13.97 48 GLY B C 1
ATOM 2640 O O . GLY B 1 32 ? 29.116 -0.228 2.103 1.00 15.01 48 GLY B O 1
ATOM 2641 N N . PRO B 1 33 ? 30.820 -0.496 0.682 1.00 15.55 49 PRO B N 1
ATOM 2642 C CA . PRO B 1 33 ? 30.697 0.873 0.204 1.00 16.86 49 PRO B CA 1
ATOM 2643 C C . PRO B 1 33 ? 29.467 1.154 -0.637 1.00 16.73 49 PRO B C 1
ATOM 2644 O O . PRO B 1 33 ? 29.175 2.324 -0.867 1.00 19.85 49 PRO B O 1
ATOM 2648 N N . ARG B 1 34 ? 28.766 0.133 -1.129 1.00 17.05 50 ARG B N 1
ATOM 2649 C CA . ARG B 1 34 ? 27.596 0.382 -1.963 1.00 17.86 50 ARG B CA 1
ATOM 2650 C C . ARG B 1 34 ? 26.446 0.898 -1.088 1.00 17.33 50 ARG B C 1
ATOM 2651 O O . ARG B 1 34 ? 26.491 0.797 0.128 1.00 16.23 50 ARG B O 1
ATOM 2659 N N . ALA B 1 35 ? 25.408 1.444 -1.727 1.00 15.65 51 ALA B N 1
ATOM 2660 C CA . ALA B 1 35 ? 24.275 2.005 -0.999 1.00 14.74 51 ALA B CA 1
ATOM 2661 C C . ALA B 1 35 ? 23.617 0.921 -0.146 1.00 14.77 51 ALA B C 1
ATOM 2662 O O . ALA B 1 35 ? 23.620 -0.248 -0.520 1.00 14.58 51 ALA B O 1
ATOM 2664 N N . ALA B 1 36 ? 22.991 1.327 0.960 1.00 13.62 52 ALA B N 1
ATOM 2665 C CA . ALA B 1 36 ? 22.378 0.360 1.860 1.00 13.28 52 ALA B CA 1
ATOM 2666 C C . ALA B 1 36 ? 21.382 -0.524 1.110 1.00 14.44 52 ALA B C 1
ATOM 2667 O O . ALA B 1 36 ? 21.298 -1.723 1.394 1.00 14.75 52 ALA B O 1
ATOM 2669 N N . SER B 1 37 ? 20.602 0.087 0.207 1.00 14.30 53 SER B N 1
ATOM 2670 C CA . SER B 1 37 ? 19.555 -0.603 -0.533 1.00 14.86 53 SER B CA 1
ATOM 2671 C C . SER B 1 37 ? 20.109 -1.638 -1.514 1.00 13.84 53 SER B C 1
ATOM 2672 O O . SER B 1 37 ? 19.351 -2.454 -2.023 1.00 15.99 53 SER B O 1
ATOM 2675 N N . ILE B 1 38 ? 21.411 -1.622 -1.777 1.00 14.10 54 ILE B N 1
ATOM 2676 C CA . ILE B 1 38 ? 22.009 -2.668 -2.595 1.00 14.99 54 ILE B CA 1
ATOM 2677 C C . ILE B 1 38 ? 22.094 -3.961 -1.779 1.00 14.72 54 ILE B C 1
ATOM 2678 O O . ILE B 1 38 ? 21.919 -5.040 -2.330 1.00 16.44 54 ILE B O 1
ATOM 2683 N N . TYR B 1 39 ? 22.422 -3.846 -0.484 1.00 13.58 55 TYR B N 1
ATOM 2684 C CA . TYR B 1 39 ? 22.595 -5.026 0.358 1.00 12.97 55 TYR B CA 1
ATOM 2685 C C . TYR B 1 39 ? 21.303 -5.468 1.037 1.00 14.33 55 TYR B C 1
ATOM 2686 O O . TYR B 1 39 ? 21.139 -6.662 1.293 1.00 15.16 55 TYR B O 1
ATOM 2695 N N . THR B 1 40 ? 20.409 -4.533 1.378 1.00 13.03 56 THR B N 1
ATOM 2696 C CA . THR B 1 40 ? 19.160 -4.879 2.038 1.00 13.22 56 THR B CA 1
ATOM 2697 C C . THR B 1 40 ? 17.968 -4.534 1.148 1.00 14.18 56 THR B C 1
ATOM 2698 O O . THR B 1 40 ? 17.815 -3.388 0.734 1.00 15.30 56 THR B O 1
ATOM 2702 N N . ARG B 1 41 ? 17.178 -5.553 0.822 1.00 14.09 57 ARG B N 1
ATOM 2703 C CA . ARG B 1 41 ? 16.015 -5.422 -0.045 1.00 15.42 57 ARG B CA 1
ATOM 2704 C C . ARG B 1 41 ? 14.737 -5.584 0.773 1.00 15.76 57 ARG B C 1
ATOM 2705 O O . ARG B 1 41 ? 14.635 -6.433 1.643 1.00 17.59 57 ARG B O 1
ATOM 2713 N N . LEU B 1 42 ? 13.742 -4.757 0.463 1.00 14.75 58 LEU B N 1
ATOM 2714 C CA . LEU B 1 42 ? 12.429 -4.826 1.080 1.00 14.72 58 LEU B CA 1
ATOM 2715 C C . LEU B 1 42 ? 11.536 -5.663 0.169 1.00 15.86 58 LEU B C 1
ATOM 2716 O O . LEU B 1 42 ? 11.414 -5.362 -1.011 1.00 18.67 58 LEU B O 1
ATOM 2721 N N . LEU B 1 43 ? 10.940 -6.715 0.711 1.00 14.68 59 LEU B N 1
ATOM 2722 C CA . LEU B 1 43 ? 10.370 -7.776 -0.110 1.00 16.06 59 LEU B CA 1
ATOM 2723 C C . LEU B 1 43 ? 8.892 -7.558 -0.444 1.00 17.88 59 LEU B C 1
ATOM 2724 O O . LEU B 1 43 ? 8.320 -8.325 -1.215 1.00 18.25 59 LEU B O 1
ATOM 2729 N N . GLY B 1 44 ? 8.238 -6.560 0.145 1.00 17.80 60 GLY B N 1
ATOM 2730 C CA . GLY B 1 44 ? 6.866 -6.270 -0.268 1.00 18.74 60 GLY B CA 1
ATOM 2731 C C . GLY B 1 44 ? 5.929 -7.465 -0.085 1.00 22.20 60 GLY B C 1
ATOM 2732 O O . GLY B 1 44 ? 5.881 -8.049 0.995 1.00 22.91 60 GLY B O 1
ATOM 2733 N N . ARG B 1 45 ? 5.168 -7.825 -1.134 1.00 23.82 61 ARG B N 1
ATOM 2734 C CA . ARG B 1 45 ? 4.237 -8.940 -1.045 1.00 25.93 61 ARG B CA 1
ATOM 2735 C C . ARG B 1 45 ? 4.835 -10.205 -1.660 1.00 22.78 61 ARG B C 1
ATOM 2736 O O . ARG B 1 45 ? 4.159 -11.232 -1.696 1.00 26.03 61 ARG B O 1
ATOM 2744 N N . GLU B 1 46 ? 6.105 -10.165 -2.084 1.00 21.73 62 GLU B N 1
ATOM 2745 C CA . GLU B 1 46 ? 6.785 -11.349 -2.602 1.00 22.21 62 GLU B CA 1
ATOM 2746 C C . GLU B 1 46 ? 6.941 -12.435 -1.541 1.00 21.78 62 GLU B C 1
ATOM 2747 O O . GLU B 1 46 ? 6.920 -13.616 -1.869 1.00 20.19 62 GLU B O 1
ATOM 2753 N N . VAL B 1 47 ? 7.216 -12.026 -0.293 1.00 17.87 63 VAL B N 1
ATOM 2754 C CA . VAL B 1 47 ? 7.465 -12.955 0.790 1.00 16.90 63 VAL B CA 1
ATOM 2755 C C . VAL B 1 47 ? 6.548 -12.567 1.938 1.00 15.71 63 VAL B C 1
ATOM 2756 O O . VAL B 1 47 ? 6.602 -11.430 2.433 1.00 19.72 63 VAL B O 1
ATOM 2760 N N . THR B 1 48 ? 5.754 -13.524 2.397 1.00 14.84 64 THR B N 1
ATOM 2761 C CA . THR B 1 48 ? 4.890 -13.322 3.539 1.00 15.70 64 THR B CA 1
ATOM 2762 C C . THR B 1 48 ? 5.752 -13.293 4.800 1.00 15.80 64 THR B C 1
ATOM 2763 O O . THR B 1 48 ? 6.504 -14.231 5.025 1.00 16.47 64 THR B O 1
ATOM 2767 N N . PRO B 1 49 ? 5.681 -12.248 5.656 1.00 14.75 65 PRO B N 1
ATOM 2768 C CA . PRO B 1 49 ? 6.513 -12.207 6.864 1.00 13.92 65 PRO B CA 1
ATOM 2769 C C . PRO B 1 49 ? 5.937 -13.141 7.924 1.00 13.41 65 PRO B C 1
ATOM 2770 O O . PRO B 1 49 ? 4.893 -13.767 7.736 1.00 13.59 65 PRO B O 1
ATOM 2774 N N . THR B 1 50 ? 6.625 -13.261 9.064 1.00 11.87 66 THR B N 1
ATOM 2775 C CA . THR B 1 50 ? 6.130 -14.096 10.140 1.00 11.90 66 THR B CA 1
ATOM 2776 C C . THR B 1 50 ? 4.696 -13.705 10.463 1.00 12.97 66 THR B C 1
ATOM 2777 O O . THR B 1 50 ? 4.354 -12.525 10.535 1.00 14.20 66 THR B O 1
ATOM 2781 N N . PRO B 1 51 ? 3.813 -14.684 10.680 1.00 13.70 67 PRO B N 1
ATOM 2782 C CA . PRO B 1 51 ? 2.425 -14.345 10.950 1.00 13.77 67 PRO B CA 1
ATOM 2783 C C . PRO B 1 51 ? 2.177 -13.832 12.363 1.00 14.46 67 PRO B C 1
ATOM 2784 O O . PRO B 1 51 ? 1.068 -13.401 12.659 1.00 13.40 67 PRO B O 1
ATOM 2788 N N . LEU B 1 52 ? 3.177 -13.876 13.261 1.00 12.61 68 LEU B N 1
ATOM 2789 C CA . LEU B 1 52 ? 2.898 -13.562 14.658 1.00 12.36 68 LEU B CA 1
ATOM 2790 C C . LEU B 1 52 ? 2.312 -12.165 14.854 1.00 12.37 68 LEU B C 1
ATOM 2791 O O . LEU B 1 52 ? 1.550 -11.992 15.803 1.00 13.43 68 LEU B O 1
ATOM 2796 N N . TRP B 1 53 ? 2.701 -11.179 14.030 1.00 11.91 69 TRP B N 1
ATOM 2797 C CA . TRP B 1 53 ? 2.312 -9.791 14.275 1.00 12.87 69 TRP B CA 1
ATOM 2798 C C . TRP B 1 53 ? 1.274 -9.331 13.241 1.00 13.65 69 TRP B C 1
ATOM 2799 O O . TRP B 1 53 ? 1.110 -8.134 13.008 1.00 14.25 69 TRP B O 1
ATOM 2810 N N . ASN B 1 54 ? 0.593 -10.290 12.607 1.00 13.97 70 ASN B N 1
ATOM 2811 C CA . ASN B 1 54 ? -0.491 -9.979 11.687 1.00 15.39 70 ASN B CA 1
ATOM 2812 C C . ASN B 1 54 ? -1.655 -9.299 12.410 1.00 15.47 70 ASN B C 1
ATOM 2813 O O . ASN B 1 54 ? -1.846 -9.452 13.610 1.00 15.37 70 ASN B O 1
ATOM 2818 N N . ASP B 1 55 ? -2.458 -8.577 11.615 1.00 16.58 71 ASP B N 1
ATOM 2819 C CA . ASP B 1 55 ? -3.796 -8.187 12.032 1.00 17.53 71 ASP B CA 1
ATOM 2820 C C . ASP B 1 55 ? -4.777 -9.200 11.451 1.00 18.76 71 ASP B C 1
ATOM 2821 O O . ASP B 1 55 ? -4.438 -9.930 10.530 1.00 23.28 71 ASP B O 1
ATOM 2826 N N . ARG B 1 56 ? -5.946 -9.337 12.082 1.00 19.97 72 ARG B N 1
ATOM 2827 C CA . ARG B 1 56 ? -6.949 -10.291 11.631 1.00 20.13 72 ARG B CA 1
ATOM 2828 C C . ARG B 1 56 ? -8.185 -9.543 11.139 1.00 19.42 72 ARG B C 1
ATOM 2829 O O . ARG B 1 56 ? -8.622 -8.579 11.764 1.00 18.02 72 ARG B O 1
ATOM 2837 N N . LEU B 1 57 ? -8.788 -10.033 10.058 1.00 19.17 73 LEU B N 1
ATOM 2838 C CA . LEU B 1 57 ? -9.986 -9.428 9.495 1.00 21.40 73 LEU B CA 1
ATOM 2839 C C . LEU B 1 57 ? -11.228 -10.145 10.018 1.00 21.78 73 LEU B C 1
ATOM 2840 O O . LEU B 1 57 ? -11.192 -11.322 10.382 1.00 22.79 73 LEU B O 1
ATOM 2845 N N . PHE B 1 58 ? -12.310 -9.371 10.134 1.00 22.14 74 PHE B N 1
ATOM 2846 C CA . PHE B 1 58 ? -13.640 -9.944 10.215 1.00 27.94 74 PHE B CA 1
ATOM 2847 C C . PHE B 1 58 ? -14.445 -9.422 9.025 1.00 29.84 74 PHE B C 1
ATOM 2848 O O . PHE B 1 58 ? -14.457 -8.219 8.792 1.00 25.51 74 PHE B O 1
ATOM 2856 N N . PRO B 1 59 ? -15.137 -10.271 8.222 1.00 39.02 75 PRO B N 1
ATOM 2857 C CA . PRO B 1 59 ? -15.148 -11.731 8.391 1.00 42.21 75 PRO B CA 1
ATOM 2858 C C . PRO B 1 59 ? -13.821 -12.412 8.053 1.00 45.52 75 PRO B C 1
ATOM 2859 O O . PRO B 1 59 ? -12.972 -11.819 7.389 1.00 43.46 75 PRO B O 1
ATOM 2863 N N . GLU B 1 60 ? -13.684 -13.673 8.494 1.00 51.58 76 GLU B N 1
ATOM 2864 C CA . GLU B 1 60 ? -12.411 -14.382 8.511 1.00 55.89 76 GLU B CA 1
ATOM 2865 C C . GLU B 1 60 ? -12.236 -15.195 7.228 1.00 60.11 76 GLU B C 1
ATOM 2866 O O . GLU B 1 60 ? -11.327 -16.021 7.132 1.00 56.12 76 GLU B O 1
ATOM 2872 N N . VAL B 1 61 ? -13.137 -14.949 6.266 1.00 65.18 77 VAL B N 1
ATOM 2873 C CA . VAL B 1 61 ? -13.004 -15.306 4.861 1.00 72.15 77 VAL B CA 1
ATOM 2874 C C . VAL B 1 61 ? -13.489 -14.081 4.080 1.00 76.67 77 VAL B C 1
ATOM 2875 O O . VAL B 1 61 ? -14.476 -13.469 4.487 1.00 78.67 77 VAL B O 1
ATOM 2879 N N . PRO B 1 62 ? -12.839 -13.627 2.976 1.00 83.07 78 PRO B N 1
ATOM 2880 C CA . PRO B 1 62 ? -11.795 -14.373 2.266 1.00 84.11 78 PRO B CA 1
ATOM 2881 C C . PRO B 1 62 ? -10.420 -14.384 2.938 1.00 82.09 78 PRO B C 1
ATOM 2882 O O . PRO B 1 62 ? -9.857 -15.455 3.169 1.00 81.21 78 PRO B O 1
ATOM 2886 N N . TYR B 1 63 ? -9.882 -13.190 3.227 1.00 76.31 79 TYR B N 1
ATOM 2887 C CA . TYR B 1 63 ? -8.581 -13.059 3.867 1.00 70.94 79 TYR B CA 1
ATOM 2888 C C . TYR B 1 63 ? -8.773 -13.123 5.382 1.00 56.61 79 TYR B C 1
ATOM 2889 O O . TYR B 1 63 ? -9.446 -12.269 5.953 1.00 47.10 79 TYR B O 1
ATOM 2898 N N . PRO B 1 64 ? -8.213 -14.125 6.097 1.00 48.02 80 PRO B N 1
ATOM 2899 C CA . PRO B 1 64 ? -8.245 -14.088 7.559 1.00 42.97 80 PRO B CA 1
ATOM 2900 C C . PRO B 1 64 ? -7.339 -12.994 8.129 1.00 39.05 80 PRO B C 1
ATOM 2901 O O . PRO B 1 64 ? -7.649 -12.464 9.191 1.00 34.04 80 PRO B O 1
ATOM 2905 N N . ALA B 1 65 ? -6.252 -12.646 7.415 1.00 34.58 81 ALA B N 1
ATOM 2906 C CA . ALA B 1 65 ? -5.159 -11.882 8.007 1.00 35.58 81 ALA B CA 1
ATOM 2907 C C . ALA B 1 65 ? -4.629 -10.800 7.065 1.00 30.62 81 ALA B C 1
ATOM 2908 O O . ALA B 1 65 ? -4.663 -10.957 5.850 1.00 29.65 81 ALA B O 1
ATOM 2910 N N . VAL B 1 66 ? -4.121 -9.705 7.651 1.00 26.82 82 VAL B N 1
ATOM 2911 C CA . VAL B 1 66 ? -3.387 -8.704 6.894 1.00 27.48 82 VAL B CA 1
ATOM 2912 C C . VAL B 1 66 ? -2.003 -8.531 7.524 1.00 24.54 82 VAL B C 1
ATOM 2913 O O . VAL B 1 66 ? -1.869 -8.486 8.747 1.00 22.24 82 VAL B O 1
ATOM 2917 N N . SER B 1 67 ? -0.981 -8.486 6.658 1.00 24.18 83 SER B N 1
ATOM 2918 C CA . SER B 1 67 ? 0.392 -8.289 7.092 1.00 23.87 83 SER B CA 1
ATOM 2919 C C . SER B 1 67 ? 0.572 -6.846 7.551 1.00 22.66 83 SER B C 1
ATOM 2920 O O . SER B 1 67 ? 0.020 -5.943 6.934 1.00 25.81 83 SER B O 1
ATOM 2923 N N . THR B 1 68 ? 1.363 -6.644 8.616 1.00 18.96 84 THR B N 1
ATOM 2924 C CA . THR B 1 68 ? 1.587 -5.348 9.237 1.00 18.60 84 THR B CA 1
ATOM 2925 C C . THR B 1 68 ? 3.017 -4.876 9.003 1.00 16.08 84 THR B C 1
ATOM 2926 O O . THR B 1 68 ? 3.433 -3.846 9.545 1.00 18.13 84 THR B O 1
ATOM 2930 N N . GLU B 1 69 ? 3.761 -5.670 8.229 1.00 15.06 85 GLU B N 1
ATOM 2931 C CA . GLU B 1 69 ? 5.160 -5.411 7.938 1.00 14.08 85 GLU B CA 1
ATOM 2932 C C . GLU B 1 69 ? 5.520 -6.084 6.624 1.00 14.16 85 GLU B C 1
ATOM 2933 O O . GLU B 1 69 ? 4.770 -6.938 6.139 1.00 15.55 85 GLU B O 1
ATOM 2939 N N . GLN B 1 70 ? 6.674 -5.706 6.074 1.00 13.74 86 GLN B N 1
ATOM 2940 C CA . GLN B 1 70 ? 7.281 -6.474 5.003 1.00 14.01 86 GLN B CA 1
ATOM 2941 C C . GLN B 1 70 ? 8.611 -7.036 5.485 1.00 13.10 86 GLN B C 1
ATOM 2942 O O . GLN B 1 70 ? 9.287 -6.454 6.337 1.00 14.09 86 GLN B O 1
ATOM 2948 N N . ALA B 1 71 ? 8.947 -8.198 4.925 1.00 12.47 87 ALA B N 1
ATOM 2949 C CA . ALA B 1 71 ? 10.192 -8.858 5.252 1.00 13.58 87 ALA B CA 1
ATOM 2950 C C . ALA B 1 71 ? 11.362 -8.112 4.608 1.00 12.81 87 ALA B C 1
ATOM 2951 O O . ALA B 1 71 ? 11.215 -7.383 3.627 1.00 12.73 87 ALA B O 1
ATOM 2953 N N . LEU B 1 72 ? 12.550 -8.281 5.189 1.00 11.93 88 LEU B N 1
ATOM 2954 C CA . LEU B 1 72 ? 13.785 -7.725 4.684 1.00 12.31 88 LEU B CA 1
ATOM 2955 C C . LEU B 1 72 ? 14.677 -8.870 4.236 1.00 12.16 88 LEU B C 1
ATOM 2956 O O . LEU B 1 72 ? 14.791 -9.855 4.955 1.00 12.83 88 LEU B O 1
ATOM 2961 N N . LEU B 1 73 ? 15.308 -8.715 3.090 1.00 12.21 89 LEU B N 1
ATOM 2962 C CA . LEU B 1 73 ? 16.344 -9.623 2.626 1.00 12.53 89 LEU B CA 1
ATOM 2963 C C . LEU B 1 73 ? 17.681 -8.919 2.831 1.00 12.32 89 LEU B C 1
ATOM 2964 O O . LEU B 1 73 ? 17.927 -7.873 2.231 1.00 13.15 89 LEU B O 1
ATOM 2969 N N . VAL B 1 74 ? 18.537 -9.489 3.682 1.00 10.29 90 VAL B N 1
ATOM 2970 C CA . VAL B 1 74 ? 19.875 -8.969 3.929 1.00 10.98 90 VAL B CA 1
ATOM 2971 C C . VAL B 1 74 ? 20.872 -9.832 3.160 1.00 11.16 90 VAL B C 1
ATOM 2972 O O . VAL B 1 74 ? 20.881 -11.045 3.346 1.00 11.73 90 VAL B O 1
ATOM 2976 N N . LEU B 1 75 ? 21.693 -9.187 2.331 1.00 10.91 91 LEU B N 1
ATOM 2977 C CA . LEU B 1 75 ? 22.654 -9.856 1.465 1.00 11.52 91 LEU B CA 1
ATOM 2978 C C . LEU B 1 75 ? 24.055 -9.414 1.858 1.00 12.03 91 LEU B C 1
ATOM 2979 O O . LEU B 1 75 ? 24.265 -8.252 2.190 1.00 12.19 91 LEU B O 1
ATOM 2984 N N . ILE B 1 76 ? 24.998 -10.347 1.752 1.00 12.13 92 ILE B N 1
ATOM 2985 C CA . ILE B 1 76 ? 26.418 -10.052 1.708 1.00 11.91 92 ILE B CA 1
ATOM 2986 C C . ILE B 1 76 ? 26.979 -10.583 0.395 1.00 11.70 92 ILE B C 1
ATOM 2987 O O . ILE B 1 76 ? 26.463 -11.552 -0.173 1.00 12.48 92 ILE B O 1
ATOM 2992 N N . GLY B 1 77 ? 28.010 -9.912 -0.096 1.00 11.64 93 GLY B N 1
ATOM 2993 C CA . GLY B 1 77 ? 28.767 -10.370 -1.242 1.00 11.72 93 GLY B CA 1
ATOM 2994 C C . GLY B 1 77 ? 30.197 -9.877 -1.164 1.00 13.40 93 GLY B C 1
ATOM 2995 O O . GLY B 1 77 ? 30.681 -9.432 -0.112 1.00 12.27 93 GLY B O 1
ATOM 2996 N N . ASN B 1 78 ? 30.911 -9.968 -2.296 1.00 14.07 94 ASN B N 1
ATOM 2997 C CA . ASN B 1 78 ? 32.341 -9.729 -2.204 1.00 16.10 94 ASN B CA 1
ATOM 2998 C C . ASN B 1 78 ? 32.643 -8.266 -1.856 1.00 14.95 94 ASN B C 1
ATOM 2999 O O . ASN B 1 78 ? 33.720 -8.027 -1.328 1.00 15.70 94 ASN B O 1
ATOM 3004 N N . SER B 1 79 ? 31.706 -7.318 -2.043 1.00 13.70 95 SER B N 1
ATOM 3005 C CA . SER B 1 79 ? 31.977 -5.942 -1.654 1.00 13.42 95 SER B CA 1
ATOM 3006 C C . SER B 1 79 ? 31.676 -5.649 -0.185 1.00 12.86 95 SER B C 1
ATOM 3007 O O . SER B 1 79 ? 31.908 -4.513 0.257 1.00 13.48 95 SER B O 1
ATOM 3010 N N . SER B 1 80 ? 31.184 -6.645 0.573 1.00 11.89 96 SER B N 1
ATOM 3011 C CA . SER B 1 80 ? 30.668 -6.410 1.922 1.00 11.59 96 SER B CA 1
ATOM 3012 C C . SER B 1 80 ? 31.799 -6.335 2.959 1.00 11.47 96 SER B C 1
ATOM 3013 O O . SER B 1 80 ? 31.829 -7.061 3.957 1.00 12.07 96 SER B O 1
ATOM 3016 N N . VAL B 1 81 ? 32.735 -5.406 2.718 1.00 11.99 97 VAL B N 1
ATOM 3017 C CA . VAL B 1 81 ? 33.869 -5.140 3.579 1.00 12.18 97 VAL B CA 1
ATOM 3018 C C . VAL B 1 81 ? 33.610 -3.821 4.295 1.00 13.43 97 VAL B C 1
ATOM 3019 O O . VAL B 1 81 ? 33.519 -2.765 3.661 1.00 14.04 97 VAL B O 1
ATOM 3023 N N . PHE B 1 82 ? 33.475 -3.893 5.610 1.00 13.86 98 PHE B N 1
ATOM 3024 C CA . PHE B 1 82 ? 33.201 -2.703 6.407 1.00 13.18 98 PHE B CA 1
ATOM 3025 C C . PHE B 1 82 ? 34.502 -1.958 6.703 1.00 13.68 98 PHE B C 1
ATOM 3026 O O . PHE B 1 82 ? 35.479 -2.558 7.132 1.00 13.75 98 PHE B O 1
ATOM 3034 N N . THR B 1 83 ? 34.496 -0.637 6.481 1.00 15.07 99 THR B N 1
ATOM 3035 C CA . THR B 1 83 ? 35.581 0.214 6.942 1.00 15.78 99 THR B CA 1
ATOM 3036 C C . THR B 1 83 ? 35.138 0.983 8.195 1.00 16.47 99 THR B C 1
ATOM 3037 O O . THR B 1 83 ? 34.207 1.777 8.095 1.00 18.06 99 THR B O 1
ATOM 3041 N N . PRO B 1 84 ? 35.782 0.790 9.370 1.00 16.35 100 PRO B N 1
ATOM 3042 C CA . PRO B 1 84 ? 35.483 1.571 10.583 1.00 18.23 100 PRO B CA 1
ATOM 3043 C C . PRO B 1 84 ? 35.737 3.064 10.392 1.00 19.69 100 PRO B C 1
ATOM 3044 O O . PRO B 1 84 ? 36.741 3.467 9.832 1.00 18.25 100 PRO B O 1
ATOM 3048 N N . GLY B 1 85 ? 34.814 3.904 10.865 1.00 22.55 101 GLY B N 1
ATOM 3049 C CA . GLY B 1 85 ? 34.990 5.341 10.746 1.00 23.50 101 GLY B CA 1
ATOM 3050 C C . GLY B 1 85 ? 35.197 5.744 9.289 1.00 25.37 101 GLY B C 1
ATOM 3051 O O . GLY B 1 85 ? 34.717 5.071 8.384 1.00 27.41 101 GLY B O 1
ATOM 3052 N N . SER B 1 86 ? 35.940 6.836 9.075 1.00 24.73 102 SER B N 1
ATOM 3053 C CA . SER B 1 86 ? 36.333 7.270 7.743 1.00 24.73 102 SER B CA 1
ATOM 3054 C C . SER B 1 86 ? 37.659 6.643 7.314 1.00 22.79 102 SER B C 1
ATOM 3055 O O . SER B 1 86 ? 37.962 6.603 6.133 1.00 27.19 102 SER B O 1
ATOM 3058 N N . SER B 1 87 ? 38.473 6.220 8.290 1.00 17.73 103 SER B N 1
ATOM 3059 C CA . SER B 1 87 ? 39.904 6.050 8.087 1.00 18.52 103 SER B CA 1
ATOM 3060 C C . SER B 1 87 ? 40.418 4.693 8.571 1.00 16.49 103 SER B C 1
ATOM 3061 O O . SER B 1 87 ? 41.618 4.467 8.578 1.00 16.84 103 SER B O 1
ATOM 3064 N N . GLY B 1 88 ? 39.535 3.807 9.033 1.00 16.62 104 GLY B N 1
ATOM 3065 C CA . GLY B 1 88 ? 39.961 2.552 9.606 1.00 15.65 104 GLY B CA 1
ATOM 3066 C C . GLY B 1 88 ? 40.471 1.571 8.554 1.00 14.64 104 GLY B C 1
ATOM 3067 O O . GLY B 1 88 ? 40.272 1.716 7.342 1.00 16.74 104 GLY B O 1
ATOM 3068 N N . ARG B 1 89 ? 41.174 0.580 9.067 1.00 13.38 105 ARG B N 1
ATOM 3069 C CA . ARG B 1 89 ? 41.570 -0.548 8.252 1.00 13.42 105 ARG B CA 1
ATOM 3070 C C . ARG B 1 89 ? 40.323 -1.331 7.869 1.00 13.81 105 ARG B C 1
ATOM 3071 O O . ARG B 1 89 ? 39.530 -1.727 8.731 1.00 13.38 105 ARG B O 1
ATOM 3079 N N . PRO B 1 90 ? 40.095 -1.595 6.566 1.00 12.59 106 PRO B N 1
ATOM 3080 C CA . PRO B 1 90 ? 38.944 -2.407 6.153 1.00 13.27 106 PRO B CA 1
ATOM 3081 C C . PRO B 1 90 ? 38.943 -3.786 6.811 1.00 12.65 106 PRO B C 1
ATOM 3082 O O . PRO B 1 90 ? 39.987 -4.422 6.967 1.00 12.79 106 PRO B O 1
ATOM 3086 N N . GLN B 1 91 ? 37.742 -4.260 7.175 1.00 12.34 107 GLN B N 1
ATOM 3087 C CA . GLN B 1 91 ? 37.592 -5.543 7.828 1.00 12.10 107 GLN B CA 1
ATOM 3088 C C . GLN B 1 91 ? 37.501 -6.658 6.781 1.00 12.37 107 GLN B C 1
ATOM 3089 O O . GLN B 1 91 ? 36.449 -7.280 6.578 1.00 11.68 107 GLN B O 1
ATOM 3095 N N . THR B 1 92 ? 38.647 -6.915 6.143 1.00 12.33 108 THR B N 1
ATOM 3096 C CA . THR B 1 92 ? 38.756 -7.805 4.989 1.00 12.95 108 THR B CA 1
ATOM 3097 C C . THR B 1 92 ? 38.506 -9.271 5.350 1.00 12.80 108 THR B C 1
ATOM 3098 O O . THR B 1 92 ? 38.259 -10.100 4.466 1.00 13.16 108 THR B O 1
ATOM 3102 N N . GLY B 1 93 ? 38.605 -9.618 6.628 1.00 11.84 109 GLY B N 1
ATOM 3103 C CA . GLY B 1 93 ? 38.346 -10.976 7.065 1.00 11.72 109 GLY B CA 1
ATOM 3104 C C . GLY B 1 93 ? 36.851 -11.289 7.186 1.00 11.95 109 GLY B C 1
ATOM 3105 O O . GLY B 1 93 ? 36.461 -12.453 7.206 1.00 12.27 109 GLY B O 1
ATOM 3106 N N . PHE B 1 94 ? 36.021 -10.252 7.335 1.00 11.23 110 PHE B N 1
ATOM 3107 C CA . PHE B 1 94 ? 34.586 -10.410 7.492 1.00 10.71 110 PHE B CA 1
ATOM 3108 C C . PHE B 1 94 ? 33.855 -10.105 6.197 1.00 10.62 110 PHE B C 1
ATOM 3109 O O . PHE B 1 94 ? 34.357 -9.349 5.380 1.00 10.96 110 PHE B O 1
ATOM 3117 N N . ARG B 1 95 ? 32.646 -10.641 6.051 1.00 10.60 111 ARG B N 1
ATOM 3118 C CA . ARG B 1 95 ? 31.681 -10.121 5.099 1.00 10.22 111 ARG B CA 1
ATOM 3119 C C . ARG B 1 95 ? 30.420 -9.805 5.891 1.00 10.71 111 ARG B C 1
ATOM 3120 O O . ARG B 1 95 ? 29.861 -10.678 6.567 1.00 12.22 111 ARG B O 1
ATOM 3128 N N . ARG B 1 96 ? 29.994 -8.545 5.842 1.00 10.92 112 ARG B N 1
ATOM 3129 C CA . ARG B 1 96 ? 28.922 -8.157 6.743 1.00 11.36 112 ARG B CA 1
ATOM 3130 C C . ARG B 1 96 ? 28.042 -7.074 6.136 1.00 10.75 112 ARG B C 1
ATOM 3131 O O . ARG B 1 96 ? 28.476 -6.179 5.412 1.00 11.97 112 ARG B O 1
ATOM 3139 N N . THR B 1 97 ? 26.769 -7.218 6.482 1.00 10.66 113 THR B N 1
ATOM 3140 C CA . THR B 1 97 ? 25.719 -6.255 6.243 1.00 10.32 113 THR B CA 1
ATOM 3141 C C . THR B 1 97 ? 24.819 -6.300 7.469 1.00 10.15 113 THR B C 1
ATOM 3142 O O . THR B 1 97 ? 24.256 -7.359 7.773 1.00 10.33 113 THR B O 1
ATOM 3146 N N . GLU B 1 98 ? 24.746 -5.180 8.214 1.00 10.11 114 GLU B N 1
ATOM 3147 C CA . GLU B 1 98 ? 23.902 -5.150 9.395 1.00 10.76 114 GLU B CA 1
ATOM 3148 C C . GLU B 1 98 ? 23.040 -3.899 9.422 1.00 10.76 114 GLU B C 1
ATOM 3149 O O . GLU B 1 98 ? 23.385 -2.875 8.836 1.00 11.75 114 GLU B O 1
ATOM 3155 N N . LEU B 1 99 ? 21.885 -4.049 10.062 1.00 11.31 115 LEU B N 1
ATOM 3156 C CA . LEU B 1 99 ? 21.012 -2.944 10.409 1.00 12.92 115 LEU B CA 1
ATOM 3157 C C . LEU B 1 99 ? 21.094 -2.809 11.918 1.00 11.58 115 LEU B C 1
ATOM 3158 O O . LEU B 1 99 ? 21.097 -3.818 12.633 1.00 10.68 115 LEU B O 1
ATOM 3163 N N . ILE B 1 100 ? 21.202 -1.559 12.407 1.00 11.74 116 ILE B N 1
ATOM 3164 C CA . ILE B 1 100 ? 21.334 -1.279 13.824 1.00 12.19 116 ILE B CA 1
ATOM 3165 C C . ILE B 1 100 ? 20.144 -0.442 14.292 1.00 11.71 116 ILE B C 1
ATOM 3166 O O . ILE B 1 100 ? 19.738 0.500 13.627 1.00 11.68 116 ILE B O 1
ATOM 3171 N N . ALA B 1 101 ? 19.551 -0.794 15.424 1.00 12.47 117 ALA B N 1
ATOM 3172 C CA . ALA B 1 101 ? 18.428 -0.032 15.944 1.00 12.09 117 ALA B CA 1
ATOM 3173 C C . ALA B 1 101 ? 18.838 1.401 16.294 1.00 11.76 117 ALA B C 1
ATOM 3174 O O . ALA B 1 101 ? 19.864 1.621 16.925 1.00 11.89 117 ALA B O 1
ATOM 3176 N N . GLN B 1 102 ? 18.006 2.361 15.871 1.00 12.30 118 GLN B N 1
ATOM 3177 C CA . GLN B 1 102 ? 18.197 3.750 16.263 1.00 13.24 118 GLN B CA 1
ATOM 3178 C C . GLN B 1 102 ? 16.829 4.382 16.507 1.00 15.67 118 GLN B C 1
ATOM 3179 O O . GLN B 1 102 ? 15.814 3.880 16.016 1.00 13.64 118 GLN B O 1
ATOM 3185 N N . VAL B 1 103 ? 16.853 5.522 17.214 1.00 16.95 119 VAL B N 1
ATOM 3186 C CA . VAL B 1 103 ? 15.690 6.383 17.353 1.00 19.54 119 VAL B CA 1
ATOM 3187 C C . VAL B 1 103 ? 16.149 7.827 17.191 1.00 19.98 119 VAL B C 1
ATOM 3188 O O . VAL B 1 103 ? 17.238 8.178 17.629 1.00 20.25 119 VAL B O 1
ATOM 3192 N N . ASN B 1 104 ? 15.347 8.623 16.474 1.00 22.24 120 ASN B N 1
ATOM 3193 C CA . ASN B 1 104 ? 15.706 9.993 16.123 1.00 24.21 120 ASN B CA 1
ATOM 3194 C C . ASN B 1 104 ? 17.070 10.044 15.448 1.00 24.57 120 ASN B C 1
ATOM 3195 O O . ASN B 1 104 ? 17.864 10.951 15.700 1.00 26.38 120 ASN B O 1
ATOM 3200 N N . GLY B 1 105 ? 17.356 9.055 14.600 1.00 21.63 121 GLY B N 1
ATOM 3201 C CA . GLY B 1 105 ? 18.609 9.018 13.871 1.00 21.85 121 GLY B CA 1
ATOM 3202 C C . GLY B 1 105 ? 19.823 8.728 14.753 1.00 21.44 121 GLY B C 1
ATOM 3203 O O . GLY B 1 105 ? 20.942 8.933 14.304 1.00 24.07 121 GLY B O 1
ATOM 3204 N N . SER B 1 106 ? 19.610 8.134 15.939 1.00 21.95 122 SER B N 1
ATOM 3205 C CA . SER B 1 106 ? 20.679 7.967 16.918 1.00 21.24 122 SER B CA 1
ATOM 3206 C C . SER B 1 106 ? 20.641 6.590 17.577 1.00 18.89 122 SER B C 1
ATOM 3207 O O . SER B 1 106 ? 19.674 6.263 18.252 1.00 19.20 122 SER B O 1
ATOM 3210 N N . ASN B 1 107 ? 21.712 5.800 17.406 1.00 19.27 123 ASN B N 1
ATOM 3211 C CA . ASN B 1 107 ? 21.881 4.600 18.220 1.00 18.23 123 ASN B CA 1
ATOM 3212 C C . ASN B 1 107 ? 22.194 4.964 19.675 1.00 18.59 123 ASN B C 1
ATOM 3213 O O . ASN B 1 107 ? 21.803 4.252 20.588 1.00 16.47 123 ASN B O 1
ATOM 3218 N N . ILE B 1 108 ? 22.881 6.091 19.903 1.00 19.74 124 ILE B N 1
ATOM 3219 C CA . ILE B 1 108 ? 23.345 6.472 21.231 1.00 20.49 124 ILE B CA 1
ATOM 3220 C C . ILE B 1 108 ? 22.146 6.702 22.143 1.00 20.67 124 ILE B C 1
ATOM 3221 O O . ILE B 1 108 ? 22.150 6.227 23.270 1.00 21.71 124 ILE B O 1
ATOM 3226 N N . ASP B 1 109 ? 21.122 7.391 21.628 1.00 21.43 125 ASP B N 1
ATOM 3227 C CA . ASP B 1 109 ? 19.965 7.739 22.437 1.00 24.34 125 ASP B CA 1
ATOM 3228 C C . ASP B 1 109 ? 19.173 6.493 22.827 1.00 22.14 125 ASP B C 1
ATOM 3229 O O . ASP B 1 109 ? 18.495 6.491 23.850 1.00 24.55 125 ASP B O 1
ATOM 3234 N N . LEU B 1 110 ? 19.266 5.425 22.022 1.00 20.68 126 LEU B N 1
ATOM 3235 C CA . LEU B 1 110 ? 18.518 4.214 22.319 1.00 19.40 126 LEU B CA 1
ATOM 3236 C C . LEU B 1 110 ? 19.195 3.377 23.407 1.00 18.65 126 LEU B C 1
ATOM 3237 O O . LEU B 1 110 ? 18.523 2.608 24.087 1.00 17.99 126 LEU B O 1
ATOM 3242 N N . ILE B 1 111 ? 20.509 3.548 23.645 1.00 19.98 127 ILE B N 1
ATOM 3243 C CA . ILE B 1 111 ? 21.245 2.679 24.556 1.00 21.55 127 ILE B CA 1
ATOM 3244 C C . ILE B 1 111 ? 20.548 2.595 25.915 1.00 23.48 127 ILE B C 1
ATOM 3245 O O . ILE B 1 111 ? 20.357 1.494 26.430 1.00 23.41 127 ILE B O 1
ATOM 3250 N N . PRO B 1 112 ? 20.235 3.727 26.592 1.00 23.90 128 PRO B N 1
ATOM 3251 C CA . PRO B 1 112 ? 19.646 3.664 27.928 1.00 27.04 128 PRO B CA 1
ATOM 3252 C C . PRO B 1 112 ? 18.250 3.046 27.919 1.00 25.39 128 PRO B C 1
ATOM 3253 O O . PRO B 1 112 ? 17.889 2.359 28.871 1.00 29.90 128 PRO B O 1
ATOM 3257 N N . ILE B 1 113 ? 17.505 3.248 26.829 1.00 23.90 129 ILE B N 1
ATOM 3258 C CA . ILE B 1 113 ? 16.139 2.756 26.709 1.00 24.37 129 ILE B CA 1
ATOM 3259 C C . ILE B 1 113 ? 16.113 1.223 26.628 1.00 24.55 129 ILE B C 1
ATOM 3260 O O . ILE B 1 113 ? 15.417 0.560 27.402 1.00 24.52 129 ILE B O 1
ATOM 3265 N N . ILE B 1 114 ? 16.893 0.637 25.717 1.00 20.48 130 ILE B N 1
ATOM 3266 C CA . ILE B 1 114 ? 16.877 -0.812 25.575 1.00 18.62 130 ILE B CA 1
ATOM 3267 C C . ILE B 1 114 ? 17.822 -1.494 26.559 1.00 18.85 130 ILE B C 1
ATOM 3268 O O . ILE B 1 114 ? 17.930 -2.721 26.558 1.00 18.41 130 ILE B O 1
ATOM 3273 N N . GLY B 1 115 ? 18.505 -0.701 27.399 1.00 19.63 131 GLY B N 1
ATOM 3274 C CA . GLY B 1 115 ? 19.532 -1.199 28.284 1.00 19.28 131 GLY B CA 1
ATOM 3275 C C . GLY B 1 115 ? 19.178 -1.054 29.766 1.00 20.82 131 GLY B C 1
ATOM 3276 O O . GLY B 1 115 ? 20.052 -1.169 30.612 1.00 20.40 131 GLY B O 1
ATOM 3277 N N . LYS B 1 116 ? 17.894 -0.865 30.070 1.00 22.12 132 LYS B N 1
ATOM 3278 C CA . LYS B 1 116 ? 17.445 -0.753 31.453 1.00 23.77 132 LYS B CA 1
ATOM 3279 C C . LYS B 1 116 ? 16.362 -1.793 31.732 1.00 20.08 132 LYS B C 1
ATOM 3280 O O . LYS B 1 116 ? 15.467 -2.001 30.915 1.00 19.89 132 LYS B O 1
ATOM 3286 N N . GLY B 1 117 ? 16.417 -2.377 32.930 1.00 19.46 133 GLY B N 1
ATOM 3287 C CA . GLY B 1 117 ? 15.358 -3.261 33.388 1.00 19.67 133 GLY B CA 1
ATOM 3288 C C . GLY B 1 117 ? 15.356 -4.568 32.601 1.00 17.89 133 GLY B C 1
ATOM 3289 O O . GLY B 1 117 ? 16.407 -5.109 32.282 1.00 18.30 133 GLY B O 1
ATOM 3290 N N . ARG B 1 118 ? 14.154 -5.092 32.351 1.00 16.88 134 ARG B N 1
ATOM 3291 C CA . ARG B 1 118 ? 13.986 -6.308 31.572 1.00 15.14 134 ARG B CA 1
ATOM 3292 C C . ARG B 1 118 ? 13.455 -5.918 30.197 1.00 14.93 134 ARG B C 1
ATOM 3293 O O . ARG B 1 118 ? 12.473 -5.191 30.079 1.00 15.01 134 ARG B O 1
ATOM 3301 N N . VAL B 1 119 ? 14.156 -6.413 29.164 1.00 13.22 135 VAL B N 1
ATOM 3302 C CA . VAL B 1 119 ? 13.899 -6.043 27.779 1.00 13.78 135 VAL B CA 1
ATOM 3303 C C . VAL B 1 119 ? 13.858 -7.307 26.929 1.00 12.54 135 VAL B C 1
ATOM 3304 O O . VAL B 1 119 ? 14.734 -8.156 27.083 1.00 13.03 135 VAL B O 1
ATOM 3308 N N . ALA B 1 120 ? 12.837 -7.423 26.080 1.00 11.25 136 ALA B N 1
ATOM 3309 C CA . ALA B 1 120 ? 12.733 -8.571 25.190 1.00 11.55 136 ALA B CA 1
ATOM 3310 C C . ALA B 1 120 ? 13.123 -8.124 23.790 1.00 10.39 136 ALA B C 1
ATOM 3311 O O . ALA B 1 120 ? 12.506 -7.236 23.207 1.00 10.63 136 ALA B O 1
ATOM 3313 N N . PHE B 1 121 ? 14.094 -8.855 23.219 1.00 9.95 137 PHE B N 1
ATOM 3314 C CA . PHE B 1 121 ? 14.608 -8.649 21.875 1.00 10.27 137 PHE B CA 1
ATOM 3315 C C . PHE B 1 121 ? 14.006 -9.713 20.964 1.00 9.60 137 PHE B C 1
ATOM 3316 O O . PHE B 1 121 ? 14.246 -10.891 21.175 1.00 10.32 137 PHE B O 1
ATOM 3324 N N . HIS B 1 122 ? 13.140 -9.268 20.063 1.00 9.28 138 HIS B N 1
ATOM 3325 C CA . HIS B 1 122 ? 12.416 -10.139 19.158 1.00 9.56 138 HIS B CA 1
ATOM 3326 C C . HIS B 1 122 ? 13.082 -10.125 17.788 1.00 9.25 138 HIS B C 1
ATOM 3327 O O . HIS B 1 122 ? 13.458 -9.081 17.290 1.00 8.87 138 HIS B O 1
ATOM 3334 N N . PHE B 1 123 ? 13.046 -11.283 17.104 1.00 9.30 139 PHE B N 1
ATOM 3335 C CA . PHE B 1 123 ? 13.543 -11.389 15.742 1.00 9.34 139 PHE B CA 1
ATOM 3336 C C . PHE B 1 123 ? 13.084 -12.725 15.171 1.00 9.09 139 PHE B C 1
ATOM 3337 O O . PHE B 1 123 ? 13.144 -13.722 15.871 1.00 9.31 139 PHE B O 1
ATOM 3345 N N . SER B 1 124 ? 12.670 -12.711 13.895 1.00 9.27 140 SER B N 1
ATOM 3346 C CA . SER B 1 124 ? 12.369 -13.932 13.164 1.00 9.20 140 SER B CA 1
ATOM 3347 C C . SER B 1 124 ? 13.238 -14.014 11.910 1.00 9.82 140 SER B C 1
ATOM 3348 O O . SER B 1 124 ? 13.456 -13.006 11.251 1.00 9.36 140 SER B O 1
ATOM 3351 N N . VAL B 1 125 ? 13.617 -15.246 11.543 1.00 9.82 141 VAL B N 1
ATOM 3352 C CA . VAL B 1 125 ? 14.444 -15.481 10.370 1.00 9.43 141 VAL B CA 1
ATOM 3353 C C . VAL B 1 125 ? 13.834 -16.564 9.483 1.00 10.27 141 VAL B C 1
ATOM 3354 O O . VAL B 1 125 ? 13.250 -17.535 9.976 1.00 10.06 141 VAL B O 1
ATOM 3358 N N . LEU B 1 126 ? 14.085 -16.385 8.184 1.00 10.73 142 LEU B N 1
ATOM 3359 C CA . LEU B 1 126 ? 13.658 -17.287 7.129 1.00 11.42 142 LEU B CA 1
ATOM 3360 C C . LEU B 1 126 ? 14.840 -17.491 6.191 1.00 10.96 142 LEU B C 1
ATOM 3361 O O . LEU B 1 126 ? 15.470 -16.538 5.724 1.00 10.63 142 LEU B O 1
ATOM 3366 N N . MET B 1 127 ? 15.088 -18.751 5.840 1.00 11.21 143 MET B N 1
ATOM 3367 C CA . MET B 1 127 ? 16.186 -19.102 4.958 1.00 13.13 143 MET B CA 1
ATOM 3368 C C . MET B 1 127 ? 15.952 -18.546 3.555 1.00 12.97 143 MET B C 1
ATOM 3369 O O . MET B 1 127 ? 14.849 -18.663 3.014 1.00 13.93 143 MET B O 1
ATOM 3374 N N . ASP B 1 128 ? 16.995 -17.948 2.970 1.00 13.11 144 ASP B N 1
ATOM 3375 C CA . ASP B 1 128 ? 16.973 -17.472 1.594 1.00 16.81 144 ASP B CA 1
ATOM 3376 C C . ASP B 1 128 ? 17.384 -18.604 0.658 1.00 18.33 144 ASP B C 1
ATOM 3377 O O . ASP B 1 128 ? 18.520 -19.052 0.694 1.00 19.38 144 ASP B O 1
ATOM 3382 N N . GLU B 1 129 ? 16.443 -19.071 -0.176 1.00 21.02 145 GLU B N 1
ATOM 3383 C CA . GLU B 1 129 ? 16.717 -20.192 -1.067 1.00 26.02 145 GLU B CA 1
ATOM 3384 C C . GLU B 1 129 ? 17.501 -19.759 -2.305 1.00 23.18 145 GLU B C 1
ATOM 3385 O O . GLU B 1 129 ? 18.100 -20.596 -2.988 1.00 24.91 145 GLU B O 1
ATOM 3391 N N . TRP B 1 130 ? 17.496 -18.450 -2.584 1.00 23.53 146 TRP B N 1
ATOM 3392 C CA . TRP B 1 130 ? 18.082 -17.921 -3.807 1.00 21.39 146 TRP B CA 1
ATOM 3393 C C . TRP B 1 130 ? 19.566 -17.589 -3.638 1.00 19.74 146 TRP B C 1
ATOM 3394 O O . TRP B 1 130 ? 20.283 -17.463 -4.633 1.00 20.65 146 TRP B O 1
ATOM 3405 N N . HIS B 1 131 ? 20.031 -17.380 -2.387 1.00 18.07 147 HIS B N 1
ATOM 3406 C CA . HIS B 1 131 ? 21.441 -17.093 -2.147 1.00 16.28 147 HIS B CA 1
ATOM 3407 C C . HIS B 1 131 ? 21.895 -17.811 -0.879 1.00 16.92 147 HIS B C 1
ATOM 3408 O O . HIS B 1 131 ? 21.977 -17.235 0.217 1.00 14.86 147 HIS B O 1
ATOM 3415 N N . LYS B 1 132 ? 22.150 -19.111 -0.997 1.00 15.97 148 LYS B N 1
ATOM 3416 C CA . LYS B 1 132 ? 22.224 -19.948 0.187 1.00 14.70 148 LYS B CA 1
ATOM 3417 C C . LYS B 1 132 ? 23.441 -19.581 1.033 1.00 12.99 148 LYS B C 1
ATOM 3418 O O . LYS B 1 132 ? 24.546 -19.423 0.514 1.00 12.90 148 LYS B O 1
ATOM 3424 N N . LEU B 1 133 ? 23.216 -19.522 2.356 1.00 12.59 149 LEU B N 1
ATOM 3425 C CA . LEU B 1 133 ? 24.302 -19.428 3.315 1.00 12.13 149 LEU B CA 1
ATOM 3426 C C . LEU B 1 133 ? 25.169 -20.671 3.228 1.00 12.38 149 LEU B C 1
ATOM 3427 O O . LEU B 1 133 ? 24.649 -21.778 3.077 1.00 13.38 149 LEU B O 1
ATOM 3432 N N . ASP B 1 134 ? 26.475 -20.462 3.359 1.00 11.28 150 ASP B N 1
ATOM 3433 C CA . ASP B 1 134 ? 27.422 -21.560 3.398 1.00 11.13 150 ASP B CA 1
ATOM 3434 C C . ASP B 1 134 ? 27.731 -21.919 4.849 1.00 10.87 150 ASP B C 1
ATOM 3435 O O . ASP B 1 134 ? 28.467 -21.202 5.536 1.00 10.53 150 ASP B O 1
ATOM 3440 N N . MET B 1 135 ? 27.204 -23.053 5.317 1.00 11.31 151 MET B N 1
ATOM 3441 C CA . MET B 1 135 ? 27.330 -23.424 6.720 1.00 11.22 151 MET B CA 1
ATOM 3442 C C . MET B 1 135 ? 28.715 -23.953 7.086 1.00 11.45 151 MET B C 1
ATOM 3443 O O . MET B 1 135 ? 28.966 -24.291 8.239 1.00 11.69 151 MET B O 1
ATOM 3448 N N . ILE B 1 136 ? 29.646 -23.968 6.118 1.00 11.45 152 ILE B N 1
ATOM 3449 C CA . ILE B 1 136 ? 31.049 -24.164 6.442 1.00 11.09 152 ILE B CA 1
ATOM 3450 C C . ILE B 1 136 ? 31.608 -23.022 7.305 1.00 10.73 152 ILE B C 1
ATOM 3451 O O . ILE B 1 136 ? 32.540 -23.221 8.087 1.00 11.30 152 ILE B O 1
ATOM 3456 N N . HIS B 1 137 ? 31.055 -21.813 7.101 1.00 11.05 153 HIS B N 1
ATOM 3457 C CA . HIS B 1 137 ? 31.444 -20.627 7.846 1.00 10.27 153 HIS B CA 1
ATOM 3458 C C . HIS B 1 137 ? 30.466 -20.300 8.983 1.00 10.20 153 HIS B C 1
ATOM 3459 O O . HIS B 1 137 ? 29.288 -20.620 8.940 1.00 11.09 153 HIS B O 1
ATOM 3466 N N . GLU B 1 138 ? 31.009 -19.550 9.939 1.00 10.46 154 GLU B N 1
ATOM 3467 C CA . GLU B 1 138 ? 30.237 -19.028 11.062 1.00 10.53 154 GLU B CA 1
ATOM 3468 C C . GLU B 1 138 ? 29.585 -17.720 10.647 1.00 10.02 154 GLU B C 1
ATOM 3469 O O . GLU B 1 138 ? 30.230 -16.847 10.064 1.00 9.89 154 GLU B O 1
ATOM 3475 N N . HIS B 1 139 ? 28.311 -17.573 11.011 1.00 9.61 155 HIS B N 1
ATOM 3476 C CA . HIS B 1 139 ? 27.562 -16.344 10.798 1.00 9.60 155 HIS B CA 1
ATOM 3477 C C . HIS B 1 139 ? 26.958 -15.883 12.117 1.00 9.19 155 HIS B C 1
ATOM 3478 O O . HIS B 1 139 ? 26.289 -16.648 12.812 1.00 9.69 155 HIS B O 1
ATOM 3485 N N . GLN B 1 140 ? 27.247 -14.625 12.467 1.00 9.32 156 GLN B N 1
ATOM 3486 C CA . GLN B 1 140 ? 26.607 -13.954 13.589 1.00 9.18 156 GLN B CA 1
ATOM 3487 C C . GLN B 1 140 ? 25.506 -13.088 13.002 1.00 8.69 156 GLN B C 1
ATOM 3488 O O . GLN B 1 140 ? 25.784 -12.157 12.251 1.00 9.75 156 GLN B O 1
ATOM 3494 N N . LEU B 1 141 ? 24.268 -13.440 13.354 1.00 8.66 157 LEU B N 1
ATOM 3495 C CA . LEU B 1 141 ? 23.093 -12.885 12.696 1.00 8.97 157 LEU B CA 1
ATOM 3496 C C . LEU B 1 141 ? 22.477 -11.740 13.495 1.00 9.83 157 LEU B C 1
ATOM 3497 O O . LEU B 1 141 ? 22.079 -10.741 12.906 1.00 10.29 157 LEU B O 1
ATOM 3502 N N . VAL B 1 142 ? 22.329 -11.942 14.805 1.00 9.84 158 VAL B N 1
ATOM 3503 C CA . VAL B 1 142 ? 21.671 -10.973 15.664 1.00 9.80 158 VAL B CA 1
ATOM 3504 C C . VAL B 1 142 ? 22.514 -10.904 16.930 1.00 10.21 158 VAL B C 1
ATOM 3505 O O . VAL B 1 142 ? 22.893 -11.952 17.474 1.00 9.73 158 VAL B O 1
ATOM 3509 N N . PHE B 1 143 ? 22.741 -9.697 17.447 1.00 10.16 159 PHE B N 1
ATOM 3510 C CA . PHE B 1 143 ? 23.454 -9.547 18.697 1.00 9.94 159 PHE B CA 1
ATOM 3511 C C . PHE B 1 143 ? 23.255 -8.144 19.273 1.00 9.82 159 PHE B C 1
ATOM 3512 O O . PHE B 1 143 ? 22.921 -7.219 18.531 1.00 10.61 159 PHE B O 1
ATOM 3520 N N . VAL B 1 144 ? 23.459 -8.028 20.590 1.00 11.38 160 VAL B N 1
ATOM 3521 C CA . VAL B 1 144 ? 23.609 -6.749 21.266 1.00 10.70 160 VAL B CA 1
ATOM 3522 C C . VAL B 1 144 ? 25.089 -6.602 21.600 1.00 10.82 160 VAL B C 1
ATOM 3523 O O . VAL B 1 144 ? 25.645 -7.461 22.256 1.00 11.14 160 VAL B O 1
ATOM 3527 N N . ALA B 1 145 ? 25.724 -5.553 21.059 1.00 11.41 161 ALA B N 1
ATOM 3528 C CA . ALA B 1 145 ? 27.168 -5.385 21.192 1.00 12.23 161 ALA B CA 1
ATOM 3529 C C . ALA B 1 145 ? 27.516 -4.156 22.030 1.00 12.54 161 ALA B C 1
ATOM 3530 O O . ALA B 1 145 ? 27.334 -3.038 21.556 1.00 13.21 161 ALA B O 1
ATOM 3532 N N . PRO B 1 146 ? 28.133 -4.355 23.214 1.00 12.49 162 PRO B N 1
ATOM 3533 C CA . PRO B 1 146 ? 28.756 -3.252 23.956 1.00 14.05 162 PRO B CA 1
ATOM 3534 C C . PRO B 1 146 ? 29.920 -2.669 23.167 1.00 15.38 162 PRO B C 1
ATOM 3535 O O . PRO B 1 146 ? 30.320 -3.195 22.132 1.00 15.42 162 PRO B O 1
ATOM 3539 N N . SER B 1 147 ? 30.485 -1.590 23.718 1.00 15.48 163 SER B N 1
ATOM 3540 C CA . SER B 1 147 ? 31.550 -0.855 23.058 1.00 16.04 163 SER B CA 1
ATOM 3541 C C . SER B 1 147 ? 32.781 -1.726 22.806 1.00 14.76 163 SER B C 1
ATOM 3542 O O . SER B 1 147 ? 33.526 -1.438 21.877 1.00 15.44 163 SER B O 1
ATOM 3545 N N . ASP B 1 148 ? 32.981 -2.792 23.600 1.00 14.03 164 ASP B N 1
ATOM 3546 C CA . ASP B 1 148 ? 34.159 -3.629 23.468 1.00 15.39 164 ASP B CA 1
ATOM 3547 C C . ASP B 1 148 ? 34.012 -4.630 22.320 1.00 15.65 164 ASP B C 1
ATOM 3548 O O . ASP B 1 148 ? 34.953 -5.356 22.020 1.00 17.76 164 ASP B O 1
ATOM 3553 N N . GLY B 1 149 ? 32.844 -4.679 21.668 1.00 15.08 165 GLY B N 1
ATOM 3554 C CA . GLY B 1 149 ? 32.632 -5.558 20.527 1.00 14.98 165 GLY B CA 1
ATOM 3555 C C . GLY B 1 149 ? 32.188 -6.969 20.904 1.00 14.29 165 GLY B C 1
ATOM 3556 O O . GLY B 1 149 ? 31.983 -7.791 19.999 1.00 14.36 165 GLY B O 1
ATOM 3557 N N . SER B 1 150 ? 32.101 -7.263 22.203 1.00 13.38 166 SER B N 1
ATOM 3558 C CA . SER B 1 150 ? 31.501 -8.485 22.705 1.00 13.27 166 SER B CA 1
ATOM 3559 C C . SER B 1 150 ? 30.005 -8.485 22.374 1.00 12.74 166 SER B C 1
ATOM 3560 O O . SER B 1 150 ? 29.476 -7.499 21.897 1.00 11.48 166 SER B O 1
ATOM 3563 N N . HIS B 1 151 ? 29.342 -9.619 22.614 1.00 11.55 167 HIS B N 1
ATOM 3564 C CA . HIS B 1 151 ? 27.925 -9.769 22.321 1.00 10.49 167 HIS B CA 1
ATOM 3565 C C . HIS B 1 151 ? 27.191 -10.273 23.563 1.00 10.24 167 HIS B C 1
ATOM 3566 O O . HIS B 1 151 ? 27.461 -11.370 24.025 1.00 11.84 167 HIS B O 1
ATOM 3573 N N . VAL B 1 152 ? 26.270 -9.481 24.123 1.00 11.28 168 VAL B N 1
ATOM 3574 C CA . VAL B 1 152 ? 25.530 -9.902 25.302 1.00 11.32 168 VAL B CA 1
ATOM 3575 C C . VAL B 1 152 ? 24.812 -11.239 25.063 1.00 10.90 168 VAL B C 1
ATOM 3576 O O . VAL B 1 152 ? 24.766 -12.099 25.942 1.00 11.55 168 VAL B O 1
ATOM 3580 N N . PHE B 1 153 ? 24.257 -11.386 23.860 1.00 10.00 169 PHE B N 1
ATOM 3581 C CA . PHE B 1 153 ? 23.805 -12.649 23.298 1.00 9.96 169 PHE B CA 1
ATOM 3582 C C . PHE B 1 153 ? 24.025 -12.559 21.800 1.00 9.80 169 PHE B C 1
ATOM 3583 O O . PHE B 1 153 ? 24.201 -11.483 21.241 1.00 9.03 169 PHE B O 1
ATOM 3591 N N . THR B 1 154 ? 24.029 -13.722 21.151 1.00 10.00 170 THR B N 1
ATOM 3592 C CA . THR B 1 154 ? 24.182 -13.834 19.710 1.00 9.97 170 THR B CA 1
ATOM 3593 C C . THR B 1 154 ? 23.235 -14.905 19.173 1.00 9.47 170 THR B C 1
ATOM 3594 O O . THR B 1 154 ? 23.147 -15.974 19.769 1.00 9.75 170 THR B O 1
ATOM 3598 N N . LEU B 1 155 ? 22.573 -14.638 18.044 1.00 9.03 171 LEU B N 1
ATOM 3599 C CA . LEU B 1 155 ? 22.009 -15.694 17.212 1.00 8.39 171 LEU B CA 1
ATOM 3600 C C . LEU B 1 155 ? 23.052 -16.010 16.154 1.00 8.56 171 LEU B C 1
ATOM 3601 O O . LEU B 1 155 ? 23.475 -15.123 15.415 1.00 8.74 171 LEU B O 1
ATOM 3606 N N . GLN B 1 156 ? 23.486 -17.270 16.116 1.00 9.25 172 GLN B N 1
ATOM 3607 C CA . GLN B 1 156 ? 24.551 -17.761 15.246 1.00 8.90 172 GLN B CA 1
ATOM 3608 C C . GLN B 1 156 ? 24.006 -18.872 14.353 1.00 9.94 172 GLN B C 1
ATOM 3609 O O . GLN B 1 156 ? 23.121 -19.605 14.773 1.00 9.75 172 GLN B O 1
ATOM 3615 N N . VAL B 1 157 ? 24.579 -19.041 13.164 1.00 9.72 173 VAL B N 1
ATOM 3616 C CA . VAL B 1 157 ? 24.365 -20.236 12.377 1.00 10.14 173 VAL B CA 1
ATOM 3617 C C . VAL B 1 157 ? 25.641 -20.493 11.589 1.00 10.46 173 VAL B C 1
ATOM 3618 O O . VAL B 1 157 ? 26.392 -19.567 11.238 1.00 10.22 173 VAL B O 1
ATOM 3622 N N . GLY B 1 158 ? 25.859 -21.781 11.299 1.00 10.11 174 GLY B N 1
ATOM 3623 C CA . GLY B 1 158 ? 27.038 -22.206 10.554 1.00 10.08 174 GLY B CA 1
ATOM 3624 C C . GLY B 1 158 ? 28.117 -22.717 11.510 1.00 11.22 174 GLY B C 1
ATOM 3625 O O . GLY B 1 158 ? 28.080 -22.502 12.721 1.00 11.70 174 GLY B O 1
ATOM 3626 N N . SER B 1 159 ? 29.138 -23.355 10.946 1.00 10.44 175 SER B N 1
ATOM 3627 C CA . SER B 1 159 ? 30.178 -23.990 11.725 1.00 10.77 175 SER B CA 1
ATOM 3628 C C . SER B 1 159 ? 31.002 -22.929 12.428 1.00 10.91 175 SER B C 1
ATOM 3629 O O . SER B 1 159 ? 31.585 -22.066 11.761 1.00 10.71 175 SER B O 1
ATOM 3632 N N . PRO B 1 160 ? 31.098 -22.951 13.767 1.00 11.43 176 PRO B N 1
ATOM 3633 C CA . PRO B 1 160 ? 31.953 -21.994 14.471 1.00 11.85 176 PRO B CA 1
ATOM 3634 C C . PRO B 1 160 ? 33.381 -21.949 13.937 1.00 12.33 176 PRO B C 1
ATOM 3635 O O . PRO B 1 160 ? 33.978 -22.988 13.616 1.00 12.90 176 PRO B O 1
ATOM 3639 N N . PHE B 1 161 ? 33.906 -20.731 13.818 1.00 12.41 177 PHE B N 1
ATOM 3640 C CA . PHE B 1 161 ? 35.279 -20.517 13.381 1.00 12.15 177 PHE B CA 1
ATOM 3641 C C . PHE B 1 161 ? 36.221 -21.138 14.408 1.00 13.33 177 PHE B C 1
ATOM 3642 O O . PHE B 1 161 ? 36.066 -20.894 15.593 1.00 13.29 177 PHE B O 1
ATOM 3650 N N . THR B 1 162 ? 37.232 -21.873 13.935 1.00 13.40 178 THR B N 1
ATOM 3651 C CA . THR B 1 162 ? 38.299 -22.327 14.814 1.00 14.69 178 THR B CA 1
ATOM 3652 C C . THR B 1 162 ? 39.627 -22.160 14.088 1.00 15.69 178 THR B C 1
ATOM 3653 O O . THR B 1 162 ? 39.692 -22.267 12.865 1.00 14.96 178 THR B O 1
ATOM 3657 N N . ASN B 1 163 ? 40.660 -21.893 14.897 1.00 16.12 179 ASN B N 1
ATOM 3658 C CA . ASN B 1 163 ? 42.041 -21.883 14.449 1.00 17.18 179 ASN B CA 1
ATOM 3659 C C . ASN B 1 163 ? 42.841 -22.807 15.360 1.00 18.50 179 ASN B C 1
ATOM 3660 O O . ASN B 1 163 ? 43.023 -22.477 16.528 1.00 19.12 179 ASN B O 1
ATOM 3665 N N . PRO B 1 164 ? 43.390 -23.941 14.862 1.00 18.92 180 PRO B N 1
ATOM 3666 C CA . PRO B 1 164 ? 43.284 -24.347 13.459 1.00 17.79 180 PRO B CA 1
ATOM 3667 C C . PRO B 1 164 ? 41.911 -24.842 13.014 1.00 16.80 180 PRO B C 1
ATOM 3668 O O . PRO B 1 164 ? 41.072 -25.188 13.838 1.00 17.24 180 PRO B O 1
ATOM 3672 N N . THR B 1 165 ? 41.731 -24.880 11.696 1.00 16.86 181 THR B N 1
ATOM 3673 C CA . THR B 1 165 ? 40.548 -25.470 11.094 1.00 17.16 181 THR B CA 1
ATOM 3674 C C . THR B 1 165 ? 40.393 -26.920 11.561 1.00 18.38 181 THR B C 1
ATOM 3675 O O . THR B 1 165 ? 41.371 -27.684 11.631 1.00 18.87 181 THR B O 1
ATOM 3679 N N . GLY B 1 166 ? 39.148 -27.268 11.917 1.00 17.74 182 GLY B N 1
ATOM 3680 C CA . GLY B 1 166 ? 38.756 -28.619 12.290 1.00 17.04 182 GLY B CA 1
ATOM 3681 C C . GLY B 1 166 ? 37.851 -29.221 11.222 1.00 17.67 182 GLY B C 1
ATOM 3682 O O . GLY B 1 166 ? 37.685 -28.647 10.150 1.00 17.08 182 GLY B O 1
ATOM 3683 N N . PRO B 1 167 ? 37.199 -30.365 11.523 1.00 18.52 183 PRO B N 1
ATOM 3684 C CA . PRO B 1 167 ? 36.282 -31.005 10.585 1.00 19.08 183 PRO B CA 1
ATOM 3685 C C . PRO B 1 167 ? 35.148 -30.036 10.262 1.00 19.28 183 PRO B C 1
ATOM 3686 O O . PRO B 1 167 ? 34.612 -29.397 11.176 1.00 18.19 183 PRO B O 1
ATOM 3690 N N . LEU B 1 168 ? 34.822 -29.930 8.971 1.00 17.45 184 LEU B N 1
ATOM 3691 C CA . LEU B 1 168 ? 33.787 -29.027 8.492 1.00 16.44 184 LEU B CA 1
ATOM 3692 C C . LEU B 1 168 ? 32.951 -29.716 7.422 1.00 20.02 184 LEU B C 1
ATOM 3693 O O . LEU B 1 168 ? 33.492 -30.297 6.470 1.00 19.85 184 LEU B O 1
ATOM 3698 N N . PRO B 1 169 ? 31.611 -29.573 7.454 1.00 15.20 185 PRO B N 1
ATOM 3699 C CA . PRO B 1 169 ? 30.928 -28.756 8.468 1.00 14.85 185 PRO B CA 1
ATOM 3700 C C . PRO B 1 169 ? 30.884 -29.414 9.838 1.00 15.47 185 PRO B C 1
ATOM 3701 O O . PRO B 1 169 ? 30.971 -30.635 9.942 1.00 17.17 185 PRO B O 1
ATOM 3705 N N . ALA B 1 170 ? 30.725 -28.583 10.884 1.00 14.63 186 ALA B N 1
ATOM 3706 C CA . ALA B 1 170 ? 30.554 -29.043 12.255 1.00 14.98 186 ALA B CA 1
ATOM 3707 C C . ALA B 1 170 ? 29.218 -29.750 12.395 1.00 14.69 186 ALA B C 1
ATOM 3708 O O . ALA B 1 170 ? 28.283 -29.498 11.641 1.00 14.67 186 ALA B O 1
ATOM 3710 N N . PRO B 1 171 ? 29.050 -30.644 13.399 1.00 16.12 187 PRO B N 1
ATOM 3711 C CA . PRO B 1 171 ? 27.723 -31.177 13.682 1.00 16.63 187 PRO B CA 1
ATOM 3712 C C . PRO B 1 171 ? 26.719 -30.053 13.942 1.00 14.84 187 PRO B C 1
ATOM 3713 O O . PRO B 1 171 ? 27.047 -29.088 14.623 1.00 15.99 187 PRO B O 1
ATOM 3717 N N . ARG B 1 172 ? 25.529 -30.172 13.351 1.00 15.79 188 ARG B N 1
ATOM 3718 C CA . ARG B 1 172 ? 24.460 -29.195 13.529 1.00 15.68 188 ARG B CA 1
ATOM 3719 C C . ARG B 1 172 ? 24.906 -27.806 13.074 1.00 14.73 188 ARG B C 1
ATOM 3720 O O . ARG B 1 172 ? 24.457 -26.786 13.601 1.00 13.17 188 ARG B O 1
ATOM 3728 N N . ALA B 1 173 ? 25.782 -27.736 12.070 1.00 13.92 189 ALA B N 1
ATOM 3729 C CA . ALA B 1 173 ? 26.199 -26.457 11.510 1.00 13.31 189 ALA B CA 1
ATOM 3730 C C . ALA B 1 173 ? 24.981 -25.661 11.060 1.00 13.37 189 ALA B C 1
ATOM 3731 O O . ALA B 1 173 ? 24.972 -24.429 11.177 1.00 12.82 189 ALA B O 1
ATOM 3733 N N . ASP B 1 174 ? 23.958 -26.342 10.533 1.00 12.61 190 ASP B N 1
ATOM 3734 C CA . ASP B 1 174 ? 22.802 -25.653 9.993 1.00 13.34 190 ASP B CA 1
ATOM 3735 C C . ASP B 1 174 ? 21.715 -25.504 11.064 1.00 12.40 190 ASP B C 1
ATOM 3736 O O . ASP B 1 174 ? 20.556 -25.300 10.711 1.00 13.23 190 ASP B O 1
ATOM 3741 N N . TRP B 1 175 ? 22.086 -25.590 12.339 1.00 11.61 191 TRP B N 1
ATOM 3742 C CA . TRP B 1 175 ? 21.189 -25.237 13.433 1.00 11.17 191 TRP B CA 1
ATOM 3743 C C . TRP B 1 175 ? 21.452 -23.797 13.884 1.00 11.49 191 TRP B C 1
ATOM 3744 O O . TRP B 1 175 ? 22.587 -23.432 14.177 1.00 10.91 191 TRP B O 1
ATOM 3755 N N . LEU B 1 176 ? 20.358 -23.037 13.953 1.00 10.74 192 LEU B N 1
ATOM 3756 C CA . LEU B 1 176 ? 20.352 -21.741 14.618 1.00 10.59 192 LEU B CA 1
ATOM 3757 C C . LEU B 1 176 ? 20.683 -21.944 16.090 1.00 10.72 192 LEU B C 1
ATOM 3758 O O . LEU B 1 176 ? 20.162 -22.877 16.702 1.00 10.45 192 LEU B O 1
ATOM 3763 N N . LYS B 1 177 ? 21.548 -21.089 16.650 1.00 9.38 193 LYS B N 1
ATOM 3764 C CA . LYS B 1 177 ? 21.978 -21.205 18.037 1.00 10.19 193 LYS B CA 1
ATOM 3765 C C . LYS B 1 177 ? 21.904 -19.854 18.734 1.00 9.61 193 LYS B C 1
ATOM 3766 O O . LYS B 1 177 ? 22.264 -18.841 18.146 1.00 10.41 193 LYS B O 1
ATOM 3772 N N . ILE B 1 178 ? 21.347 -19.833 19.931 1.00 9.86 194 ILE B N 1
ATOM 3773 C CA . ILE B 1 178 ? 21.466 -18.664 20.787 1.00 9.76 194 ILE B CA 1
ATOM 3774 C C . ILE B 1 178 ? 22.611 -18.889 21.767 1.00 10.45 194 ILE B C 1
ATOM 3775 O O . ILE B 1 178 ? 22.600 -19.878 22.497 1.00 10.84 194 ILE B O 1
ATOM 3780 N N . LEU B 1 179 ? 23.548 -17.923 21.797 1.00 10.10 195 LEU B N 1
ATOM 3781 C CA . LEU B 1 179 ? 24.713 -17.944 22.671 1.00 10.12 195 LEU B CA 1
ATOM 3782 C C . LEU B 1 179 ? 24.610 -16.857 23.729 1.00 10.73 195 LEU B C 1
ATOM 3783 O O . LEU B 1 179 ? 24.122 -15.772 23.451 1.00 10.82 195 LEU B O 1
ATOM 3788 N N . ASN B 1 180 ? 25.196 -17.132 24.891 1.00 10.64 196 ASN B N 1
ATOM 3789 C CA . ASN B 1 180 ? 25.367 -16.100 25.897 1.00 11.75 196 ASN B CA 1
ATOM 3790 C C . ASN B 1 180 ? 26.647 -15.327 25.591 1.00 11.66 196 ASN B C 1
ATOM 3791 O O . ASN B 1 180 ? 27.331 -15.579 24.606 1.00 11.22 196 ASN B O 1
ATOM 3796 N N . HIS B 1 181 ? 26.983 -14.390 26.480 1.00 11.58 197 HIS B N 1
ATOM 3797 C CA . HIS B 1 181 ? 28.129 -13.517 26.277 1.00 12.31 197 HIS B CA 1
ATOM 3798 C C . HIS B 1 181 ? 29.452 -14.283 26.286 1.00 12.15 197 HIS B C 1
ATOM 3799 O O . HIS B 1 181 ? 30.412 -13.839 25.654 1.00 13.82 197 HIS B O 1
ATOM 3806 N N . ASN B 1 182 ? 29.469 -15.424 26.973 1.00 11.67 198 ASN B N 1
ATOM 3807 C CA . ASN B 1 182 ? 30.612 -16.320 27.071 1.00 13.17 198 ASN B CA 1
ATOM 3808 C C . ASN B 1 182 ? 30.678 -17.333 25.925 1.00 13.14 198 ASN B C 1
ATOM 3809 O O . ASN B 1 182 ? 31.557 -18.191 25.923 1.00 14.68 198 ASN B O 1
ATOM 3814 N N . LEU B 1 183 ? 29.735 -17.242 24.974 1.00 12.45 199 LEU B N 1
ATOM 3815 C CA . LEU B 1 183 ? 29.621 -18.125 23.822 1.00 13.18 199 LEU B CA 1
ATOM 3816 C C . LEU B 1 183 ? 29.118 -19.521 24.173 1.00 12.88 199 LEU B C 1
ATOM 3817 O O . LEU B 1 183 ? 29.094 -20.384 23.294 1.00 13.82 199 LEU B O 1
ATOM 3822 N N . ASP B 1 184 ? 28.550 -19.712 25.367 1.00 12.97 200 ASP B N 1
ATOM 3823 C CA . ASP B 1 184 ? 27.872 -20.967 25.655 1.00 13.77 200 ASP B CA 1
ATOM 3824 C C . ASP B 1 184 ? 26.597 -21.071 24.816 1.00 12.74 200 ASP B C 1
ATOM 3825 O O . ASP B 1 184 ? 25.843 -20.097 24.669 1.00 13.30 200 ASP B O 1
ATOM 3830 N N . VAL B 1 185 ? 26.359 -22.259 24.268 1.00 12.00 201 VAL B N 1
ATOM 3831 C CA . VAL B 1 185 ? 25.142 -22.537 23.519 1.00 11.56 201 VAL B CA 1
ATOM 3832 C C . VAL B 1 185 ? 24.003 -22.722 24.507 1.00 12.56 201 VAL B C 1
ATOM 3833 O O . VAL B 1 185 ? 24.051 -23.638 25.330 1.00 12.98 201 VAL B O 1
ATOM 3837 N N . LEU B 1 186 ? 23.015 -21.827 24.441 1.00 11.66 202 LEU B N 1
ATOM 3838 C CA . LEU B 1 186 ? 21.878 -21.900 25.346 1.00 11.81 202 LEU B CA 1
ATOM 3839 C C . LEU B 1 186 ? 20.745 -22.723 24.758 1.00 12.10 202 LEU B C 1
ATOM 3840 O O . LEU B 1 186 ? 19.995 -23.366 25.502 1.00 12.69 202 LEU B O 1
ATOM 3845 N N . PHE B 1 187 ? 20.570 -22.618 23.445 1.00 11.66 203 PHE B N 1
ATOM 3846 C CA . PHE B 1 187 ? 19.463 -23.225 22.734 1.00 11.64 203 PHE B CA 1
ATOM 3847 C C . PHE B 1 187 ? 19.885 -23.385 21.278 1.00 11.65 203 PHE B C 1
ATOM 3848 O O . PHE B 1 187 ? 20.504 -22.480 20.741 1.00 11.66 203 PHE B O 1
ATOM 3856 N N . GLU B 1 188 ? 19.509 -24.485 20.617 1.00 11.85 204 GLU B N 1
ATOM 3857 C CA . GLU B 1 188 ? 19.802 -24.657 19.201 1.00 12.54 204 GLU B CA 1
ATOM 3858 C C . GLU B 1 188 ? 18.652 -25.418 18.551 1.00 11.63 204 GLU B C 1
ATOM 3859 O O . GLU B 1 188 ? 18.005 -26.246 19.197 1.00 13.37 204 GLU B O 1
ATOM 3865 N N . THR B 1 189 ? 18.374 -25.090 17.298 1.00 11.79 205 THR B N 1
ATOM 3866 C CA . THR B 1 189 ? 17.284 -25.719 16.581 1.00 12.35 205 THR B CA 1
ATOM 3867 C C . THR B 1 189 ? 17.587 -25.688 15.089 1.00 12.52 205 THR B C 1
ATOM 3868 O O . THR B 1 189 ? 18.200 -24.751 14.580 1.00 12.05 205 THR B O 1
ATOM 3872 N N . GLU B 1 190 ? 17.146 -26.701 14.342 1.00 12.44 206 GLU B N 1
ATOM 3873 C CA . GLU B 1 190 ? 17.526 -26.805 12.941 1.00 13.19 206 GLU B CA 1
ATOM 3874 C C . GLU B 1 190 ? 16.977 -25.600 12.178 1.00 12.15 206 GLU B C 1
ATOM 3875 O O . GLU B 1 190 ? 15.818 -25.244 12.345 1.00 13.28 206 GLU B O 1
ATOM 3881 N N . PHE B 1 191 ? 17.799 -25.018 11.303 1.00 11.70 207 PHE B N 1
ATOM 3882 C CA . PHE B 1 191 ? 17.352 -23.940 10.432 1.00 11.88 207 PHE B CA 1
ATOM 3883 C C . PHE B 1 191 ? 16.615 -24.535 9.234 1.00 12.72 207 PHE B C 1
ATOM 3884 O O . PHE B 1 191 ? 17.152 -24.580 8.127 1.00 14.32 207 PHE B O 1
ATOM 3892 N N . THR B 1 192 ? 15.425 -25.053 9.498 1.00 12.90 208 THR B N 1
ATOM 3893 C CA . THR B 1 192 ? 14.632 -25.663 8.445 1.00 12.70 208 THR B CA 1
ATOM 3894 C C . THR B 1 192 ? 14.198 -24.591 7.452 1.00 13.11 208 THR B C 1
ATOM 3895 O O . THR B 1 192 ? 13.960 -23.448 7.832 1.00 11.85 208 THR B O 1
ATOM 3899 N N . ASP B 1 193 ? 14.080 -24.970 6.177 1.00 14.62 209 ASP B N 1
ATOM 3900 C CA . ASP B 1 193 ? 13.681 -24.050 5.131 1.00 15.81 209 ASP B CA 1
ATOM 3901 C C . ASP B 1 193 ? 12.173 -23.770 5.197 1.00 14.23 209 ASP B C 1
ATOM 3902 O O . ASP B 1 193 ? 11.401 -24.484 5.849 1.00 14.68 209 ASP B O 1
ATOM 3907 N N . GLU B 1 194 ? 11.761 -22.696 4.515 1.00 15.03 210 GLU B N 1
ATOM 3908 C CA . GLU B 1 194 ? 10.358 -22.341 4.302 1.00 16.62 210 GLU B CA 1
ATOM 3909 C C . GLU B 1 194 ? 9.596 -22.210 5.617 1.00 16.90 210 GLU B C 1
ATOM 3910 O O . GLU B 1 194 ? 8.393 -22.457 5.682 1.00 20.11 210 GLU B O 1
ATOM 3916 N N . THR B 1 195 ? 10.324 -21.785 6.655 1.00 15.08 211 THR B N 1
ATOM 3917 C CA . THR B 1 195 ? 9.814 -21.662 8.005 1.00 14.32 211 THR B CA 1
ATOM 3918 C C . THR B 1 195 ? 10.309 -20.348 8.614 1.00 13.04 211 THR B C 1
ATOM 3919 O O . THR B 1 195 ? 11.491 -20.005 8.525 1.00 13.25 211 THR B O 1
ATOM 3923 N N . TRP B 1 196 ? 9.390 -19.603 9.219 1.00 11.73 212 TRP B N 1
ATOM 3924 C CA . TRP B 1 196 ? 9.765 -18.478 10.059 1.00 11.07 212 TRP B CA 1
ATOM 3925 C C . TRP B 1 196 ? 10.139 -18.995 11.431 1.00 11.09 212 TRP B C 1
ATOM 3926 O O . TRP B 1 196 ? 9.307 -19.578 12.127 1.00 11.54 212 TRP B O 1
ATOM 3937 N N . HIS B 1 197 ? 11.405 -18.775 11.793 1.00 10.84 213 HIS B N 1
ATOM 3938 C CA . HIS B 1 197 ? 11.962 -19.145 13.073 1.00 10.67 213 HIS B CA 1
ATOM 3939 C C . HIS B 1 197 ? 11.899 -17.902 13.953 1.00 10.04 213 HIS B C 1
ATOM 3940 O O . HIS B 1 197 ? 12.623 -16.939 13.710 1.00 11.10 213 HIS B O 1
ATOM 3947 N N . ASN B 1 198 ? 10.953 -17.913 14.879 1.00 8.93 214 ASN B N 1
ATOM 3948 C CA . ASN B 1 198 ? 10.646 -16.775 15.735 1.00 9.24 214 ASN B CA 1
ATOM 3949 C C . ASN B 1 198 ? 11.404 -16.905 17.054 1.00 9.31 214 ASN B C 1
ATOM 3950 O O . ASN B 1 198 ? 11.303 -17.935 17.726 1.00 9.06 214 ASN B O 1
ATOM 3955 N N . PHE B 1 199 ? 12.048 -15.808 17.493 1.00 9.69 215 PHE B N 1
ATOM 3956 C CA . PHE B 1 199 ? 12.777 -15.775 18.752 1.00 9.09 215 PHE B CA 1
ATOM 3957 C C . PHE B 1 199 ? 12.409 -14.550 19.579 1.00 9.35 215 PHE B C 1
ATOM 3958 O O . PHE B 1 199 ? 12.091 -13.498 19.019 1.00 9.24 215 PHE B O 1
ATOM 3966 N N . ALA B 1 200 ? 12.504 -14.718 20.886 1.00 9.88 216 ALA B N 1
ATOM 3967 C CA . ALA B 1 200 ? 12.696 -13.580 21.762 1.00 9.24 216 ALA B CA 1
ATOM 3968 C C . ALA B 1 200 ? 13.751 -13.961 22.791 1.00 9.88 216 ALA B C 1
ATOM 3969 O O . ALA B 1 200 ? 13.717 -15.050 23.362 1.00 11.87 216 ALA B O 1
ATOM 3971 N N . VAL B 1 201 ? 14.643 -13.007 23.072 1.00 9.41 217 VAL B N 1
ATOM 3972 C CA . VAL B 1 201 ? 15.621 -13.121 24.131 1.00 9.36 217 VAL B CA 1
ATOM 3973 C C . VAL B 1 201 ? 15.321 -12.021 25.140 1.00 9.83 217 VAL B C 1
ATOM 3974 O O . VAL B 1 201 ? 15.322 -10.844 24.765 1.00 10.31 217 VAL B O 1
ATOM 3978 N N . ILE B 1 202 ? 14.977 -12.439 26.363 1.00 10.32 218 ILE B N 1
ATOM 3979 C CA . ILE B 1 202 ? 14.802 -11.505 27.466 1.00 10.94 218 ILE B CA 1
ATOM 3980 C C . ILE B 1 202 ? 16.146 -11.313 28.149 1.00 10.41 218 ILE B C 1
ATOM 3981 O O . ILE B 1 202 ? 16.730 -12.244 28.691 1.00 10.97 218 ILE B O 1
ATOM 3986 N N . VAL B 1 203 ? 16.590 -10.054 28.128 1.00 11.56 219 VAL B N 1
ATOM 3987 C CA . VAL B 1 203 ? 17.747 -9.603 28.874 1.00 11.99 219 VAL B CA 1
ATOM 3988 C C . VAL B 1 203 ? 17.255 -8.882 30.120 1.00 12.91 219 VAL B C 1
ATOM 3989 O O . VAL B 1 203 ? 16.516 -7.917 30.006 1.00 13.85 219 VAL B O 1
ATOM 3993 N N . ASP B 1 204 ? 17.688 -9.369 31.282 1.00 13.97 220 ASP B N 1
ATOM 3994 C CA . ASP B 1 204 ? 17.451 -8.644 32.525 1.00 14.25 220 ASP B CA 1
ATOM 3995 C C . ASP B 1 204 ? 18.752 -7.912 32.809 1.00 15.08 220 ASP B C 1
ATOM 3996 O O . ASP B 1 204 ? 19.706 -8.563 33.206 1.00 16.12 220 ASP B O 1
ATOM 4001 N N . TRP B 1 205 ? 18.769 -6.612 32.513 1.00 16.21 221 TRP B N 1
ATOM 4002 C CA . TRP B 1 205 ? 19.970 -5.802 32.654 1.00 17.72 221 TRP B CA 1
ATOM 4003 C C . TRP B 1 205 ? 20.372 -5.611 34.110 1.00 20.36 221 TRP B C 1
ATOM 4004 O O . TRP B 1 205 ? 21.535 -5.329 34.362 1.00 21.46 221 TRP B O 1
ATOM 4015 N N . GLU B 1 206 ? 19.430 -5.753 35.053 1.00 20.26 222 GLU B N 1
ATOM 4016 C CA . GLU B 1 206 ? 19.761 -5.578 36.457 1.00 21.54 222 GLU B CA 1
ATOM 4017 C C . GLU B 1 206 ? 20.487 -6.813 36.967 1.00 23.86 222 GLU B C 1
ATOM 4018 O O . GLU B 1 206 ? 21.463 -6.705 37.692 1.00 24.35 222 GLU B O 1
ATOM 4024 N N . LYS B 1 207 ? 19.984 -7.994 36.594 1.00 23.57 223 LYS B N 1
ATOM 4025 C CA . LYS B 1 207 ? 20.408 -9.244 37.196 1.00 23.54 223 LYS B CA 1
ATOM 4026 C C . LYS B 1 207 ? 21.377 -9.983 36.281 1.00 21.14 223 LYS B C 1
ATOM 4027 O O . LYS B 1 207 ? 21.921 -11.000 36.696 1.00 21.55 223 LYS B O 1
ATOM 4033 N N . ARG B 1 208 ? 21.589 -9.431 35.080 1.00 20.43 224 ARG B N 1
ATOM 4034 C CA . ARG B 1 208 ? 22.439 -9.980 34.029 1.00 20.60 224 ARG B CA 1
ATOM 4035 C C . ARG B 1 208 ? 22.061 -11.440 33.762 1.00 18.14 224 ARG B C 1
ATOM 4036 O O . ARG B 1 208 ? 22.865 -12.345 33.949 1.00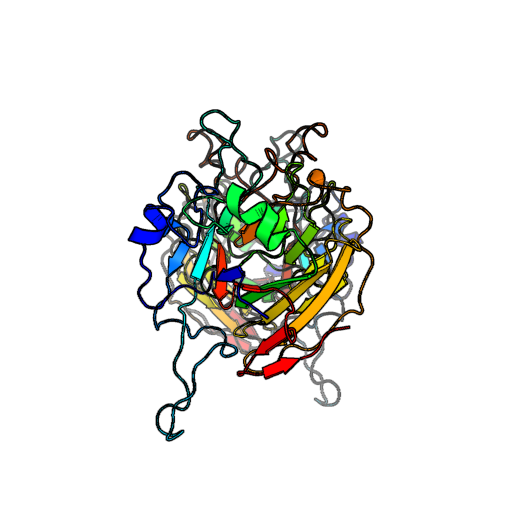 19.16 224 ARG B O 1
ATOM 4044 N N . THR B 1 209 ? 20.802 -11.639 33.353 1.00 15.67 225 THR B N 1
ATOM 4045 C CA . THR B 1 209 ? 20.317 -12.939 32.931 1.00 14.09 225 THR B CA 1
ATOM 4046 C C . THR B 1 209 ? 19.834 -12.858 31.485 1.00 13.23 225 THR B C 1
ATOM 4047 O O . THR B 1 209 ? 19.604 -11.779 30.935 1.00 12.97 225 THR B O 1
ATOM 4051 N N . LEU B 1 210 ? 19.666 -14.059 30.904 1.00 12.87 226 LEU B N 1
ATOM 4052 C CA . LEU B 1 210 ? 19.046 -14.276 29.602 1.00 11.86 226 LEU B CA 1
ATOM 4053 C C . LEU B 1 210 ? 17.973 -15.346 29.717 1.00 12.43 226 LEU B C 1
ATOM 4054 O O . LEU B 1 210 ? 18.105 -16.306 30.468 1.00 12.87 226 LEU B O 1
ATOM 4059 N N . GLN B 1 211 ? 16.942 -15.212 28.891 1.00 11.58 227 GLN B N 1
ATOM 4060 C CA . GLN B 1 211 ? 15.987 -16.294 28.708 1.00 11.77 227 GLN B CA 1
ATOM 4061 C C . GLN B 1 211 ? 15.535 -16.326 27.257 1.00 11.69 227 GLN B C 1
ATOM 4062 O O . GLN B 1 211 ? 15.215 -15.279 26.694 1.00 10.98 227 GLN B O 1
ATOM 4068 N N . VAL B 1 212 ? 15.542 -17.533 26.663 1.00 10.94 228 VAL B N 1
ATOM 4069 C CA . VAL B 1 212 ? 15.218 -17.701 25.259 1.00 10.90 228 VAL B CA 1
ATOM 4070 C C . VAL B 1 212 ? 13.796 -18.237 25.097 1.00 9.83 228 VAL B C 1
ATOM 4071 O O . VAL B 1 212 ? 13.382 -19.165 25.806 1.00 10.88 228 VAL B O 1
ATOM 4075 N N . TRP B 1 213 ? 13.089 -17.630 24.145 1.00 10.11 229 TRP B N 1
ATOM 4076 C CA . TRP B 1 213 ? 11.756 -18.017 23.702 1.00 11.56 229 TRP B CA 1
ATOM 4077 C C . TRP B 1 213 ? 11.817 -18.282 22.204 1.00 10.46 229 TRP B C 1
ATOM 4078 O O . TRP B 1 213 ? 12.538 -17.582 21.476 1.00 9.63 229 TRP B O 1
ATOM 4089 N N . TYR B 1 214 ? 11.089 -19.300 21.738 1.00 10.67 230 TYR B N 1
ATOM 4090 C CA . TYR B 1 214 ? 11.157 -19.700 20.351 1.00 10.84 230 TYR B CA 1
ATOM 4091 C C . TYR B 1 214 ? 9.851 -20.335 19.890 1.00 10.87 230 TYR B C 1
ATOM 4092 O O . TYR B 1 214 ? 9.154 -20.980 20.681 1.00 11.39 230 TYR B O 1
ATOM 4101 N N . SER B 1 215 ? 9.554 -20.141 18.611 1.00 10.40 231 SER B N 1
ATOM 4102 C CA . SER B 1 215 ? 8.494 -20.896 17.948 1.00 10.84 231 SER B CA 1
ATOM 4103 C C . SER B 1 215 ? 8.714 -20.879 16.443 1.00 11.05 231 SER B C 1
ATOM 4104 O O . SER B 1 215 ? 9.553 -20.137 15.924 1.00 11.07 231 SER B O 1
ATOM 4107 N N . GLN B 1 216 ? 7.847 -21.607 15.721 1.00 11.52 232 GLN B N 1
ATOM 4108 C CA . GLN B 1 216 ? 7.840 -21.591 14.268 1.00 12.51 232 GLN B CA 1
ATOM 4109 C C . GLN B 1 216 ? 6.520 -21.065 13.727 1.00 11.98 232 GLN B C 1
ATOM 4110 O O . GLN B 1 216 ? 5.456 -21.367 14.269 1.00 12.49 232 GLN B O 1
ATOM 4116 N N . ASN B 1 217 ? 6.611 -20.277 12.664 1.00 12.18 233 ASN B N 1
ATOM 4117 C CA . ASN B 1 217 ? 5.462 -19.847 11.890 1.00 12.72 233 ASN B CA 1
ATOM 4118 C C . ASN B 1 217 ? 4.447 -19.171 12.802 1.00 13.67 233 ASN B C 1
ATOM 4119 O O . ASN B 1 217 ? 4.809 -18.246 13.513 1.00 12.73 233 ASN B O 1
ATOM 4124 N N . GLU B 1 218 ? 3.181 -19.610 12.777 1.00 14.18 234 GLU B N 1
ATOM 4125 C CA . GLU B 1 218 ? 2.113 -18.943 13.513 1.00 15.07 234 GLU B CA 1
ATOM 4126 C C . GLU B 1 218 ? 2.001 -19.365 14.978 1.00 14.87 234 GLU B C 1
ATOM 4127 O O . GLU B 1 218 ? 1.119 -18.882 15.683 1.00 15.85 234 GLU B O 1
ATOM 4133 N N . ASN B 1 219 ? 2.858 -20.266 15.455 1.00 13.63 235 ASN B N 1
ATOM 4134 C CA . ASN B 1 219 ? 2.767 -20.763 16.818 1.00 14.12 235 ASN B CA 1
ATOM 4135 C C . ASN B 1 219 ? 3.292 -19.706 17.784 1.00 13.72 235 ASN B C 1
ATOM 4136 O O . ASN B 1 219 ? 4.280 -19.048 17.486 1.00 13.18 235 ASN B O 1
ATOM 4141 N N . ASN B 1 220 ? 2.626 -19.547 18.923 1.00 13.22 236 ASN B N 1
ATOM 4142 C CA . ASN B 1 220 ? 3.068 -18.593 19.918 1.00 13.61 236 ASN B CA 1
ATOM 4143 C C . ASN B 1 220 ? 4.451 -18.971 20.439 1.00 12.97 236 ASN B C 1
ATOM 4144 O O . ASN B 1 220 ? 4.793 -20.141 20.565 1.00 12.87 236 ASN B O 1
ATOM 4149 N N . LEU B 1 221 ? 5.254 -17.955 20.765 1.00 12.42 237 LEU B N 1
ATOM 4150 C CA . LEU B 1 221 ? 6.528 -18.182 21.422 1.00 11.57 237 LEU B CA 1
ATOM 4151 C C . LEU B 1 221 ? 6.336 -19.004 22.693 1.00 11.76 237 LEU B C 1
ATOM 4152 O O . LEU B 1 221 ? 5.397 -18.753 23.453 1.00 12.45 237 LEU B O 1
ATOM 4157 N N . VAL B 1 222 ? 7.250 -19.952 22.937 1.00 11.94 238 VAL B N 1
ATOM 4158 C CA . VAL B 1 222 ? 7.293 -20.716 24.170 1.00 11.97 238 VAL B CA 1
ATOM 4159 C C . VAL B 1 222 ? 8.693 -20.576 24.768 1.00 12.00 238 VAL B C 1
ATOM 4160 O O . VAL B 1 222 ? 9.670 -20.383 24.049 1.00 11.30 238 VAL B O 1
ATOM 4164 N N . TRP B 1 223 ? 8.803 -20.701 26.087 1.00 12.57 239 TRP B N 1
ATOM 4165 C CA . TRP B 1 223 ? 10.115 -20.605 26.699 1.00 12.21 239 TRP B CA 1
ATOM 4166 C C . TRP B 1 223 ? 10.897 -21.897 26.459 1.00 12.66 239 TRP B C 1
ATOM 4167 O O . TRP B 1 223 ? 10.375 -22.992 26.660 1.00 12.58 239 TRP B O 1
ATOM 4178 N N . VAL B 1 224 ? 12.148 -21.740 26.004 1.00 11.59 240 VAL B N 1
ATOM 4179 C CA . VAL B 1 224 ? 13.003 -22.879 25.703 1.00 11.48 240 VAL B CA 1
ATOM 4180 C C . VAL B 1 224 ? 14.270 -22.925 26.559 1.00 11.05 240 VAL B C 1
ATOM 4181 O O . VAL B 1 224 ? 15.038 -23.887 26.441 1.00 12.00 240 VAL B O 1
ATOM 4185 N N . THR B 1 225 ? 14.494 -21.914 27.414 1.00 11.13 241 THR B N 1
ATOM 4186 C CA . THR B 1 225 ? 15.482 -22.010 28.475 1.00 11.62 241 THR B CA 1
ATOM 4187 C C . THR B 1 225 ? 14.815 -21.496 29.735 1.00 11.79 241 THR B C 1
ATOM 4188 O O . THR B 1 225 ? 13.894 -20.698 29.637 1.00 12.29 241 THR B O 1
ATOM 4192 N N . PRO B 1 226 ? 15.329 -21.851 30.928 1.00 13.23 242 PRO B N 1
ATOM 4193 C CA . PRO B 1 226 ? 14.998 -21.100 32.128 1.00 13.24 242 PRO B CA 1
ATOM 4194 C C . PRO B 1 226 ? 15.654 -19.726 32.044 1.00 13.17 242 PRO B C 1
ATOM 4195 O O . PRO B 1 226 ? 16.341 -19.395 31.075 1.00 12.31 242 PRO B O 1
ATOM 4199 N N . VAL B 1 227 ? 15.491 -18.930 33.099 1.00 14.30 243 VAL B N 1
ATOM 4200 C CA . VAL B 1 227 ? 16.251 -17.712 33.286 1.00 14.53 243 VAL B CA 1
ATOM 4201 C C . VAL B 1 227 ? 17.670 -18.094 33.678 1.00 15.17 243 VAL B C 1
ATOM 4202 O O . VAL B 1 227 ? 17.874 -18.799 34.659 1.00 17.22 243 VAL B O 1
ATOM 4206 N N . LEU B 1 228 ? 18.635 -17.682 32.858 1.00 14.23 244 LEU B N 1
ATOM 4207 C CA . LEU B 1 228 ? 19.992 -18.162 32.974 1.00 14.91 244 LEU B CA 1
ATOM 4208 C C . LEU B 1 228 ? 20.927 -17.018 33.325 1.00 14.40 244 LEU B C 1
ATOM 4209 O O . LEU B 1 228 ? 20.834 -15.925 32.769 1.00 13.71 244 LEU B O 1
ATOM 4214 N N . PRO B 1 229 ? 21.931 -17.247 34.190 1.00 17.14 245 PRO B N 1
ATOM 4215 C CA . PRO B 1 229 ? 22.930 -16.219 34.450 1.00 16.71 245 PRO B CA 1
ATOM 4216 C C . PRO B 1 229 ? 23.814 -15.975 33.235 1.00 15.40 245 PRO B C 1
ATOM 4217 O O . PRO B 1 229 ? 24.109 -16.921 32.499 1.00 15.90 245 PRO B O 1
ATOM 4221 N N . ASN B 1 230 ? 24.204 -14.711 33.051 1.00 14.49 246 ASN B N 1
ATOM 4222 C CA . ASN B 1 230 ? 25.025 -14.246 31.940 1.00 13.89 246 ASN B CA 1
ATOM 4223 C C . ASN B 1 230 ? 26.098 -13.319 32.517 1.00 14.56 246 ASN B C 1
ATOM 4224 O O . ASN B 1 230 ? 26.239 -12.188 32.096 1.00 15.06 246 ASN B O 1
ATOM 4229 N N . GLU B 1 231 ? 26.873 -13.847 33.469 1.00 17.55 247 GLU B N 1
ATOM 4230 C CA . GLU B 1 231 ? 27.628 -13.015 34.399 1.00 21.10 247 GLU B CA 1
ATOM 4231 C C . GLU B 1 231 ? 28.967 -12.542 33.824 1.00 19.62 247 GLU B C 1
ATOM 4232 O O . GLU B 1 231 ? 29.657 -11.781 34.494 1.00 20.42 247 GLU B O 1
ATOM 4238 N N . THR B 1 232 ? 29.368 -12.971 32.619 1.00 17.92 248 THR B N 1
ATOM 4239 C CA . THR B 1 232 ? 30.575 -12.440 31.996 1.00 17.12 248 THR B CA 1
ATOM 4240 C C . THR B 1 232 ? 30.343 -11.042 31.409 1.00 17.96 248 THR B C 1
ATOM 4241 O O . THR B 1 232 ? 31.326 -10.374 31.093 1.00 17.05 248 THR B O 1
ATOM 4245 N N . VAL B 1 233 ? 29.075 -10.605 31.266 1.00 18.29 249 VAL B N 1
ATOM 4246 C CA . VAL B 1 233 ? 28.743 -9.252 30.822 1.00 18.14 249 VAL B CA 1
ATOM 4247 C C . VAL B 1 233 ? 29.324 -8.278 31.842 1.00 19.75 249 VAL B C 1
ATOM 4248 O O . VAL B 1 233 ? 29.209 -8.527 33.030 1.00 21.27 249 VAL B O 1
ATOM 4252 N N . LYS B 1 234 ? 29.892 -7.167 31.368 1.00 19.30 250 LYS B N 1
ATOM 4253 C CA . LYS B 1 234 ? 30.471 -6.179 32.269 1.00 20.16 250 LYS B CA 1
ATOM 4254 C C . LYS B 1 234 ? 29.373 -5.426 33.008 1.00 21.57 250 LYS B C 1
ATOM 4255 O O . LYS B 1 234 ? 28.261 -5.277 32.512 1.00 21.54 250 LYS B O 1
ATOM 4261 N N . ARG B 1 235 ? 29.734 -4.938 34.198 1.00 24.99 251 ARG B N 1
ATOM 4262 C CA . ARG B 1 235 ? 28.860 -4.137 35.033 1.00 26.23 251 ARG B CA 1
ATOM 4263 C C . ARG B 1 235 ? 28.694 -2.757 34.415 1.00 22.86 251 ARG B C 1
ATOM 4264 O O . ARG B 1 235 ? 29.577 -2.279 33.706 1.00 24.19 251 ARG B O 1
ATOM 4272 N N . GLY B 1 236 ? 27.548 -2.135 34.707 1.00 22.51 252 GLY B N 1
ATOM 4273 C CA . GLY B 1 236 ? 27.281 -0.754 34.360 1.00 22.44 252 GLY B CA 1
ATOM 4274 C C . GLY B 1 236 ? 27.143 -0.563 32.855 1.00 22.35 252 GLY B C 1
ATOM 4275 O O . GLY B 1 236 ? 26.709 -1.478 32.142 1.00 20.52 252 GLY B O 1
ATOM 4276 N N . THR B 1 237 ? 27.557 0.616 32.382 1.00 21.47 253 THR B N 1
ATOM 4277 C CA . THR B 1 237 ? 27.321 1.030 31.007 1.00 21.72 253 THR B CA 1
ATOM 4278 C C . THR B 1 237 ? 28.135 0.183 30.029 1.00 19.77 253 THR B C 1
ATOM 4279 O O . THR B 1 237 ? 27.717 0.035 28.888 1.00 19.38 253 THR B O 1
ATOM 4283 N N . ALA B 1 238 ? 29.234 -0.409 30.497 1.00 19.71 254 ALA B N 1
ATOM 4284 C CA . ALA B 1 238 ? 30.134 -1.186 29.661 1.00 19.41 254 ALA B CA 1
ATOM 4285 C C . ALA B 1 238 ? 29.493 -2.512 29.256 1.00 19.62 254 ALA B C 1
ATOM 4286 O O . ALA B 1 238 ? 30.052 -3.229 28.417 1.00 19.59 254 ALA B O 1
ATOM 4288 N N . GLY B 1 239 ? 28.374 -2.863 29.896 1.00 18.33 255 GLY B N 1
ATOM 4289 C CA . GLY B 1 239 ? 27.632 -4.068 29.566 1.00 17.23 255 GLY B CA 1
ATOM 4290 C C . GLY B 1 239 ? 26.488 -3.834 28.587 1.00 17.72 255 GLY B C 1
ATOM 4291 O O . GLY B 1 239 ? 25.896 -4.795 28.137 1.00 18.05 255 GLY B O 1
ATOM 4292 N N . ARG B 1 240 ? 26.170 -2.576 28.287 1.00 16.14 256 ARG B N 1
ATOM 4293 C CA . ARG B 1 240 ? 25.080 -2.215 27.398 1.00 16.93 256 ARG B CA 1
ATOM 4294 C C . ARG B 1 240 ? 25.638 -1.933 26.005 1.00 16.39 256 ARG B C 1
ATOM 4295 O O . ARG B 1 240 ? 26.833 -1.731 25.831 1.00 15.53 256 ARG B O 1
ATOM 4303 N N . GLY B 1 241 ? 24.760 -1.906 24.999 1.00 15.85 257 GLY B N 1
ATOM 4304 C CA . GLY B 1 241 ? 25.224 -1.537 23.675 1.00 15.38 257 GLY B CA 1
ATOM 4305 C C . GLY B 1 241 ? 24.121 -1.619 22.628 1.00 15.10 257 GLY B C 1
ATOM 4306 O O . GLY B 1 241 ? 22.945 -1.540 22.967 1.00 16.47 257 GLY B O 1
ATOM 4307 N N . ASP B 1 242 ? 24.541 -1.744 21.367 1.00 13.42 258 ASP B N 1
ATOM 4308 C CA . ASP B 1 242 ? 23.671 -1.549 20.215 1.00 12.69 258 ASP B CA 1
ATOM 4309 C C . ASP B 1 242 ? 23.093 -2.883 19.738 1.00 11.87 258 ASP B C 1
ATOM 4310 O O . ASP B 1 242 ? 23.757 -3.912 19.807 1.00 12.35 258 ASP B O 1
ATOM 4315 N N . PHE B 1 243 ? 21.873 -2.824 19.213 1.00 11.48 259 PHE B N 1
ATOM 4316 C CA . PHE B 1 243 ? 21.223 -3.986 18.628 1.00 11.23 259 PHE B CA 1
ATOM 4317 C C . PHE B 1 243 ? 21.507 -4.048 17.132 1.00 11.45 259 PHE B C 1
ATOM 4318 O O . PHE B 1 243 ? 21.147 -3.138 16.382 1.00 11.30 259 PHE B O 1
ATOM 4326 N N . HIS B 1 244 ? 22.122 -5.169 16.712 1.00 10.49 260 HIS B N 1
ATOM 4327 C CA . HIS B 1 244 ? 22.459 -5.441 15.321 1.00 10.48 260 HIS B CA 1
ATOM 4328 C C . HIS B 1 244 ? 21.665 -6.635 14.795 1.00 9.73 260 HIS B C 1
ATOM 4329 O O . HIS B 1 244 ? 21.526 -7.626 15.506 1.00 9.73 260 HIS B O 1
ATOM 4336 N N . PHE B 1 245 ? 21.208 -6.557 13.556 1.00 9.96 261 PHE B N 1
ATOM 4337 C CA . PHE B 1 245 ? 20.730 -7.745 12.878 1.00 9.67 261 PHE B CA 1
ATOM 4338 C C . PHE B 1 245 ? 21.126 -7.688 11.417 1.00 10.12 261 PHE B C 1
ATOM 4339 O O . PHE B 1 245 ? 21.150 -6.633 10.804 1.00 9.47 261 PHE B O 1
ATOM 4347 N N . GLY B 1 246 ? 21.450 -8.861 10.870 1.00 10.53 262 GLY B N 1
ATOM 4348 C CA . GLY B 1 246 ? 21.886 -8.946 9.498 1.00 10.34 262 GLY B CA 1
ATOM 4349 C C . GLY B 1 246 ? 22.701 -10.209 9.289 1.00 9.41 262 GLY B C 1
ATOM 4350 O O . GLY B 1 246 ? 22.254 -11.273 9.720 1.00 9.53 262 GLY B O 1
ATOM 4351 N N . ILE B 1 247 ? 23.872 -10.050 8.663 1.00 9.05 263 ILE B N 1
ATOM 4352 C CA . ILE B 1 247 ? 24.810 -11.145 8.509 1.00 9.69 263 ILE B CA 1
ATOM 4353 C C . ILE B 1 247 ? 26.208 -10.606 8.771 1.00 9.50 263 ILE B C 1
ATOM 4354 O O . ILE B 1 247 ? 26.626 -9.709 8.058 1.00 10.17 263 ILE B O 1
ATOM 4359 N N . LEU B 1 248 ? 26.904 -11.222 9.724 1.00 9.58 264 LEU B N 1
ATOM 4360 C CA . LEU B 1 248 ? 28.340 -11.046 9.932 1.00 10.36 264 LEU B CA 1
ATOM 4361 C C . LEU B 1 248 ? 28.980 -12.416 9.753 1.00 9.56 264 LEU B C 1
ATOM 4362 O O . LEU B 1 248 ? 28.862 -13.289 10.602 1.00 9.65 264 LEU B O 1
ATOM 4367 N N . LYS B 1 249 ? 29.646 -12.578 8.614 1.00 10.09 265 LYS B N 1
ATOM 4368 C CA . LYS B 1 249 ? 30.227 -13.857 8.231 1.00 10.37 265 LYS B CA 1
ATOM 4369 C C . LYS B 1 249 ? 31.720 -13.833 8.555 1.00 9.75 265 LYS B C 1
ATOM 4370 O O . LYS B 1 249 ? 32.450 -12.995 8.030 1.00 10.10 265 LYS B O 1
ATOM 4376 N N . LEU B 1 250 ? 32.152 -14.799 9.361 1.00 10.48 266 LEU B N 1
ATOM 4377 C CA . LEU B 1 250 ? 33.566 -14.986 9.659 1.00 10.76 266 LEU B CA 1
ATOM 4378 C C . LEU B 1 250 ? 34.216 -15.780 8.534 1.00 10.33 266 LEU B C 1
ATOM 4379 O O . LEU B 1 250 ? 33.555 -16.496 7.773 1.00 10.40 266 LEU B O 1
ATOM 4384 N N . PRO B 1 251 ? 35.549 -15.672 8.411 1.00 10.79 267 PRO B N 1
ATOM 4385 C CA . PRO B 1 251 ? 36.301 -16.418 7.399 1.00 10.89 267 PRO B CA 1
ATOM 4386 C C . PRO B 1 251 ? 36.654 -17.822 7.868 1.00 11.09 267 PRO B C 1
ATOM 4387 O O . PRO B 1 251 ? 36.221 -18.258 8.923 1.00 11.94 267 PRO B O 1
ATOM 4391 N N . LEU B 1 252 ? 37.413 -18.550 7.043 1.00 11.82 268 LEU B N 1
ATOM 4392 C CA . LEU B 1 252 ? 38.156 -19.713 7.507 1.00 13.48 268 LEU B CA 1
ATOM 4393 C C . LEU B 1 252 ? 39.623 -19.323 7.587 1.00 12.53 268 LEU B C 1
ATOM 4394 O O . LEU B 1 252 ? 40.079 -18.434 6.860 1.00 14.02 268 LEU B O 1
ATOM 4399 N N . VAL B 1 253 ? 40.385 -20.034 8.415 1.00 13.58 269 VAL B N 1
ATOM 4400 C CA . VAL B 1 253 ? 41.827 -19.821 8.455 1.00 14.24 269 VAL B CA 1
ATOM 4401 C C . VAL B 1 253 ? 42.425 -20.086 7.076 1.00 14.61 269 VAL B C 1
ATOM 4402 O O . VAL B 1 253 ? 42.121 -21.091 6.427 1.00 15.76 269 VAL B O 1
ATOM 4406 N N . ASN B 1 254 ? 43.313 -19.177 6.663 1.00 15.92 270 ASN B N 1
ATOM 4407 C CA . ASN B 1 254 ? 44.183 -19.396 5.524 1.00 18.14 270 ASN B CA 1
ATOM 4408 C C . ASN B 1 254 ? 45.577 -19.738 6.042 1.00 19.74 270 ASN B C 1
ATOM 4409 O O . ASN B 1 254 ? 46.263 -18.876 6.580 1.00 19.15 270 ASN B O 1
ATOM 4414 N N . VAL B 1 255 ? 46.007 -20.988 5.842 1.00 20.32 271 VAL B N 1
ATOM 4415 C CA . VAL B 1 255 ? 47.309 -21.421 6.333 1.00 24.27 271 VAL B CA 1
ATOM 4416 C C . VAL B 1 255 ? 48.443 -20.706 5.593 1.00 25.32 271 VAL B C 1
ATOM 4417 O O . VAL B 1 255 ? 49.571 -20.703 6.083 1.00 29.24 271 VAL B O 1
ATOM 4421 N N . ALA B 1 256 ? 48.154 -20.062 4.457 1.00 25.02 272 ALA B N 1
ATOM 4422 C CA . ALA B 1 256 ? 49.153 -19.234 3.792 1.00 26.93 272 ALA B CA 1
ATOM 4423 C C . ALA B 1 256 ? 49.511 -18.020 4.646 1.00 26.47 272 ALA B C 1
ATOM 4424 O O . ALA B 1 256 ? 50.600 -17.468 4.506 1.00 29.34 272 ALA B O 1
ATOM 4426 N N . ASP B 1 257 ? 48.579 -17.563 5.492 1.00 25.37 273 ASP B N 1
ATOM 4427 C CA . ASP B 1 257 ? 48.845 -16.436 6.363 1.00 23.58 273 ASP B CA 1
ATOM 4428 C C . ASP B 1 257 ? 49.798 -16.871 7.463 1.00 23.49 273 ASP B C 1
ATOM 4429 O O . ASP B 1 257 ? 49.773 -18.023 7.871 1.00 22.28 273 ASP B O 1
ATOM 4434 N N . PRO B 1 258 ? 50.622 -15.950 8.007 1.00 26.09 274 PRO B N 1
ATOM 4435 C CA . PRO B 1 258 ? 51.480 -16.288 9.137 1.00 26.20 274 PRO B CA 1
ATOM 4436 C C . PRO B 1 258 ? 50.645 -16.676 10.348 1.00 26.19 274 PRO B C 1
ATOM 4437 O O . PRO B 1 258 ? 49.599 -16.062 10.590 1.00 23.26 274 PRO B O 1
ATOM 4441 N N . PRO B 1 259 ? 51.107 -17.652 11.163 1.00 25.08 275 PRO B N 1
ATOM 4442 C CA . PRO B 1 259 ? 50.401 -18.038 12.384 1.00 25.06 275 PRO B CA 1
ATOM 4443 C C . PRO B 1 259 ? 50.000 -16.860 13.265 1.00 25.70 275 PRO B C 1
ATOM 4444 O O . PRO B 1 259 ? 48.989 -16.932 13.957 1.00 26.09 275 PRO B O 1
ATOM 4448 N N . GLU B 1 260 ? 50.794 -15.779 13.233 1.00 27.08 276 GLU B N 1
ATOM 4449 C CA . GLU B 1 260 ? 50.634 -14.664 14.155 1.00 28.18 276 GLU B CA 1
ATOM 4450 C C . GLU B 1 260 ? 49.388 -13.830 13.847 1.00 26.95 276 GLU B C 1
ATOM 4451 O O . GLU B 1 260 ? 48.991 -13.016 14.676 1.00 29.93 276 GLU B O 1
ATOM 4457 N N . VAL B 1 261 ? 48.773 -14.017 12.669 1.00 23.07 277 VAL B N 1
ATOM 4458 C CA . VAL B 1 261 ? 47.618 -13.207 12.299 1.00 22.16 277 VAL B CA 1
ATOM 4459 C C . VAL B 1 261 ? 46.373 -14.070 12.076 1.00 20.28 277 VAL B C 1
ATOM 4460 O O . VAL B 1 261 ? 45.312 -13.511 11.802 1.00 18.04 277 VAL B O 1
ATOM 4464 N N . ARG B 1 262 ? 46.467 -15.403 12.167 1.00 18.25 278 ARG B N 1
ATOM 4465 C CA . ARG B 1 262 ? 45.356 -16.253 11.759 1.00 18.60 278 ARG B CA 1
ATOM 4466 C C . ARG B 1 262 ? 44.153 -16.080 12.684 1.00 17.79 278 ARG B C 1
ATOM 4467 O O . ARG B 1 262 ? 43.023 -16.298 12.251 1.00 16.15 278 ARG B O 1
ATOM 4475 N N . ASP B 1 263 ? 44.375 -15.665 13.932 1.00 17.10 279 ASP B N 1
ATOM 4476 C CA . ASP B 1 263 ? 43.276 -15.458 14.857 1.00 17.59 279 ASP B CA 1
ATOM 4477 C C . ASP B 1 263 ? 42.559 -14.142 14.566 1.00 16.08 279 ASP B C 1
ATOM 4478 O O . ASP B 1 263 ? 41.458 -13.938 15.059 1.00 17.56 279 ASP B O 1
ATOM 4483 N N . ASP B 1 264 ? 43.197 -13.232 13.828 1.00 16.02 280 ASP B N 1
ATOM 4484 C CA . ASP B 1 264 ? 42.619 -11.925 13.561 1.00 15.05 280 ASP B CA 1
ATOM 4485 C C . ASP B 1 264 ? 41.655 -12.028 12.380 1.00 14.31 280 ASP B C 1
ATOM 4486 O O . ASP B 1 264 ? 41.918 -11.541 11.286 1.00 14.09 280 ASP B O 1
ATOM 4491 N N . VAL B 1 265 ? 40.478 -12.573 12.676 1.00 13.84 281 VAL B N 1
ATOM 4492 C CA . VAL B 1 265 ? 39.422 -12.804 11.710 1.00 12.12 281 VAL B CA 1
ATOM 4493 C C . VAL B 1 265 ? 38.847 -11.509 11.160 1.00 11.92 281 VAL B C 1
ATOM 4494 O O . VAL B 1 265 ? 38.156 -11.557 10.159 1.00 12.42 281 VAL B O 1
ATOM 4498 N N . VAL B 1 266 ? 39.066 -10.370 11.836 1.00 12.06 282 VAL B N 1
ATOM 4499 C CA . VAL B 1 266 ? 38.603 -9.090 11.325 1.00 11.79 282 VAL B CA 1
ATOM 4500 C C . VAL B 1 266 ? 39.301 -8.785 10.002 1.00 12.20 282 VAL B C 1
ATOM 4501 O O . VAL B 1 266 ? 38.696 -8.188 9.115 1.00 12.49 282 VAL B O 1
ATOM 4505 N N . HIS B 1 267 ? 40.578 -9.162 9.885 1.00 12.71 283 HIS B N 1
ATOM 4506 C CA . HIS B 1 267 ? 41.389 -8.758 8.745 1.00 13.32 283 HIS B CA 1
ATOM 4507 C C . HIS B 1 267 ? 41.937 -9.915 7.914 1.00 14.42 283 HIS B C 1
ATOM 4508 O O . HIS B 1 267 ? 42.439 -9.649 6.830 1.00 17.61 283 HIS B O 1
ATOM 4515 N N . TYR B 1 268 ? 41.942 -11.149 8.432 1.00 13.42 284 TYR B N 1
ATOM 4516 C CA . TYR B 1 268 ? 42.583 -12.253 7.733 1.00 14.37 284 TYR B CA 1
ATOM 4517 C C . TYR B 1 268 ? 41.660 -13.454 7.651 1.00 13.90 284 TYR B C 1
ATOM 4518 O O . TYR B 1 268 ? 40.887 -13.718 8.567 1.00 13.20 284 TYR B O 1
ATOM 4527 N N . GLY B 1 269 ? 41.815 -14.221 6.568 1.00 14.23 285 GLY B N 1
ATOM 4528 C CA . GLY B 1 269 ? 41.097 -15.465 6.396 1.00 14.83 285 GLY B CA 1
ATOM 4529 C C . GLY B 1 269 ? 40.460 -15.557 5.014 1.00 13.58 285 GLY B C 1
ATOM 4530 O O . GLY B 1 269 ? 40.332 -14.594 4.276 1.00 14.89 285 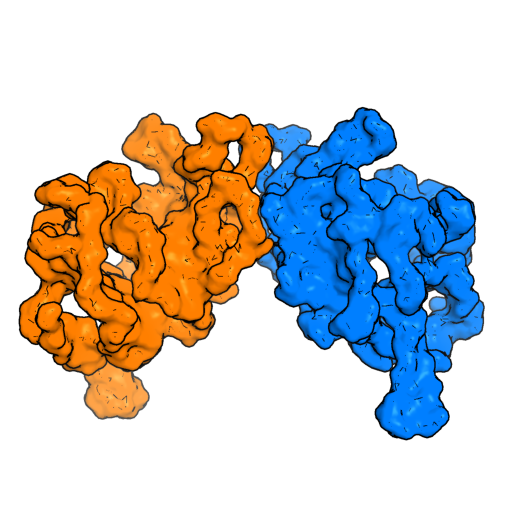GLY B O 1
ATOM 4531 N N . ILE B 1 270 ? 40.061 -16.775 4.677 1.00 14.43 286 ILE B N 1
ATOM 4532 C CA . ILE B 1 270 ? 39.446 -17.070 3.406 1.00 14.59 286 ILE B CA 1
ATOM 4533 C C . ILE B 1 270 ? 37.990 -16.626 3.418 1.00 12.58 286 ILE B C 1
ATOM 4534 O O . ILE B 1 270 ? 37.210 -17.041 4.287 1.00 13.25 286 ILE B O 1
ATOM 4539 N N . GLN B 1 271 ? 37.662 -15.800 2.430 1.00 12.64 287 GLN B N 1
ATOM 4540 C CA . GLN B 1 271 ? 36.296 -15.412 2.147 1.00 13.33 287 GLN B CA 1
ATOM 4541 C C . GLN B 1 271 ? 36.066 -15.551 0.648 1.00 13.78 287 GLN B C 1
ATOM 4542 O O . GLN B 1 271 ? 36.642 -14.787 -0.133 1.00 15.11 287 GLN B O 1
ATOM 4548 N N . PRO B 1 272 ? 35.229 -16.495 0.197 1.00 13.21 288 PRO B N 1
ATOM 4549 C CA . PRO B 1 272 ? 34.916 -16.589 -1.216 1.00 14.11 288 PRO B CA 1
ATOM 4550 C C . PRO B 1 272 ? 34.104 -15.386 -1.674 1.00 14.03 288 PRO B C 1
ATOM 4551 O O . PRO B 1 272 ? 33.352 -14.787 -0.893 1.00 12.78 288 PRO B O 1
ATOM 4555 N N . PRO B 1 273 ? 34.209 -15.027 -2.964 1.00 14.23 289 PRO B N 1
ATOM 4556 C CA . PRO B 1 273 ? 33.495 -13.873 -3.517 1.00 15.20 289 PRO B CA 1
ATOM 4557 C C . PRO B 1 273 ? 31.990 -14.008 -3.771 1.00 16.82 289 PRO B C 1
ATOM 4558 O O . PRO B 1 273 ? 31.395 -13.217 -4.508 1.00 21.59 289 PRO B O 1
ATOM 4562 N N . THR B 1 274 ? 31.329 -14.858 -2.991 1.00 14.41 290 THR B N 1
ATOM 4563 C CA . THR B 1 274 ? 29.976 -15.301 -3.256 1.00 13.77 290 THR B CA 1
ATOM 4564 C C . THR B 1 274 ? 28.955 -14.468 -2.477 1.00 13.47 290 THR B C 1
ATOM 4565 O O . THR B 1 274 ? 29.282 -13.822 -1.482 1.00 13.71 290 THR B O 1
ATOM 4569 N N . THR B 1 275 ? 27.720 -14.492 -2.976 1.00 12.52 291 THR B N 1
ATOM 4570 C CA . THR B 1 275 ? 26.590 -13.774 -2.409 1.00 12.50 291 THR B CA 1
ATOM 4571 C C . THR B 1 275 ? 25.743 -14.725 -1.573 1.00 12.55 291 THR B C 1
ATOM 4572 O O . THR B 1 275 ? 25.475 -15.853 -1.975 1.00 13.26 291 THR B O 1
ATOM 4576 N N . HIS B 1 276 ? 25.280 -14.233 -0.418 1.00 10.85 292 HIS B N 1
ATOM 4577 C CA . HIS B 1 276 ? 24.511 -15.007 0.533 1.00 10.91 292 HIS B CA 1
ATOM 4578 C C . HIS B 1 276 ? 23.478 -14.088 1.163 1.00 11.30 292 HIS B C 1
ATOM 4579 O O . HIS B 1 276 ? 23.734 -12.893 1.360 1.00 12.05 292 HIS B O 1
ATOM 4586 N N . GLY B 1 277 ? 22.334 -14.661 1.514 1.00 10.38 293 GLY B N 1
ATOM 4587 C CA . GLY B 1 277 ? 21.250 -13.902 2.103 1.00 10.65 293 GLY B CA 1
ATOM 4588 C C . GLY B 1 277 ? 20.569 -14.631 3.244 1.00 10.67 293 GLY B C 1
ATOM 4589 O O . GLY B 1 277 ? 20.772 -15.831 3.467 1.00 10.66 293 GLY B O 1
ATOM 4590 N N . ILE B 1 278 ? 19.796 -13.839 3.993 1.00 9.81 294 ILE B N 1
ATOM 4591 C CA . ILE B 1 278 ? 18.864 -14.332 4.991 1.00 10.13 294 ILE B CA 1
ATOM 4592 C C . ILE B 1 278 ? 17.711 -13.338 5.042 1.00 10.33 294 ILE B C 1
ATOM 4593 O O . ILE B 1 278 ? 17.930 -12.180 4.709 1.00 11.55 294 ILE B O 1
ATOM 4598 N N . MET B 1 279 ? 16.524 -13.807 5.434 1.00 10.17 295 MET B N 1
ATOM 4599 C CA . MET B 1 279 ? 15.371 -12.924 5.506 1.00 10.98 295 MET B CA 1
ATOM 4600 C C . MET B 1 279 ? 14.945 -12.728 6.958 1.00 9.89 295 MET B C 1
ATOM 4601 O O . MET B 1 279 ? 14.990 -13.661 7.766 1.00 10.05 295 MET B O 1
ATOM 4606 N N . TYR B 1 280 ? 14.553 -11.484 7.266 1.00 10.77 296 TYR B N 1
ATOM 4607 C CA . TYR B 1 280 ? 14.134 -11.056 8.590 1.00 10.32 296 TYR B CA 1
ATOM 4608 C C . TYR B 1 280 ? 12.699 -10.549 8.550 1.00 10.42 296 TYR B C 1
ATOM 4609 O O . TYR B 1 280 ? 12.300 -9.884 7.601 1.00 10.65 296 TYR B O 1
ATOM 4618 N N . SER B 1 281 ? 11.968 -10.825 9.629 1.00 9.82 297 SER B N 1
ATOM 4619 C CA . SER B 1 281 ? 10.741 -10.117 9.944 1.00 10.49 297 SER B CA 1
ATOM 4620 C C . SER B 1 281 ? 10.561 -10.145 11.454 1.00 10.44 297 SER B C 1
ATOM 4621 O O . SER B 1 281 ? 11.266 -10.859 12.169 1.00 10.03 297 SER B O 1
ATOM 4624 N N . GLY B 1 282 ? 9.612 -9.366 11.982 1.00 10.03 298 GLY B N 1
ATOM 4625 C CA . GLY B 1 282 ? 9.264 -9.480 13.387 1.00 9.94 298 GLY B CA 1
ATOM 4626 C C . GLY B 1 282 ? 10.392 -9.026 14.323 1.00 9.71 298 GLY B C 1
ATOM 4627 O O . GLY B 1 282 ? 10.491 -9.534 15.435 1.00 10.78 298 GLY B O 1
ATOM 4628 N N . VAL B 1 283 ? 11.238 -8.096 13.852 1.00 9.95 299 VAL B N 1
ATOM 4629 C CA . VAL B 1 283 ? 12.355 -7.602 14.644 1.00 9.60 299 VAL B CA 1
ATOM 4630 C C . VAL B 1 283 ? 11.924 -6.354 15.412 1.00 10.50 299 VAL B C 1
ATOM 4631 O O . VAL B 1 283 ? 11.606 -5.339 14.798 1.00 11.03 299 VAL B O 1
ATOM 4635 N N . PHE B 1 284 ? 11.863 -6.470 16.741 1.00 10.61 300 PHE B N 1
ATOM 4636 C CA . PHE B 1 284 ? 11.466 -5.329 17.553 1.00 10.00 300 PHE B CA 1
ATOM 4637 C C . PHE B 1 284 ? 11.904 -5.587 18.986 1.00 10.29 300 PHE B C 1
ATOM 4638 O O . PHE B 1 284 ? 12.270 -6.702 19.351 1.00 10.50 300 PHE B O 1
ATOM 4646 N N . ILE B 1 285 ? 11.831 -4.537 19.825 1.00 11.34 301 ILE B N 1
ATOM 4647 C CA . ILE B 1 285 ? 12.297 -4.570 21.199 1.00 11.68 301 ILE B CA 1
ATOM 4648 C C . ILE B 1 285 ? 11.176 -4.002 22.065 1.00 11.37 301 ILE B C 1
ATOM 4649 O O . ILE B 1 285 ? 10.662 -2.942 21.727 1.00 11.96 301 ILE B O 1
ATOM 4654 N N . GLU B 1 286 ? 10.811 -4.727 23.125 1.00 10.71 302 GLU B N 1
ATOM 4655 C CA . GLU B 1 286 ? 9.763 -4.286 24.036 1.00 11.59 302 GLU B CA 1
ATOM 4656 C C . GLU B 1 286 ? 10.253 -4.440 25.472 1.00 11.60 302 GLU B C 1
ATOM 4657 O O . GLU B 1 286 ? 11.120 -5.243 25.783 1.00 11.84 302 GLU B O 1
ATOM 4663 N N . ASP B 1 287 ? 9.634 -3.695 26.405 1.00 12.47 303 ASP B N 1
ATOM 4664 C CA . ASP B 1 287 ? 9.756 -4.045 27.813 1.00 13.73 303 ASP B CA 1
ATOM 4665 C C . ASP B 1 287 ? 8.779 -5.173 28.154 1.00 13.70 303 ASP B C 1
ATOM 4666 O O . ASP B 1 287 ? 8.139 -5.762 27.270 1.00 13.13 303 ASP B O 1
ATOM 4671 N N . LEU B 1 288 ? 8.691 -5.513 29.445 1.00 14.80 304 LEU B N 1
ATOM 4672 C CA . LEU B 1 288 ? 7.886 -6.632 29.893 1.00 15.59 304 LEU B CA 1
ATOM 4673 C C . LEU B 1 288 ? 6.694 -6.153 30.730 1.00 15.53 304 LEU B C 1
ATOM 4674 O O . LEU B 1 288 ? 6.143 -6.941 31.486 1.00 17.53 304 LEU B O 1
ATOM 4679 N N . GLU B 1 289 ? 6.251 -4.899 30.541 1.00 16.69 305 GLU B N 1
ATOM 4680 C CA . GLU B 1 289 ? 4.989 -4.440 31.124 1.00 17.69 305 GLU B CA 1
ATOM 4681 C C . GLU B 1 289 ? 3.856 -5.380 30.703 1.00 17.55 305 GLU B C 1
ATOM 4682 O O . GLU B 1 289 ? 3.664 -5.631 29.512 1.00 17.11 305 GLU B O 1
ATOM 4688 N N . ASP B 1 290 ? 3.128 -5.913 31.705 1.00 15.87 306 ASP B N 1
ATOM 4689 C CA . ASP B 1 290 ? 2.025 -6.855 31.582 1.00 17.63 306 ASP B CA 1
ATOM 4690 C C . ASP B 1 290 ? 2.539 -8.233 31.188 1.00 18.73 306 ASP B C 1
ATOM 4691 O O . ASP B 1 290 ? 2.080 -9.239 31.732 1.00 22.10 306 ASP B O 1
ATOM 4696 N N . GLY B 1 291 ? 3.471 -8.265 30.233 1.00 16.74 307 GLY B N 1
ATOM 4697 C CA . GLY B 1 291 ? 4.124 -9.508 29.879 1.00 15.92 307 GLY B CA 1
ATOM 4698 C C . GLY B 1 291 ? 4.839 -9.419 28.537 1.00 14.75 307 GLY B C 1
ATOM 4699 O O . GLY B 1 291 ? 4.958 -8.359 27.930 1.00 15.25 307 GLY B O 1
ATOM 4700 N N . LEU B 1 292 ? 5.275 -10.585 28.081 1.00 12.95 308 LEU B N 1
ATOM 4701 C CA . LEU B 1 292 ? 5.982 -10.750 26.825 1.00 12.53 308 LEU B CA 1
ATOM 4702 C C . LEU B 1 292 ? 4.944 -10.913 25.723 1.00 12.04 308 LEU B C 1
ATOM 4703 O O . LEU B 1 292 ? 3.964 -11.638 25.902 1.00 12.53 308 LEU B O 1
ATOM 4708 N N . SER B 1 293 ? 5.142 -10.231 24.597 1.00 10.71 309 SER B N 1
ATOM 4709 C CA . SER B 1 293 ? 4.334 -10.478 23.410 1.00 10.85 309 SER B CA 1
ATOM 4710 C C . SER B 1 293 ? 4.748 -11.817 22.818 1.00 11.41 309 SER B C 1
ATOM 4711 O O . SER B 1 293 ? 5.872 -11.955 22.325 1.00 12.06 309 SER B O 1
ATOM 4714 N N . VAL B 1 294 ? 3.846 -12.800 22.837 1.00 11.33 310 VAL B N 1
ATOM 4715 C CA . VAL B 1 294 ? 4.173 -14.132 22.337 1.00 11.26 310 VAL B CA 1
ATOM 4716 C C . VAL B 1 294 ? 3.622 -14.388 20.942 1.00 11.23 310 VAL B C 1
ATOM 4717 O O . VAL B 1 294 ? 3.917 -15.425 20.371 1.00 12.23 310 VAL B O 1
ATOM 4721 N N . GLY B 1 295 ? 2.949 -13.393 20.355 1.00 11.64 311 GLY B N 1
ATOM 4722 C CA . GLY B 1 295 ? 2.319 -13.539 19.059 1.00 12.19 311 GLY B CA 1
ATOM 4723 C C . GLY B 1 295 ? 0.807 -13.653 19.129 1.00 14.13 311 GLY B C 1
ATOM 4724 O O . GLY B 1 295 ? 0.234 -13.967 20.166 1.00 12.94 311 GLY B O 1
ATOM 4725 N N . ASN B 1 296 ? 0.171 -13.405 17.983 1.00 15.22 312 ASN B N 1
ATOM 4726 C CA . ASN B 1 296 ? -1.250 -13.664 17.813 1.00 17.81 312 ASN B CA 1
ATOM 4727 C C . ASN B 1 296 ? -2.061 -12.850 18.828 1.00 18.63 312 ASN B C 1
ATOM 4728 O O . ASN B 1 296 ? -3.081 -13.326 19.325 1.00 20.77 312 ASN B O 1
ATOM 4733 N N . LYS B 1 297 ? -1.575 -11.650 19.157 1.00 19.33 313 LYS B N 1
ATOM 4734 C CA . LYS B 1 297 ? -2.251 -10.727 20.062 1.00 20.35 313 LYS B CA 1
ATOM 4735 C C . LYS B 1 297 ? -2.389 -11.308 21.471 1.00 19.40 313 LYS B C 1
ATOM 4736 O O . LYS B 1 297 ? -3.372 -11.025 22.168 1.00 20.11 313 LYS B O 1
ATOM 4742 N N . PHE B 1 298 ? -1.424 -12.124 21.901 1.00 15.97 314 PHE B N 1
ATOM 4743 C CA . PHE B 1 298 ? -1.392 -12.617 23.263 1.00 16.14 314 PHE B CA 1
ATOM 4744 C C . PHE B 1 298 ? -0.160 -12.080 23.979 1.00 15.05 314 PHE B C 1
ATOM 4745 O O . PHE B 1 298 ? 0.910 -11.934 23.376 1.00 15.74 314 PHE B O 1
ATOM 4753 N N . ILE B 1 299 ? -0.336 -11.791 25.268 1.00 15.13 315 ILE B N 1
ATOM 4754 C CA . ILE B 1 299 ? 0.763 -11.512 26.172 1.00 15.11 315 ILE B CA 1
ATOM 4755 C C . ILE B 1 299 ? 0.852 -12.638 27.205 1.00 15.28 315 ILE B C 1
ATOM 4756 O O . ILE B 1 299 ? -0.152 -13.266 27.557 1.00 16.31 315 ILE B O 1
ATOM 4761 N N . GLN B 1 300 ? 2.074 -12.921 27.662 1.00 13.52 316 GLN B N 1
ATOM 4762 C CA . GLN B 1 300 ? 2.312 -13.920 28.682 1.00 14.18 316 GLN B CA 1
ATOM 4763 C C . GLN B 1 300 ? 3.140 -13.310 29.811 1.00 15.18 316 GLN B C 1
ATOM 4764 O O . GLN B 1 300 ? 4.200 -12.742 29.590 1.00 14.52 316 GLN B O 1
ATOM 4770 N N . GLU B 1 301 ? 2.661 -13.448 31.054 1.00 17.72 317 GLU B N 1
ATOM 4771 C CA . GLU B 1 301 ? 3.418 -12.954 32.192 1.00 21.28 317 GLU B CA 1
ATOM 4772 C C . GLU B 1 301 ? 4.733 -13.710 32.330 1.00 22.17 317 GLU B C 1
ATOM 4773 O O . GLU B 1 301 ? 4.773 -14.927 32.153 1.00 22.97 317 GLU B O 1
ATOM 4779 N N . VAL B 1 302 ? 5.806 -12.977 32.656 1.00 23.34 318 VAL B N 1
ATOM 4780 C CA . VAL B 1 302 ? 7.130 -13.568 32.765 1.00 26.50 318 VAL B CA 1
ATOM 4781 C C . VAL B 1 302 ? 7.667 -13.316 34.170 1.00 30.80 318 VAL B C 1
ATOM 4782 O O . VAL B 1 302 ? 7.719 -12.174 34.607 1.00 32.70 318 VAL B O 1
ATOM 4786 N N . ALA B 1 303 ? 8.095 -14.400 34.836 1.00 35.08 319 ALA B N 1
ATOM 4787 C CA . ALA B 1 303 ? 8.698 -14.334 36.164 1.00 37.58 319 ALA B CA 1
ATOM 4788 C C . ALA B 1 303 ? 10.135 -13.792 36.086 1.00 37.72 319 ALA B C 1
ATOM 4789 O O . ALA B 1 303 ? 10.934 -14.339 35.269 1.00 31.77 319 ALA B O 1
#

Sequence (604 aa):
GKVLWDGRAPRNYTSFHLDASVDPYLTVVKGPRAASIYTRLLGREVTPTPLWNDRLFPEVPYPAVSTEQALLVLIGNSSVFTPGSSGRPQTGFRRTELIAQVNGSNIDLIPIIGKGRVAFHFSVLMDEWHKLDMIHEHQLVFVAPSDGSHVFTLQVGSPFTNPTGPLPAPRADWLKILNHNLDVLFETEFTDETWHNFAVIVDWEKRTLQVWYSQNENNLVWVTPVLPNETVKRGTAGRGDFHFGILKLPLVNVADPPEVRDDVVHYGIQPPTTHGIMYSGVFIEDLEDGLSVGNKFIQEVAGKVLWDGRAPRNYTSFHLDASVDPYLTVVKGPRAASIYTRLLGREVTPTPLWNDRLFPEVPYPAVSTEQALLVLIGNSSVFTPGSSGRPQTGFRRTELIAQVNGSNIDLIPIIGKGRVAFHFSVLMDEWHKLDMIHEHQLVFVAPSDGSHVFTLQVGSPFTNPTGPLPAPRADWLKILNHNLDVLFETEFTDETWHNFAVIVDWEKRTLQVWYSQNENNLVWVTPVLPNETVKRGTAGRGDFHFGILKLPLVNVADPPEVRDDVVHYGIQPPTTHGIMYSGVFIEDLEDGLSVGNKFIQEVA

Solvent-accessible surface area: 26731 Å² total; per-residue (Å²): 26,118,65,31,12,57,1,43,0,54,154,119,15,54,45,163,67,1,69,65,35,62,58,19,0,35,7,84,10,42,2,114,128,50,7,25,75,9,2,118,36,13,38,230,145,32,97,5,1,34,2,31,26,56,172,75,184,79,102,114,110,159,80,43,55,34,45,4,9,0,2,10,0,10,2,12,52,45,0,31,29,54,48,74,114,104,28,132,59,23,65,0,21,26,24,4,2,2,8,2,3,43,122,54,24,34,113,75,3,48,57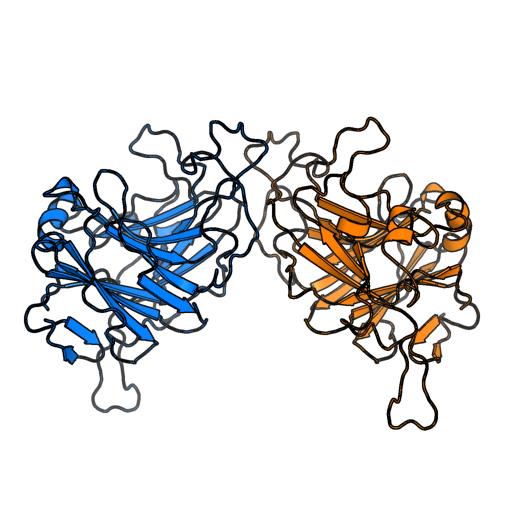,80,2,2,138,31,69,1,0,0,2,0,3,0,19,39,3,72,218,44,140,18,43,28,31,3,16,0,27,0,0,4,0,13,6,118,75,50,32,26,2,0,2,0,10,0,0,1,58,44,71,52,114,45,32,131,34,82,23,116,114,6,61,77,0,12,0,6,14,34,83,118,68,79,38,36,43,21,81,5,46,75,142,15,14,0,2,3,0,0,7,3,6,13,132,122,39,21,1,14,0,6,18,8,65,47,101,83,51,2,86,151,48,6,80,75,42,88,4,108,75,9,105,192,44,130,46,1,55,7,35,0,16,0,0,0,10,2,12,0,8,5,44,89,89,30,73,88,149,35,53,101,49,23,41,41,60,23,17,9,20,17,9,60,10,0,0,15,0,2,1,1,3,0,0,34,17,107,105,1,0,19,5,0,57,140,121,104,71,152,22,117,26,117,66,30,11,59,1,43,0,54,154,122,14,56,45,163,65,1,68,64,35,61,59,19,0,35,7,83,10,41,3,115,128,48,7,25,72,10,2,119,39,16,37,228,143,32,98,5,1,33,2,30,27,57,174,73,182,78,95,115,102,152,78,40,56,36,46,5,9,0,2,11,0,9,2,12,47,49,0,30,29,52,48,74,113,103,29,130,58,22,67,0,20,25,22,4,2,2,8,2,4,42,122,52,24,34,111,75,2,47,55,80,2,1,138,31,66,0,0,0,2,1,2,0,19,38,4,72,221,42,138,20,44,28,32,3,16,0,28,1,0,4,0,12,5,118,76,51,32,26,1,0,2,0,10,0,0,1,57,41,70,51,112,44,32,128,32,80,25,123,127,6,60,59,0,13,0,6,13,33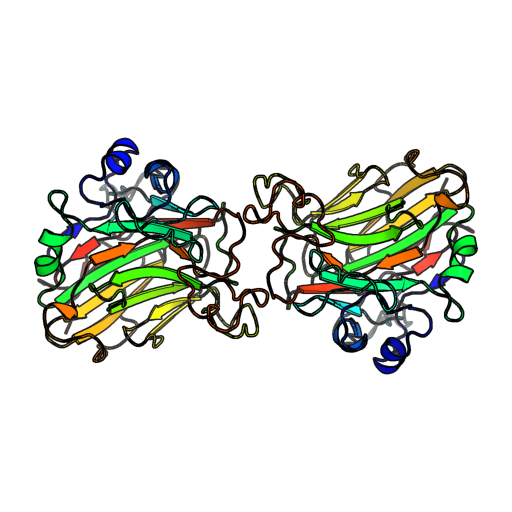,84,121,68,80,36,36,51,21,80,5,44,74,143,15,15,0,2,3,0,0,7,3,6,11,131,118,43,22,1,14,0,7,18,8,66,47,100,85,54,3,86,150,48,5,79,76,42,89,4,107,74,10,104,191,44,128,45,1,57,7,35,0,16,0,0,0,10,1,14,1,7,5,44,91,90,30,71,88,152,35,53,100,50,23,42,41,59,23,17,10,19,20,9,59,9,0,0,15,0,2,1,0,3,0,0,33,23,109,105,2,0,20,5,0,57,146,122,104,72,153,26,121

Secondary structure (DSSP, 8-state):
--EEEE-SB-TT--HHHHHHT-TTEE--SS-SS-HHHHEEE-TTSS---GGG-EE-SS-SS--EE-SSB-EEEEE-TT--PPPTTTPPP-TT-EEEEEEE-BTTBHHHHHHHHTSSEEEEEEEEEE-SSS---TTS-EEEEEEEETTS--SEEEEESPPP-SS--SSSPTTTTEEEEEETT--EEEEEE--TT--EEEEEEEETTTTEEEEEEEETTSPPEE-S--EE-TTSPSGGGG-EEEEEEEEE--B--TTS-GGGTT-TTT-SB--S--EEEEEEEEEEEE-SS-EEEETTEEE---/--EEEE-SB-TT--HHHHHHT-TTEE--SS-SS-HHHHEEE-TTSS---GGG-EE-SS-SS-SEE-SSB-EEEEE-TT--PPPTTTPPP-TT-EEEEEEE-BTTBHHHHHHHHTSSEEEEEEEEEE-SSS---TTS-EEEEEEEETTS--SEEEEESPPP-SS--SSSPTTTTEEEEEETT--EEEEEE--TT--EEEEEEEETTTTEEEEEEEETTSPPEE-S--EE-TTSPSGGGG-EEEEEEEEE--B--TTS-GGGTT-TTT-SB--S--EEEEEEEEEEEE-SS-EEEETTEEE---

B-factor: mean 19.11, std 10.83, range [8.14, 96.5]

Nearest PDB structures (foldseek):
  9k7m-assembly2_B  TM=1.003E+00  e=2.949E-65  Coprinopsis cinerea okayama7#130
  9k7o-assembly2_B  TM=1.003E+00  e=1.483E-63  Coprinopsis cinerea okayama7#130
  4le3-assembly3_C  TM=8.763E-01  e=2.269E-17  Podospora anserina
  3w9a-assembly3_C  TM=8.327E-01  e=1.007E-16  Coprinopsis cinerea okayama7#130
  9c4i-assembly1_B  TM=4.055E-01  e=1.508E-04  Centrolobium microchaete